Protein AF-0000000076588995 (afdb_homodimer)

Foldseek 3Di:
DQPDDDPPPDPDPDDPPDDPDDPDDDDDDDDDDDDYDYDDDDPDDDDDDYDDDDDDDDDDDDDPDDDDDDDPDDPPPPPPPPPPPPDPPDPDPQADAAAQAAAEEEEAEEVQQVCQCPVLQRLQVVVCVQCPLFYHYHGHYHYLAALVRSLVCLVVVLVVSVVVLHHHAEYEYEHLLQCLFDCPFDSNVSHDDLVVRLVSVLSSVVVCVLSLHDAYEYEQAAAFLQVLQQVVVCVVVVHDDGGPGRHHRVSSVSNLVSSVVSCVVVVHHYQYNHPPLVPDVPSSVQADRRRRHGDSVVSNVVNVSVVVSCCPPPVCPHSSNTHRSDDDPVQADPVCNPVVCVVSVVVNPVVSVVVSVVSVVSSVVSVVVVVVVVVD/DDDDDDDDDDDDDDDDDDDDDDDDDDDDDDDDDDYYDDDDDDDDDDDDPPDPPPDDDDDDDDDDPCPDDPDDPPPPPDDDPPPPPVDPPPPDPQADAAAQAAAEEEEAEEVQQVCQCPVLQRLQVVVCVQCPLHYHYHGHYHYLAALVRSLVCLVVVLVVSVVVLHHHAEYEYEHLLQCLFDCPFDSNVSHDDLVVRLVSVLSSVVVCVLSLHDAYEYEQQAAFLQVLQQVVVCVVVVHDDGGPGRHHRVSSVSNLVSSVVSCVVVVHHYQYNHPPLVVDVPSSVQADRRRRHGDSVVSNVVNVSVVVSCCPPPVCPDSSNTHRSDDDPVQADPVCNPVVCVVSVVVNPVVSVVVSVVSVVSSVVSVVVVVVVVVD

Sequence (752 aa):
MRQSHHSGQLSPTADVPHSSLPCKPRYLLLLGLPALILLLLSNPPLLFAASRTRDTANSSSSKPAAALQKAATSSSSSSCPQGRVEPLQVPMANEQPPCLVRPVALLFGDSLTERSMDPDGGWGAALAHHFARKLDVVNRGCGGYNSRWGLKLLEQVLAQVASSGQQVALMTIWFGANDAAIPGRSAERQHVPEAEFGDNLAAMVRMARAAGIQRIVLLTPPPVGDDARVRHQQKRMGISTAVPPDRTLEYAGHYAAAARATAQALGLPLVDLYEQLQAVPGWRDSLFDDGLHFTPAGSRKVWTLLRDTLAGAYPELSLEALSNQFPWWDKWDAADPDAFWAAALPQMQAAAQQQQQQQERDKKEQEKQQKEKKQGMRQSHHSGQLSPTADVPHSSLPCKPRYLLLLGLPALILLLLSNPPLLFAASRTRDTANSSSSKPAAALQKAATSSSSSSCPQGRVEPLQVPMANEQPPCLVRPVALLFGDSLTERSMDPDGGWGAALAHHFARKLDVVNRGCGGYNSRWGLKLLEQVLAQVASSGQQVALMTIWFGANDAAIPGRSAERQHVPEAEFGDNLAAMVRMARAAGIQRIVLLTPPPVGDDARVRHQQKRMGISTAVPPDRTLEYAGHYAAAARATAQALGLPLVDLYEQLQAVPGWRDSLFDDGLHFTPAGSRKVWTLLRDTLAGAYPELSLEALSNQFPWWDKWDAADPDAFWAAALPQMQAAAQQQQQQQERDKKEQEKQQKEKKQG

Structure (mmCIF, N/CA/C/O backbone):
data_AF-0000000076588995-model_v1
#
loop_
_entity.id
_entity.type
_entity.pdbx_description
1 polymer 'SGNH hydrolase-type esterase domain-containing protein'
#
loop_
_atom_site.group_PDB
_atom_site.id
_atom_site.type_symbol
_atom_site.label_atom_id
_atom_site.label_alt_id
_atom_site.label_comp_id
_atom_site.label_asym_id
_atom_site.label_entity_id
_atom_site.label_seq_id
_atom_site.pdbx_PDB_ins_code
_atom_site.Cartn_x
_atom_site.Cartn_y
_atom_site.Cartn_z
_atom_site.occupancy
_atom_site.B_iso_or_equiv
_atom_site.auth_seq_id
_atom_site.auth_comp_id
_atom_site.auth_asym_id
_atom_site.auth_atom_id
_atom_site.pdbx_PDB_model_num
ATOM 1 N N . MET A 1 1 ? 54.938 25.609 67.938 1 20.69 1 MET A N 1
ATOM 2 C CA . MET A 1 1 ? 53.75 25.516 67.125 1 20.69 1 MET A CA 1
ATOM 3 C C . MET A 1 1 ? 54.094 25.719 65.688 1 20.69 1 MET A C 1
ATOM 5 O O . MET A 1 1 ? 54.75 26.719 65.312 1 20.69 1 MET A O 1
ATOM 9 N N . ARG A 1 2 ? 53.875 24.703 64.812 1 20.64 2 ARG A N 1
ATOM 10 C CA . ARG A 1 2 ? 54.25 23.797 63.719 1 20.64 2 ARG A CA 1
ATOM 11 C C . ARG A 1 2 ? 53.781 24.344 62.344 1 20.64 2 ARG A C 1
ATOM 13 O O . ARG A 1 2 ? 52.594 24.562 62.125 1 20.64 2 ARG A O 1
ATOM 20 N N . GLN A 1 3 ? 54.594 25.328 61.688 1 23.36 3 GLN A N 1
ATOM 21 C CA . GLN A 1 3 ? 54.781 26.297 60.625 1 23.36 3 GLN A CA 1
ATOM 22 C C . GLN A 1 3 ? 54.594 25.672 59.25 1 23.36 3 GLN A C 1
ATOM 24 O O . GLN A 1 3 ? 55.5 24.969 58.75 1 23.36 3 GLN A O 1
ATOM 29 N N . SER A 1 4 ? 53.375 25.156 59.094 1 19.66 4 SER A N 1
ATOM 30 C CA . SER A 1 4 ? 52.938 24.094 58.188 1 19.66 4 SER A CA 1
ATOM 31 C C . SER A 1 4 ? 53.188 24.484 56.719 1 19.66 4 SER A C 1
ATOM 33 O O . SER A 1 4 ? 53.281 25.656 56.406 1 19.66 4 SER A O 1
ATOM 35 N N . HIS A 1 5 ? 53.188 23.594 55.781 1 19.67 5 HIS A N 1
ATOM 36 C CA . HIS A 1 5 ? 53.938 22.984 54.688 1 19.67 5 HIS A CA 1
ATOM 37 C C . HIS A 1 5 ? 53.5 23.531 53.344 1 19.67 5 HIS A C 1
ATOM 39 O O . HIS A 1 5 ? 54.344 23.859 52.5 1 19.67 5 HIS A O 1
ATOM 45 N N . HIS A 1 6 ? 52.188 23.609 53.094 1 19.94 6 HIS A N 1
ATOM 46 C CA . HIS A 1 6 ? 51.812 22.75 51.969 1 19.94 6 HIS A CA 1
ATOM 47 C C . HIS A 1 6 ? 51.969 23.484 50.625 1 19.94 6 HIS A C 1
ATOM 49 O O . HIS A 1 6 ? 51.688 24.688 50.562 1 19.94 6 HIS A O 1
ATOM 55 N N . SER A 1 7 ? 52.625 23.047 49.594 1 20.12 7 SER A N 1
ATOM 56 C CA . SER A 1 7 ? 53.406 23.234 48.375 1 20.12 7 SER A CA 1
ATOM 57 C C . SER A 1 7 ? 52.5 23.531 47.188 1 20.12 7 SER A C 1
ATOM 59 O O . SER A 1 7 ? 53 23.75 46.062 1 20.12 7 SER A O 1
ATOM 61 N N . GLY A 1 8 ? 51.156 23.656 47.469 1 19.69 8 GLY A N 1
ATOM 62 C CA . GLY A 1 8 ? 50.375 23.031 46.406 1 19.69 8 GLY A CA 1
ATOM 63 C C . GLY A 1 8 ? 50.438 23.797 45.094 1 19.69 8 GLY A C 1
ATOM 64 O O . GLY A 1 8 ? 50.156 25 45.062 1 19.69 8 GLY A O 1
ATOM 65 N N . GLN A 1 9 ? 51.312 23.531 44.188 1 19.47 9 GLN A N 1
ATOM 66 C CA . GLN A 1 9 ? 51.938 24.078 43 1 19.47 9 GLN A CA 1
ATOM 67 C C . GLN A 1 9 ? 50.906 24.375 41.906 1 19.47 9 GLN A C 1
ATOM 69 O O . GLN A 1 9 ? 50.969 25.422 41.25 1 19.47 9 GLN A O 1
ATOM 74 N N . LEU A 1 10 ? 50 23.484 41.562 1 20.59 10 LEU A N 1
ATOM 75 C CA . LEU A 1 10 ? 50 23.016 40.188 1 20.59 10 LEU A CA 1
ATOM 76 C C . LEU A 1 10 ? 49.125 23.891 39.312 1 20.59 10 LEU A C 1
ATOM 78 O O . LEU A 1 10 ? 49.125 23.781 38.094 1 20.59 10 LEU A O 1
ATOM 82 N N . SER A 1 11 ? 48.344 24.812 39.75 1 19.41 11 SER A N 1
ATOM 83 C CA . SER A 1 11 ? 47.031 24.969 39.125 1 19.41 11 SER A CA 1
ATOM 84 C C . SER A 1 11 ? 47.156 25.438 37.688 1 19.41 11 SER A C 1
ATOM 86 O O . SER A 1 11 ? 47.812 26.453 37.406 1 19.41 11 SER A O 1
ATOM 88 N N . PRO A 1 12 ? 46.969 24.609 36.656 1 20.62 12 PRO A N 1
ATOM 89 C CA . PRO A 1 12 ? 47.125 24.578 35.188 1 20.62 12 PRO A CA 1
ATOM 90 C C . PRO A 1 12 ? 46.312 25.641 34.469 1 20.62 12 PRO A C 1
ATOM 92 O O . PRO A 1 12 ? 45.25 26.062 34.969 1 20.62 12 PRO A O 1
ATOM 95 N N . THR A 1 13 ? 46.844 26.531 33.812 1 19.92 13 THR A N 1
ATOM 96 C CA . THR A 1 13 ? 46.656 27.812 33.125 1 19.92 13 THR A CA 1
ATOM 97 C C . THR A 1 13 ? 45.688 27.656 31.953 1 19.92 13 THR A C 1
ATOM 99 O O . THR A 1 13 ? 46.062 27.094 30.922 1 19.92 13 THR A O 1
ATOM 102 N N . ALA A 1 14 ? 44.469 27.094 32.219 1 19.5 14 ALA A N 1
ATOM 103 C CA . ALA A 1 14 ? 43.5 26.672 31.203 1 19.5 14 ALA A CA 1
ATOM 104 C C . ALA A 1 14 ? 43.281 27.75 30.156 1 19.5 14 ALA A C 1
ATOM 106 O O . ALA A 1 14 ? 43.406 28.953 30.453 1 19.5 14 ALA A O 1
ATOM 107 N N . ASP A 1 15 ? 43.031 27.406 28.891 1 20.31 15 ASP A N 1
ATOM 108 C CA . ASP A 1 15 ? 43.125 27.703 27.469 1 20.31 15 ASP A CA 1
ATOM 109 C C . ASP A 1 15 ? 41.969 28.609 27.031 1 20.31 15 ASP A C 1
ATOM 111 O O . ASP A 1 15 ? 41.75 28.797 25.844 1 20.31 15 ASP A O 1
ATOM 115 N N . VAL A 1 16 ? 41.469 29.516 27.719 1 20.59 16 VAL A N 1
ATOM 116 C CA . VAL A 1 16 ? 40.125 30.031 27.438 1 20.59 16 VAL A CA 1
ATOM 117 C C . VAL A 1 16 ? 40.094 30.641 26.031 1 20.59 16 VAL A C 1
ATOM 119 O O . VAL A 1 16 ? 40.938 31.453 25.672 1 20.59 16 VAL A O 1
ATOM 122 N N . PRO A 1 17 ? 39.438 30.016 25.109 1 21.73 17 PRO A N 1
ATOM 123 C CA . PRO A 1 17 ? 39.375 30.125 23.656 1 21.73 17 PRO A CA 1
ATOM 124 C C . PRO A 1 17 ? 38.781 31.453 23.172 1 21.73 17 PRO A C 1
ATOM 126 O O . PRO A 1 17 ? 38.75 31.719 21.969 1 21.73 17 PRO A O 1
ATOM 129 N N . HIS A 1 18 ? 38.375 32.312 23.938 1 18.45 18 HIS A N 1
ATOM 130 C CA . HIS A 1 18 ? 37.125 33 23.641 1 18.45 18 HIS A CA 1
ATOM 131 C C . HIS A 1 18 ? 37.25 33.906 22.406 1 18.45 18 HIS A C 1
ATOM 133 O O . HIS A 1 18 ? 36.281 34.062 21.656 1 18.45 18 HIS A O 1
ATOM 139 N N . SER A 1 19 ? 38.25 34.75 22.219 1 18.03 19 SER A N 1
ATOM 140 C CA . SER A 1 19 ? 37.781 36.094 22 1 18.03 19 SER A CA 1
ATOM 141 C C . SER A 1 19 ? 37.406 36.344 20.547 1 18.03 19 SER A C 1
ATOM 143 O O . SER A 1 19 ? 37.219 37.5 20.141 1 18.03 19 SER A O 1
ATOM 145 N N . SER A 1 20 ? 36.938 35.469 19.781 1 18.8 20 SER A N 1
ATOM 146 C CA . SER A 1 20 ? 37.125 35.719 18.359 1 18.8 20 SER A CA 1
ATOM 147 C C . SER A 1 20 ? 36.406 37 17.938 1 18.8 20 SER A C 1
ATOM 149 O O . SER A 1 20 ? 35.156 37.031 17.938 1 18.8 20 SER A O 1
ATOM 151 N N . LEU A 1 21 ? 36.844 38.125 18.234 1 18.42 21 LEU A N 1
ATOM 152 C CA . LEU A 1 21 ? 36.219 39.438 18.078 1 18.42 21 LEU A CA 1
ATOM 153 C C . LEU A 1 21 ? 35.719 39.625 16.641 1 18.42 21 LEU A C 1
ATOM 155 O O . LEU A 1 21 ? 34.562 39.938 16.406 1 18.42 21 LEU A O 1
ATOM 159 N N . PRO A 1 22 ? 36.375 40.438 15.859 1 19.7 22 PRO A N 1
ATOM 160 C CA . PRO A 1 22 ? 35.938 41.75 15.328 1 19.7 22 PRO A CA 1
ATOM 161 C C . PRO A 1 22 ? 35.594 41.688 13.836 1 19.7 22 PRO A C 1
ATOM 163 O O . PRO A 1 22 ? 36.469 41.375 13.023 1 19.7 22 PRO A O 1
ATOM 166 N N . CYS A 1 23 ? 34.719 40.938 13.359 1 19.16 23 CYS A N 1
ATOM 167 C CA . CYS A 1 23 ? 34.594 40.719 11.922 1 19.16 23 CYS A CA 1
ATOM 168 C C . CYS A 1 23 ? 34.438 42.062 11.188 1 19.16 23 CYS A C 1
ATOM 170 O O . CYS A 1 23 ? 33.406 42.719 11.328 1 19.16 23 CYS A O 1
ATOM 172 N N . LYS A 1 24 ? 35.344 42.781 10.867 1 18.72 24 LYS A N 1
ATOM 173 C CA . LYS A 1 24 ? 35.281 44.188 10.406 1 18.72 24 LYS A CA 1
ATOM 174 C C . LYS A 1 24 ? 34.781 44.25 8.969 1 18.72 24 LYS A C 1
ATOM 176 O O . LYS A 1 24 ? 34.469 45.344 8.469 1 18.72 24 LYS A O 1
ATOM 181 N N . PRO A 1 25 ? 34.75 43.125 8.094 1 17.81 25 PRO A N 1
ATOM 182 C CA . PRO A 1 25 ? 35.375 43.75 6.922 1 17.81 25 PRO A CA 1
ATOM 183 C C . PRO A 1 25 ? 34.562 44.938 6.371 1 17.81 25 PRO A C 1
ATOM 185 O O . PRO A 1 25 ? 33.469 45.188 6.824 1 17.81 25 PRO A O 1
ATOM 188 N N . ARG A 1 26 ? 34.094 44.75 5.051 1 16.69 26 ARG A N 1
ATOM 189 C CA . ARG A 1 26 ? 34.5 45.312 3.76 1 16.69 26 ARG A CA 1
ATOM 190 C C . ARG A 1 26 ? 33.406 46.25 3.217 1 16.69 26 ARG A C 1
ATOM 192 O O . ARG A 1 26 ? 33.562 46.844 2.145 1 16.69 26 ARG A O 1
ATOM 199 N N . TYR A 1 27 ? 32.188 46.281 3.729 1 18.09 27 TYR A N 1
ATOM 200 C CA . TYR A 1 27 ? 31.297 46.531 2.604 1 18.09 27 TYR A CA 1
ATOM 201 C C . TYR A 1 27 ? 31.484 47.969 2.088 1 18.09 27 TYR A C 1
ATOM 203 O O . TYR A 1 27 ? 31.156 48.938 2.783 1 18.09 27 TYR A O 1
ATOM 211 N N . LEU A 1 28 ? 32.531 48.312 1.333 1 15.96 28 LEU A N 1
ATOM 212 C CA . LEU A 1 28 ? 32.656 49.719 1.006 1 15.96 28 LEU A CA 1
ATOM 213 C C . LEU A 1 28 ? 31.375 50.281 0.405 1 15.96 28 LEU A C 1
ATOM 215 O O . LEU A 1 28 ? 30.547 49.531 -0.098 1 15.96 28 LEU A O 1
ATOM 219 N N . LEU A 1 29 ? 31.562 51.281 -0.603 1 16.28 29 LEU A N 1
ATOM 220 C CA . LEU A 1 29 ? 31.281 52.688 -0.731 1 16.28 29 LEU A CA 1
ATOM 221 C C . LEU A 1 29 ? 30.031 52.938 -1.585 1 16.28 29 LEU A C 1
ATOM 223 O O . LEU A 1 29 ? 29.562 52 -2.262 1 16.28 29 LEU A O 1
ATOM 227 N N . LEU A 1 30 ? 30.203 53.656 -2.91 1 16.41 30 LEU A N 1
ATOM 228 C CA . LEU A 1 30 ? 29.812 55.062 -3.109 1 16.41 30 LEU A CA 1
ATOM 229 C C . LEU A 1 30 ? 28.469 55.156 -3.82 1 16.41 30 LEU A C 1
ATOM 231 O O . LEU A 1 30 ? 27.547 55.812 -3.344 1 16.41 30 LEU A O 1
ATOM 235 N N . LEU A 1 31 ? 28.562 55.438 -5.301 1 17.19 31 LEU A N 1
ATOM 236 C CA . LEU A 1 31 ? 28.234 56.688 -5.965 1 17.19 31 LEU A CA 1
ATOM 237 C C . LEU A 1 31 ? 26.859 56.625 -6.625 1 17.19 31 LE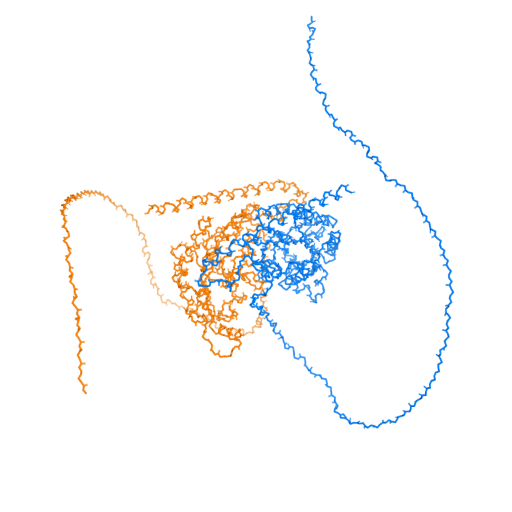U A C 1
ATOM 239 O O . LEU A 1 31 ? 26.531 55.625 -7.273 1 17.19 31 LEU A O 1
ATOM 243 N N . GLY A 1 32 ? 25.891 57.594 -6.41 1 17.38 32 GLY A N 1
ATOM 244 C CA . GLY A 1 32 ? 24.516 58 -6.59 1 17.38 32 GLY A CA 1
ATOM 245 C C . GLY A 1 32 ? 24.156 58.281 -8.039 1 17.38 32 GLY A C 1
ATOM 246 O O . GLY A 1 32 ? 23 58.594 -8.352 1 17.38 32 GLY A O 1
ATOM 247 N N . LEU A 1 33 ? 25.047 58.375 -9.188 1 18.08 33 LEU A N 1
ATOM 248 C CA . LEU A 1 33 ? 24.672 59.562 -9.953 1 18.08 33 LEU A CA 1
ATOM 249 C C . LEU A 1 33 ? 23.328 59.375 -10.625 1 18.08 33 LEU A C 1
ATOM 251 O O . LEU A 1 33 ? 23.062 58.344 -11.219 1 18.08 33 LEU A O 1
ATOM 255 N N . PRO A 1 34 ? 22.406 60.5 -10.695 1 19.14 34 PRO A N 1
ATOM 256 C CA . PRO A 1 34 ? 21.016 60.781 -11.031 1 19.14 34 PRO A CA 1
ATOM 257 C C . PRO A 1 34 ? 20.766 60.812 -12.531 1 19.14 34 PRO A C 1
ATOM 259 O O . PRO A 1 34 ? 19.625 60.656 -12.984 1 19.14 34 PRO A O 1
ATOM 262 N N . ALA A 1 35 ? 21.781 61 -13.57 1 17.27 35 ALA A N 1
ATOM 263 C CA . ALA A 1 35 ? 21.531 62.188 -14.391 1 17.27 35 ALA A CA 1
ATOM 264 C C . ALA A 1 35 ? 20.234 62.031 -15.18 1 17.27 35 ALA A C 1
ATOM 266 O O . ALA A 1 35 ? 19.75 60.906 -15.391 1 17.27 35 ALA A O 1
ATOM 267 N N . LEU A 1 36 ? 20.219 62.688 -16.547 1 16.89 36 LEU A N 1
ATOM 268 C CA . LEU A 1 36 ? 19.594 63.844 -17.203 1 16.89 36 LEU A CA 1
ATOM 269 C C . LEU A 1 36 ? 18.438 63.406 -18.094 1 16.89 36 LEU A C 1
ATOM 271 O O . LEU A 1 36 ? 17.328 63.938 -17.984 1 16.89 36 LEU A O 1
ATOM 275 N N . ILE A 1 37 ? 18.516 63.594 -19.641 1 16.86 37 ILE A N 1
ATOM 276 C CA . ILE A 1 37 ? 18 64.75 -20.391 1 16.86 37 ILE A CA 1
ATOM 277 C C . ILE A 1 37 ? 16.703 64.312 -21.094 1 16.86 37 ILE A C 1
ATOM 279 O O . ILE A 1 37 ? 16.312 63.156 -21.078 1 16.86 37 ILE A O 1
ATOM 283 N N . LEU A 1 38 ? 16.562 64.688 -22.578 1 16.55 38 LEU A N 1
ATOM 284 C CA . LEU A 1 38 ? 15.844 65.688 -23.312 1 16.55 38 LEU A CA 1
ATOM 285 C C . LEU A 1 38 ? 14.625 65.125 -24.031 1 16.55 38 LEU A C 1
ATOM 287 O O . LEU A 1 38 ? 14.531 63.906 -24.219 1 16.55 38 LEU A O 1
ATOM 291 N N . LEU A 1 39 ? 14.25 65.625 -25.406 1 16.14 39 LEU A N 1
ATOM 292 C CA . LEU A 1 39 ? 13.258 66.5 -25.953 1 16.14 39 LEU A CA 1
ATOM 293 C C . LEU A 1 39 ? 12.172 65.75 -26.703 1 16.14 39 LEU A C 1
ATOM 295 O O . LEU A 1 39 ? 10.984 65.938 -26.453 1 16.14 39 LEU A O 1
ATOM 299 N N . LEU A 1 40 ? 12.219 65.625 -28.219 1 16.8 40 LEU A N 1
ATOM 300 C CA . LEU A 1 40 ? 11.453 66.438 -29.156 1 16.8 40 LEU A CA 1
ATOM 301 C C . LEU A 1 40 ? 10.211 65.688 -29.641 1 16.8 40 LEU A C 1
ATOM 303 O O . LEU A 1 40 ? 10.133 64.438 -29.531 1 16.8 40 LEU A O 1
ATOM 307 N N . LEU A 1 41 ? 9.586 66.125 -30.938 1 16.31 41 LEU A N 1
ATOM 308 C CA . LEU A 1 41 ? 8.414 66.812 -31.469 1 16.31 41 LEU A CA 1
ATOM 309 C C . LEU A 1 41 ? 7.453 65.812 -32.125 1 16.31 41 LEU A C 1
ATOM 311 O O . LEU A 1 41 ? 6.254 65.875 -31.828 1 16.31 41 LEU A O 1
ATOM 315 N N . SER A 1 42 ? 7.676 65.312 -33.531 1 16.3 42 SER A N 1
ATOM 316 C CA . SER A 1 42 ? 6.863 65.812 -34.625 1 16.3 42 SER A CA 1
ATOM 317 C C . SER A 1 42 ? 5.727 64.875 -34.969 1 16.3 42 SER A C 1
ATOM 319 O O . SER A 1 42 ? 5.969 63.719 -35.344 1 16.3 42 SER A O 1
ATOM 321 N N . ASN A 1 43 ? 4.516 65 -34.469 1 17.81 43 ASN A N 1
ATOM 322 C CA . ASN A 1 43 ? 3.295 64.188 -34.438 1 17.81 43 ASN A CA 1
ATOM 323 C C . ASN A 1 43 ? 2.668 64.062 -35.844 1 17.81 43 ASN A C 1
ATOM 325 O O . ASN A 1 43 ? 1.525 63.656 -35.969 1 17.81 43 ASN A O 1
ATOM 329 N N . PRO A 1 44 ? 3.146 64.562 -37 1 16.06 44 PRO A N 1
ATOM 330 C CA . PRO A 1 44 ? 2.018 65.312 -37.594 1 16.06 44 PRO A CA 1
ATOM 331 C C . PRO A 1 44 ? 0.853 64.375 -37.938 1 16.06 44 PRO A C 1
ATOM 333 O O . PRO A 1 44 ? -0.29 64.625 -37.562 1 16.06 44 PRO A O 1
ATOM 336 N N . PRO A 1 45 ? 0.751 63.875 -39.344 1 16.73 45 PRO A N 1
ATOM 337 C CA . PRO A 1 45 ? -0.234 64.438 -40.25 1 16.73 45 PRO A CA 1
ATOM 338 C C . PRO A 1 45 ? -1.566 63.688 -40.25 1 16.73 45 PRO A C 1
ATOM 340 O O . PRO A 1 45 ? -1.627 62.531 -39.812 1 16.73 45 PRO A O 1
ATOM 343 N N . LEU A 1 46 ? -2.615 64.312 -40.875 1 15.63 46 LEU A N 1
ATOM 344 C CA . LEU A 1 46 ? -4.023 64.688 -41 1 15.63 46 LEU A CA 1
ATOM 345 C C . LEU A 1 46 ? -4.828 63.562 -41.625 1 15.63 46 LEU A C 1
ATOM 347 O O . LEU A 1 46 ? -5.914 63.219 -41.156 1 15.63 46 LEU A O 1
ATOM 351 N N . LEU A 1 47 ? -4.422 63.062 -42.938 1 14.71 47 LEU A N 1
ATOM 352 C CA . LEU A 1 47 ? -5.426 63.5 -43.906 1 14.71 47 LEU A CA 1
ATOM 353 C C . LEU A 1 47 ? -6.617 62.562 -43.938 1 14.71 47 LEU A C 1
ATOM 355 O O . LEU A 1 47 ? -7.77 63 -43.875 1 14.71 47 LEU A O 1
ATOM 359 N N . PHE A 1 48 ? -6.555 61.312 -44.719 1 15.05 48 PHE A N 1
ATOM 360 C CA . PHE A 1 48 ? -7.402 61.344 -45.875 1 15.05 48 PHE A CA 1
ATOM 361 C C . PHE A 1 48 ? -8.828 60.938 -45.531 1 15.05 48 PHE A C 1
ATOM 363 O O . PHE A 1 48 ? -9.047 60.156 -44.594 1 15.05 48 PHE A O 1
ATOM 370 N N . ALA A 1 49 ? -9.672 61.469 -46.406 1 14.38 49 ALA A N 1
ATOM 371 C CA . ALA A 1 49 ? -11.031 61.938 -46.594 1 14.38 49 ALA A CA 1
ATOM 372 C C . ALA A 1 49 ? -12.039 60.781 -46.562 1 14.38 49 ALA A C 1
ATOM 374 O O . ALA A 1 49 ? -13.008 60.812 -45.812 1 14.38 49 ALA A O 1
ATOM 375 N N . ALA A 1 50 ? -12.5 60.625 -47.875 1 14.82 50 ALA A N 1
ATOM 376 C CA . ALA A 1 50 ? -13.875 60.938 -48.25 1 14.82 50 ALA A CA 1
ATOM 377 C C . ALA A 1 50 ? -14.812 59.781 -48 1 14.82 50 ALA A C 1
ATOM 379 O O . ALA A 1 50 ? -15.812 59.906 -47.281 1 14.82 50 ALA A O 1
ATOM 380 N N . SER A 1 51 ? -15.242 59.156 -49.188 1 14.81 51 SER A N 1
ATOM 381 C CA . SER A 1 51 ? -16.578 59.438 -49.719 1 14.81 51 SER A CA 1
ATOM 382 C C . SER A 1 51 ? -17.578 58.344 -49.281 1 14.81 51 SER A C 1
ATOM 384 O O . SER A 1 51 ? -18.625 58.656 -48.719 1 14.81 51 SER A O 1
ATOM 386 N N . ARG A 1 52 ? -18.016 57.594 -50.406 1 15.09 52 ARG A N 1
ATOM 387 C CA . ARG A 1 52 ? -19.312 57.688 -51.031 1 15.09 52 ARG A CA 1
ATOM 388 C C . ARG A 1 52 ? -20.297 56.688 -50.469 1 15.09 52 ARG A C 1
ATOM 390 O O . ARG A 1 52 ? -19.891 55.719 -49.812 1 15.09 52 ARG A O 1
ATOM 397 N N . THR A 1 53 ? -21.141 56.25 -51.344 1 15.73 53 THR A N 1
ATOM 398 C CA . THR A 1 53 ? -22.578 56.281 -51.594 1 15.73 53 THR A CA 1
ATOM 399 C C . THR A 1 53 ? -23.25 55 -51.094 1 15.73 53 THR A C 1
ATOM 401 O O . THR A 1 53 ? -22.578 54 -50.906 1 15.73 53 THR A O 1
ATOM 404 N N . ARG A 1 54 ? -24.516 55 -51.156 1 15.68 54 ARG A N 1
ATOM 405 C CA . ARG A 1 54 ? -25.797 54.656 -50.562 1 15.68 54 ARG A CA 1
ATOM 406 C C . ARG A 1 54 ? -26.266 53.281 -51.031 1 15.68 54 ARG A C 1
ATOM 408 O O . ARG A 1 54 ? -27.328 52.781 -50.625 1 15.68 54 ARG A O 1
ATOM 415 N N . ASP A 1 55 ? -25.547 52.75 -52.188 1 15.34 55 ASP A N 1
ATOM 416 C CA . ASP A 1 55 ? -26.547 52.188 -53.094 1 15.34 55 ASP A CA 1
ATOM 417 C C . ASP A 1 55 ? -27.375 51.125 -52.406 1 15.34 55 ASP A C 1
ATOM 419 O O . ASP A 1 55 ? -26.906 50.438 -51.5 1 15.34 55 ASP A O 1
ATOM 423 N N . THR A 1 56 ? -28.516 51.031 -52.938 1 16.59 56 THR A N 1
ATOM 424 C CA . THR A 1 56 ? -29.922 50.719 -52.781 1 16.59 56 THR A CA 1
ATOM 425 C C . THR A 1 56 ? -30.141 49.219 -52.562 1 16.59 56 THR A C 1
ATOM 427 O O . THR A 1 56 ? -29.219 48.438 -52.75 1 16.59 56 THR A O 1
ATOM 430 N N . ALA A 1 57 ? -31.234 48.844 -53.094 1 16.89 57 ALA A N 1
ATOM 431 C CA . ALA A 1 57 ? -32.469 48.219 -52.594 1 16.89 57 ALA A CA 1
ATOM 432 C C . ALA A 1 57 ? -32.5 46.719 -52.938 1 16.89 57 ALA A C 1
ATOM 434 O O . ALA A 1 57 ? -33.312 45.969 -52.406 1 16.89 57 ALA A O 1
ATOM 435 N N . ASN A 1 58 ? -31.922 46.312 -54.156 1 15.04 58 ASN A N 1
ATOM 436 C CA . ASN A 1 58 ? -32.875 45.5 -54.938 1 15.04 58 ASN A CA 1
ATOM 437 C C . ASN A 1 58 ? -33.156 44.156 -54.25 1 15.04 58 ASN A C 1
ATOM 439 O O . ASN A 1 58 ? -34.312 43.75 -54.156 1 15.04 58 ASN A O 1
ATOM 443 N N . SER A 1 59 ? -32.125 43.25 -54.375 1 15.51 59 SER A N 1
ATOM 444 C CA . SER A 1 59 ? -32.438 42.094 -55.156 1 15.51 59 SER A CA 1
ATOM 445 C C . SER A 1 59 ? -33.344 41.125 -54.406 1 15.51 59 SER A C 1
ATOM 447 O O . SER A 1 59 ? -33.5 41.219 -53.188 1 15.51 59 SER A O 1
ATOM 449 N N . SER A 1 60 ? -33.562 40 -55.062 1 15.98 60 SER A N 1
ATOM 450 C CA . SER A 1 60 ? -34.531 39.031 -55.531 1 15.98 60 SER A CA 1
ATOM 451 C C . SER A 1 60 ? -34.906 38 -54.469 1 15.98 60 SER A C 1
ATOM 453 O O . SER A 1 60 ? -36.062 37.812 -54.156 1 15.98 60 SER A O 1
ATOM 455 N N . SER A 1 61 ? -34.281 36.875 -54.594 1 15.62 61 SER A N 1
ATOM 456 C CA . SER A 1 61 ? -35 35.656 -55 1 15.62 61 SER A CA 1
ATOM 457 C C . SER A 1 61 ? -35.562 34.906 -53.781 1 15.62 61 SER A C 1
ATOM 459 O O . SER A 1 61 ? -36.719 34.531 -53.781 1 15.62 61 SER A O 1
ATOM 461 N N . SER A 1 62 ? -34.656 34.219 -53.125 1 15 62 SER A N 1
ATOM 462 C CA . SER A 1 62 ? -34.812 32.781 -53.094 1 15 62 SER A CA 1
ATOM 463 C C . SER A 1 62 ? -35.781 32.344 -52 1 15 62 SER A C 1
ATOM 465 O O . SER A 1 62 ? -36.062 33.125 -51.094 1 15 62 SER A O 1
ATOM 467 N N . LYS A 1 63 ? -35.781 30.969 -51.844 1 17.19 63 LYS A N 1
ATOM 468 C CA . LYS A 1 63 ? -36.688 29.844 -51.594 1 17.19 63 LYS A CA 1
ATOM 469 C C . LYS A 1 63 ? -37.125 29.797 -50.156 1 17.19 63 LYS A C 1
ATOM 471 O O . LYS A 1 63 ? -36.344 30.031 -49.219 1 17.19 63 LYS A O 1
ATOM 476 N N . PRO A 1 64 ? -38.375 29.719 -49.875 1 16.34 64 PRO A N 1
ATOM 477 C CA . PRO A 1 64 ? -39.156 29.828 -48.625 1 16.34 64 PRO A CA 1
ATOM 478 C C . PRO A 1 64 ? -38.719 28.797 -47.594 1 16.34 64 PRO A C 1
ATOM 480 O O . PRO A 1 64 ? -39.312 28.703 -46.531 1 16.34 64 PRO A O 1
ATOM 483 N N . ALA A 1 65 ? -37.688 27.953 -48.031 1 15.29 65 ALA A N 1
ATOM 484 C CA . ALA A 1 65 ? -38.094 26.672 -47.469 1 15.29 65 ALA A CA 1
ATOM 485 C C . ALA A 1 65 ? -38.406 26.828 -45.969 1 15.29 65 ALA A C 1
ATOM 487 O O . ALA A 1 65 ? -38.688 27.922 -45.5 1 15.29 65 ALA A O 1
ATOM 488 N N . ALA A 1 66 ? -37.812 25.781 -45.344 1 16.3 66 ALA A N 1
ATOM 489 C CA . ALA A 1 66 ? -38.219 24.719 -44.438 1 16.3 66 ALA A CA 1
ATOM 490 C C . ALA A 1 66 ? -38.094 25.156 -43 1 16.3 66 ALA A C 1
ATOM 492 O O . ALA A 1 66 ? -37 25.516 -42.531 1 16.3 66 ALA A O 1
ATOM 493 N N . ALA A 1 67 ? -39.062 25.672 -42.438 1 14.66 67 ALA A N 1
ATOM 494 C CA . ALA A 1 67 ? -39.281 26.266 -41.125 1 14.66 67 ALA A CA 1
ATOM 495 C C . ALA A 1 67 ? -38.531 25.516 -40.031 1 14.66 67 ALA A C 1
ATOM 497 O O . ALA A 1 67 ? -38.188 24.344 -40.219 1 14.66 67 ALA A O 1
ATOM 498 N N . LEU A 1 68 ? -39.156 25.359 -38.844 1 15.3 68 LEU A N 1
ATOM 499 C CA . LEU A 1 68 ? -38.906 25.594 -37.406 1 15.3 68 LEU A CA 1
ATOM 500 C C . LEU A 1 68 ? -38.219 24.375 -36.781 1 15.3 68 LEU A C 1
ATOM 502 O O . LEU A 1 68 ? -38.375 23.25 -37.281 1 15.3 68 LEU A O 1
ATOM 506 N N . GLN A 1 69 ? -37.906 24.375 -35.312 1 15.41 69 GLN A N 1
ATOM 507 C CA . GLN A 1 69 ? -36.906 24.344 -34.25 1 15.41 69 GLN A CA 1
ATOM 508 C C . GLN A 1 69 ? -36.906 22.984 -33.562 1 15.41 69 GLN A C 1
ATOM 510 O O . GLN A 1 69 ? -35.844 22.312 -33.5 1 15.41 69 GLN A O 1
ATOM 515 N N . LYS A 1 70 ? -36.906 23.078 -32.094 1 17.27 70 LYS A N 1
ATOM 516 C CA . LYS A 1 70 ? -36 22.844 -30.984 1 17.27 70 LYS A CA 1
ATOM 517 C C . LYS A 1 70 ? -36.281 21.516 -30.312 1 17.27 70 LYS A C 1
ATOM 519 O O . LYS A 1 70 ? -35.375 20.75 -30 1 17.27 70 LYS A O 1
ATOM 524 N N . ALA A 1 71 ? -37.438 21.406 -29.375 1 16.91 71 ALA A N 1
ATOM 525 C CA . ALA A 1 71 ? -37.156 21 -28 1 16.91 71 ALA A CA 1
ATOM 526 C C . ALA A 1 71 ? -37.062 19.484 -27.891 1 16.91 71 ALA A C 1
ATOM 528 O O . ALA A 1 71 ? -38.031 18.781 -28.109 1 16.91 71 ALA A O 1
ATOM 529 N N . ALA A 1 72 ? -36.031 18.844 -28.281 1 19.48 72 ALA A N 1
ATOM 530 C CA . ALA A 1 72 ? -35.594 17.5 -27.891 1 19.48 72 ALA A CA 1
ATOM 531 C C . ALA A 1 72 ? -35.688 17.328 -26.375 1 19.48 72 ALA A C 1
ATOM 533 O O . ALA A 1 72 ? -35.062 18.078 -25.625 1 19.48 72 ALA A O 1
ATOM 534 N N . THR A 1 73 ? -36.812 16.938 -25.766 1 20.52 73 THR A N 1
ATOM 535 C CA . THR A 1 73 ? -36.969 16.5 -24.391 1 20.52 73 THR A CA 1
ATOM 536 C C . THR A 1 73 ? -35.75 15.727 -23.922 1 20.52 73 THR A C 1
ATOM 538 O O . THR A 1 73 ? -35 15.164 -24.734 1 20.52 73 THR A O 1
ATOM 541 N N . SER A 1 74 ? -35.312 15.836 -22.516 1 20.36 74 SER A N 1
ATOM 542 C CA . SER A 1 74 ? -34.312 15.664 -21.469 1 20.36 74 SER A CA 1
ATOM 543 C C . SER A 1 74 ? -34.156 14.188 -21.109 1 20.36 74 SER A C 1
ATOM 545 O O . SER A 1 74 ? -33.594 13.859 -20.047 1 20.36 74 SER A O 1
ATOM 547 N N . SER A 1 75 ? -34.406 13.219 -21.828 1 20.06 75 SER A N 1
ATOM 548 C CA . SER A 1 75 ? -34.25 11.891 -21.25 1 20.06 75 SER A CA 1
ATOM 549 C C . SER A 1 75 ? -32.906 11.734 -20.578 1 20.06 75 SER A C 1
ATOM 551 O O . SER A 1 75 ? -31.875 12.016 -21.203 1 20.06 75 SER A O 1
ATOM 553 N N . SER A 1 76 ? -32.875 11.797 -19.234 1 22.28 76 SER A N 1
ATOM 554 C CA . SER A 1 76 ? -31.812 11.602 -18.234 1 22.28 76 SER A CA 1
ATOM 555 C C . SER A 1 76 ? -31.094 10.273 -18.438 1 22.28 76 SER A C 1
ATOM 557 O O . SER A 1 76 ? -30.516 9.727 -17.5 1 22.28 76 SER A O 1
ATOM 559 N N . SER A 1 77 ? -30.953 9.781 -19.562 1 22.03 77 SER A N 1
ATOM 560 C CA . SER A 1 77 ? -30.312 8.477 -19.531 1 22.03 77 SER A CA 1
ATOM 561 C C . SER A 1 77 ? -28.969 8.531 -18.812 1 22.03 77 SER A C 1
ATOM 563 O O . SER A 1 77 ? -28.094 9.32 -19.188 1 22.03 77 SER A O 1
ATOM 565 N N . SER A 1 78 ? -29.062 8.141 -17.484 1 22.69 78 SER A N 1
ATOM 566 C CA . SER A 1 78 ? -27.875 7.988 -16.656 1 22.69 78 SER A CA 1
ATOM 567 C C . SER A 1 78 ? -26.781 7.238 -17.406 1 22.69 78 SER A C 1
ATOM 569 O O . SER A 1 78 ? -27 6.133 -17.906 1 22.69 78 SER A O 1
ATOM 571 N N . SER A 1 79 ? -25.953 7.898 -18.078 1 24.72 79 SER A N 1
ATOM 572 C CA . SER A 1 79 ? -24.688 7.445 -18.641 1 24.72 79 SER A CA 1
ATOM 573 C C . SER A 1 79 ? -23.875 6.641 -17.625 1 24.72 79 SER A C 1
ATOM 575 O O . SER A 1 79 ? -23.531 7.148 -16.547 1 24.72 79 SER A O 1
ATOM 577 N N . CYS A 1 80 ? -24.312 5.344 -17.531 1 25 80 CYS A N 1
ATOM 578 C CA . CYS A 1 80 ? -23.453 4.477 -16.734 1 25 80 CYS A CA 1
ATOM 579 C C . CYS A 1 80 ? -21.984 4.762 -17 1 25 80 CYS A C 1
ATOM 581 O O . CYS A 1 80 ? -21.562 4.832 -18.156 1 25 80 CYS A O 1
ATOM 583 N N . PRO A 1 81 ? -21.344 5.434 -16.078 1 26.45 81 PRO A N 1
ATOM 584 C CA . PRO A 1 81 ? -19.922 5.727 -16.281 1 26.45 81 PRO A CA 1
ATOM 585 C C . PRO A 1 81 ? -19.156 4.551 -16.891 1 26.45 81 PRO A C 1
ATOM 587 O O . PRO A 1 81 ? -19.391 3.398 -16.516 1 26.45 81 PRO A O 1
ATOM 590 N N . GLN A 1 82 ? -19.078 4.531 -18.203 1 26.92 82 GLN A N 1
ATOM 591 C CA . GLN A 1 82 ? -18.156 3.613 -18.859 1 26.92 82 GLN A CA 1
ATOM 592 C C . GLN A 1 82 ? -16.875 3.445 -18.031 1 26.92 82 GLN A C 1
ATOM 594 O O . GLN A 1 82 ? -16.172 4.422 -17.781 1 26.92 82 GLN A O 1
ATOM 599 N N . GLY A 1 83 ? -17.016 2.574 -17.047 1 27.03 83 GLY A N 1
ATOM 600 C CA . GLY A 1 83 ? -15.812 2.172 -16.328 1 27.03 83 GLY A CA 1
ATOM 601 C C . GLY A 1 83 ? -14.602 2.002 -17.219 1 27.03 83 GLY A C 1
ATOM 602 O O . GLY A 1 83 ? -14.703 1.4 -18.297 1 27.03 83 GLY A O 1
ATOM 603 N N . ARG A 1 84 ? -13.703 2.939 -17.281 1 28.92 84 ARG A N 1
ATOM 604 C CA . ARG A 1 84 ? -12.406 2.994 -17.938 1 28.92 84 ARG A CA 1
ATOM 605 C C . ARG A 1 84 ? -11.703 1.642 -17.891 1 28.92 84 ARG A C 1
ATOM 607 O O . ARG A 1 84 ? -11.391 1.146 -16.797 1 28.92 84 ARG A O 1
ATOM 614 N N . VAL A 1 85 ? -12 0.771 -18.812 1 31.66 85 VAL A N 1
ATOM 615 C CA . VAL A 1 85 ? -11.109 -0.342 -19.125 1 31.66 85 VAL A CA 1
ATOM 616 C C . VAL A 1 85 ? -9.664 0.153 -19.172 1 31.66 85 VAL A C 1
ATOM 618 O O . VAL A 1 85 ? -9.312 0.97 -20.031 1 31.66 85 VAL A O 1
ATOM 621 N N . GLU A 1 86 ? -9.047 0.542 -18.172 1 33.22 86 GLU A N 1
ATOM 622 C CA . GLU A 1 86 ? -7.645 0.879 -18.375 1 33.22 86 GLU A CA 1
ATOM 623 C C . GLU A 1 86 ? -6.945 -0.163 -19.25 1 33.22 86 GLU A C 1
ATOM 625 O O . GLU A 1 86 ? -7.066 -1.365 -19 1 33.22 86 GLU A O 1
ATOM 630 N N . PRO A 1 87 ? -6.539 0.139 -20.484 1 33.41 87 PRO A N 1
ATOM 631 C CA . PRO A 1 87 ? -5.844 -0.696 -21.469 1 33.41 87 PRO A CA 1
ATOM 632 C C . PRO A 1 87 ? -4.711 -1.517 -20.844 1 33.41 87 PRO A C 1
ATOM 634 O O . PRO A 1 87 ? -4.176 -1.147 -19.797 1 33.41 87 PRO A O 1
ATOM 637 N N . LEU A 1 88 ? -4.695 -2.812 -21.188 1 36.66 88 LEU A N 1
ATOM 638 C CA . LEU A 1 88 ? -3.508 -3.662 -21.141 1 36.66 88 LEU A CA 1
ATOM 639 C C . LEU A 1 88 ? -2.256 -2.863 -21.484 1 36.66 88 LEU A C 1
ATOM 641 O O . LEU A 1 88 ? -2.193 -2.217 -22.531 1 36.66 88 LEU A O 1
ATOM 645 N N . GLN A 1 89 ? -1.551 -2.41 -20.594 1 38.72 89 GLN A N 1
ATOM 646 C CA . GLN A 1 89 ? -0.337 -1.636 -20.844 1 38.72 89 GLN A CA 1
ATOM 647 C C . GLN A 1 89 ? 0.544 -2.303 -21.891 1 38.72 89 GLN A C 1
ATOM 649 O O . GLN A 1 89 ? 1.033 -3.416 -21.688 1 38.72 89 GLN A O 1
ATOM 654 N N . VAL A 1 90 ? 0.268 -2.111 -23.188 1 37.97 90 VAL A N 1
ATOM 655 C CA . VAL A 1 90 ? 1.229 -2.377 -24.266 1 37.97 90 VAL A CA 1
ATOM 656 C C . VAL A 1 90 ? 2.58 -1.763 -23.906 1 37.97 90 VAL A C 1
ATOM 658 O O . VAL A 1 90 ? 2.646 -0.628 -23.422 1 37.97 90 VAL A O 1
ATOM 661 N N . PRO A 1 91 ? 3.6 -2.68 -23.828 1 46.5 91 PRO A N 1
ATOM 662 C CA . PRO A 1 91 ? 4.91 -2.053 -23.641 1 46.5 91 PRO A CA 1
ATOM 663 C C . PRO A 1 91 ? 5.121 -0.844 -24.547 1 46.5 91 PRO A C 1
ATOM 665 O O . PRO A 1 91 ? 4.91 -0.934 -25.766 1 46.5 91 PRO A O 1
ATOM 668 N N . MET A 1 92 ? 5.09 0.247 -24.109 1 45.22 92 MET A N 1
ATOM 669 C CA . MET A 1 92 ? 5.387 1.427 -24.922 1 45.22 92 MET A CA 1
ATOM 670 C C . MET A 1 92 ? 6.863 1.462 -25.312 1 45.22 92 MET A C 1
ATOM 672 O O . MET A 1 92 ? 7.719 1.011 -24.547 1 45.22 92 MET A O 1
ATOM 676 N N . ALA A 1 93 ? 7.254 1.743 -26.609 1 47.19 93 ALA A N 1
ATOM 677 C CA . ALA A 1 93 ? 8.555 1.862 -27.266 1 47.19 93 ALA A CA 1
ATOM 678 C C . ALA A 1 93 ? 9.555 2.598 -26.375 1 47.19 93 ALA A C 1
ATOM 680 O O . ALA A 1 93 ? 10.758 2.328 -26.438 1 47.19 93 ALA A O 1
ATOM 681 N N . ASN A 1 94 ? 9.266 3.426 -25.438 1 55.28 94 ASN A N 1
ATOM 682 C CA . ASN A 1 94 ? 10.203 4.289 -24.719 1 55.28 94 ASN A CA 1
ATOM 683 C C . ASN A 1 94 ? 10.219 3.988 -23.219 1 55.28 94 ASN A C 1
ATOM 685 O O . ASN A 1 94 ? 10.352 4.898 -22.406 1 55.28 94 ASN A O 1
ATOM 689 N N . GLU A 1 95 ? 10.242 2.695 -22.922 1 70.5 95 GLU A N 1
ATOM 690 C CA . GLU A 1 95 ? 10.227 2.318 -21.516 1 70.5 95 GLU A CA 1
ATOM 691 C C . GLU A 1 95 ? 11.641 2.207 -20.969 1 70.5 95 GLU A C 1
ATOM 693 O O . GLU A 1 95 ? 12.547 1.706 -21.641 1 70.5 95 GLU A O 1
ATOM 698 N N . GLN A 1 96 ? 11.922 2.869 -19.875 1 80.5 96 GLN A N 1
ATOM 699 C CA . GLN A 1 96 ? 13.195 2.752 -19.172 1 80.5 96 GLN A CA 1
ATOM 700 C C . GLN A 1 96 ? 13.523 1.294 -18.859 1 80.5 96 GLN A C 1
ATOM 702 O O . GLN A 1 96 ? 12.617 0.487 -18.625 1 80.5 96 GLN A O 1
ATOM 707 N N . PRO A 1 97 ? 14.75 1.02 -19 1 84.69 97 PRO A N 1
ATOM 708 C CA . PRO A 1 97 ? 15.133 -0.342 -18.609 1 84.69 97 PRO A CA 1
ATOM 709 C C . PRO A 1 97 ? 14.758 -0.667 -17.156 1 84.69 97 PRO A C 1
ATOM 711 O O . PRO A 1 97 ? 14.75 0.223 -16.312 1 84.69 97 PRO A O 1
ATOM 714 N N . PRO A 1 98 ? 14.492 -1.923 -16.984 1 87.94 98 PRO A N 1
ATOM 715 C CA . PRO A 1 98 ? 14.117 -2.318 -15.617 1 87.94 98 PRO A CA 1
ATOM 716 C C . PRO A 1 98 ? 15.242 -2.088 -14.609 1 87.94 98 PRO A C 1
ATOM 718 O O . PRO A 1 98 ? 16.422 -2.145 -14.961 1 87.94 98 PRO A O 1
ATOM 721 N N . CYS A 1 99 ? 14.812 -1.812 -13.406 1 87.5 99 CYS A N 1
ATOM 722 C CA . CYS A 1 99 ? 15.703 -1.599 -12.273 1 87.5 99 CYS A CA 1
ATOM 723 C C . CYS A 1 99 ? 15.305 -2.484 -11.094 1 87.5 99 CYS A C 1
ATOM 725 O O . CYS A 1 99 ? 14.125 -2.586 -10.758 1 87.5 99 CYS A O 1
ATOM 727 N N . LEU A 1 100 ? 16.234 -3.004 -10.422 1 90.12 100 LEU A N 1
ATOM 728 C CA . LEU A 1 100 ? 15.984 -4.055 -9.438 1 90.12 100 LEU A CA 1
ATOM 729 C C . LEU A 1 100 ? 15.32 -3.486 -8.188 1 90.12 100 LEU A C 1
ATOM 731 O O . LEU A 1 100 ? 14.672 -4.215 -7.441 1 90.12 100 LEU A O 1
ATOM 735 N N . VAL A 1 101 ? 15.523 -2.219 -7.957 1 90.62 101 VAL A N 1
ATOM 736 C CA . VAL A 1 101 ? 15.023 -1.614 -6.73 1 90.62 101 VAL A CA 1
ATOM 737 C C . VAL A 1 101 ? 14.023 -0.508 -7.066 1 90.62 101 VAL A C 1
ATOM 739 O O . VAL A 1 101 ? 14.32 0.373 -7.879 1 90.62 101 VAL A O 1
ATOM 742 N N . ARG A 1 102 ? 12.852 -0.616 -6.496 1 93.12 102 ARG A N 1
ATOM 743 C CA . ARG A 1 102 ? 11.844 0.425 -6.664 1 93.12 102 ARG A CA 1
ATOM 744 C C . ARG A 1 102 ? 12.117 1.608 -5.742 1 93.12 102 ARG A C 1
ATOM 746 O O . ARG A 1 102 ? 12.508 1.424 -4.586 1 93.12 102 ARG A O 1
ATOM 753 N N . PRO A 1 103 ? 11.977 2.832 -6.27 1 94.88 103 PRO A N 1
ATOM 754 C CA . PRO A 1 103 ? 11.914 3.955 -5.328 1 94.88 103 PRO A CA 1
ATOM 755 C C . PRO A 1 103 ? 10.625 3.961 -4.512 1 94.88 103 PRO A C 1
ATOM 757 O O . PRO A 1 103 ? 9.766 3.092 -4.695 1 94.88 103 PRO A O 1
ATOM 760 N N . VAL A 1 104 ? 10.555 4.941 -3.586 1 96 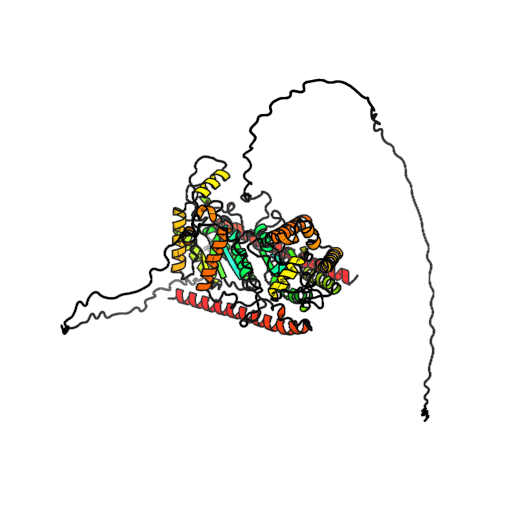104 VAL A N 1
ATOM 761 C CA . VAL A 1 104 ? 9.422 4.969 -2.668 1 96 104 VAL A CA 1
ATOM 762 C C . VAL A 1 104 ? 8.734 6.332 -2.736 1 96 104 VAL A C 1
ATOM 764 O O . VAL A 1 104 ? 9.391 7.355 -2.939 1 96 104 VAL A O 1
ATOM 767 N N . ALA A 1 105 ? 7.414 6.293 -2.703 1 98.38 105 ALA A N 1
ATOM 768 C CA . ALA A 1 105 ? 6.629 7.469 -2.332 1 98.38 105 ALA A CA 1
ATOM 769 C C . ALA A 1 105 ? 6.27 7.445 -0.849 1 98.38 105 ALA A C 1
ATOM 771 O O . ALA A 1 105 ? 5.516 6.578 -0.4 1 98.38 105 ALA A O 1
ATOM 772 N N . LEU A 1 106 ? 6.801 8.391 -0.123 1 98.56 106 LEU A N 1
ATOM 773 C CA . LEU A 1 106 ? 6.562 8.5 1.312 1 98.56 106 LEU A CA 1
ATOM 774 C C . LEU A 1 106 ? 5.414 9.461 1.602 1 98.56 106 LEU A C 1
ATOM 776 O O . LEU A 1 106 ? 5.523 10.664 1.341 1 98.56 106 LEU A O 1
ATOM 780 N N . LEU A 1 107 ? 4.266 8.93 2.098 1 98.94 107 LEU A N 1
ATOM 781 C CA . LEU A 1 107 ? 3.111 9.742 2.469 1 98.94 107 LEU A CA 1
ATOM 782 C C . LEU A 1 107 ? 3.121 10.047 3.963 1 98.94 107 LEU A C 1
ATOM 784 O O . LEU A 1 107 ? 2.971 9.148 4.789 1 98.94 107 LEU A O 1
ATOM 788 N N . PHE A 1 108 ? 3.35 11.273 4.34 1 98.94 108 PHE A N 1
ATOM 789 C CA . PHE A 1 108 ? 3.492 11.672 5.734 1 98.94 108 PHE A CA 1
ATOM 790 C C . PHE A 1 108 ? 2.383 12.633 6.141 1 98.94 108 PHE A C 1
ATOM 792 O O . PHE A 1 108 ? 2.162 13.648 5.477 1 98.94 108 PHE A O 1
ATOM 799 N N . GLY A 1 109 ? 1.66 12.258 7.176 1 98.88 109 GLY A N 1
ATOM 800 C CA . GLY A 1 109 ? 0.564 13.125 7.57 1 98.88 109 GLY A CA 1
ATOM 801 C C . GLY A 1 109 ? -0.264 12.562 8.711 1 98.88 109 GLY A C 1
ATOM 802 O O . GLY A 1 109 ? 0.253 11.836 9.562 1 98.88 109 GLY A O 1
ATOM 803 N N . ASP A 1 110 ? -1.507 13.016 8.836 1 98.56 110 ASP A N 1
ATOM 804 C CA . ASP A 1 110 ? -2.396 12.633 9.93 1 98.56 110 ASP A CA 1
ATOM 805 C C . ASP A 1 110 ? -3.373 11.547 9.492 1 98.56 110 ASP A C 1
ATOM 807 O O . ASP A 1 110 ? -2.99 10.609 8.781 1 98.56 110 ASP A O 1
ATOM 811 N N . SER A 1 111 ? -4.641 11.617 9.914 1 98.38 111 SER A N 1
ATOM 812 C CA . SER A 1 111 ? -5.613 10.57 9.617 1 98.38 111 SER A CA 1
ATOM 813 C C . SER A 1 111 ? -5.977 10.555 8.133 1 98.38 111 SER A C 1
ATOM 815 O O . SER A 1 111 ? -6.32 9.508 7.582 1 98.38 111 SER A O 1
ATOM 817 N N . LEU A 1 112 ? -5.949 11.703 7.527 1 98.69 112 LEU A N 1
ATOM 818 C CA . LEU A 1 112 ? -6.27 11.789 6.105 1 98.69 112 LEU A CA 1
ATOM 819 C C . LEU A 1 112 ? -5.25 11.016 5.27 1 98.69 112 LEU A C 1
ATOM 821 O O . LEU A 1 112 ? -5.605 10.414 4.254 1 98.69 112 LEU A O 1
ATOM 825 N N . THR A 1 113 ? -4.008 11 5.703 1 98.88 113 THR A N 1
ATOM 826 C CA . THR A 1 113 ? -2.957 10.203 5.086 1 98.88 113 THR A CA 1
ATOM 827 C C . THR A 1 113 ? -3.062 8.742 5.516 1 98.88 113 THR A C 1
ATOM 829 O O . THR A 1 113 ? -2.939 7.836 4.688 1 98.88 113 THR A O 1
ATOM 832 N N . GLU A 1 114 ? -3.311 8.539 6.809 1 98.62 114 GLU A N 1
ATOM 833 C CA . GLU A 1 114 ? -3.436 7.176 7.324 1 98.62 114 GLU A CA 1
ATOM 834 C C . GLU A 1 114 ? -4.477 6.383 6.539 1 98.62 114 GLU A C 1
ATOM 836 O O . GLU A 1 114 ? -4.262 5.207 6.23 1 98.62 114 GLU A O 1
ATOM 841 N N . ARG A 1 115 ? -5.551 7.066 6.168 1 98 115 ARG A N 1
ATOM 842 C CA . ARG A 1 115 ? -6.68 6.398 5.535 1 98 115 ARG A CA 1
ATOM 843 C C . ARG A 1 115 ? -6.512 6.352 4.02 1 98 115 ARG A C 1
ATOM 845 O O . ARG A 1 115 ? -7.449 6.012 3.297 1 98 115 ARG A O 1
ATOM 852 N N . SER A 1 116 ? -5.328 6.672 3.584 1 98.62 116 SER A N 1
ATOM 853 C CA . SER A 1 116 ? -5.113 6.773 2.143 1 98.62 116 SER A CA 1
ATOM 854 C C . SER A 1 116 ? -5.211 5.406 1.475 1 98.62 116 SER A C 1
ATOM 856 O O . SER A 1 116 ? -5.34 5.312 0.252 1 98.62 116 SER A O 1
ATOM 858 N N . MET A 1 117 ? -5.207 4.32 2.256 1 98.38 117 MET A N 1
ATOM 859 C CA . MET A 1 117 ? -5.246 2.979 1.679 1 98.38 117 MET A CA 1
ATOM 860 C C . MET A 1 117 ? -6.645 2.379 1.781 1 98.38 117 MET A C 1
ATOM 862 O O . MET A 1 117 ? -6.828 1.181 1.562 1 98.38 117 MET A O 1
ATOM 866 N N . ASP A 1 118 ? -7.598 3.238 2.135 1 97.06 118 ASP A N 1
ATOM 867 C CA . ASP A 1 118 ? -8.977 2.758 2.152 1 97.06 118 ASP A CA 1
ATOM 868 C C . ASP A 1 118 ? -9.328 2.055 0.842 1 97.06 118 ASP A C 1
ATOM 870 O O . ASP A 1 118 ? -9.156 2.625 -0.238 1 97.06 118 ASP A O 1
ATOM 874 N N . PRO A 1 119 ? -9.812 0.796 0.931 1 93.88 119 PRO A N 1
ATOM 875 C CA . PRO A 1 119 ? -10.07 0.051 -0.304 1 93.88 119 PRO A CA 1
ATOM 876 C C . PRO A 1 119 ? -11.242 0.614 -1.103 1 93.88 119 PRO A C 1
ATOM 878 O O . PRO A 1 119 ? -11.461 0.219 -2.252 1 93.88 119 PRO A O 1
ATOM 881 N N . ASP A 1 120 ? -11.969 1.478 -0.465 1 92.75 120 ASP A N 1
ATOM 882 C CA . ASP A 1 120 ? -13.047 2.148 -1.18 1 92.75 120 ASP A CA 1
ATOM 883 C C . ASP A 1 120 ? -12.641 3.564 -1.582 1 92.75 120 ASP A C 1
ATOM 885 O O . ASP A 1 120 ? -13.203 4.543 -1.078 1 92.75 120 ASP A O 1
ATOM 889 N N . GLY A 1 121 ? -11.672 3.676 -2.42 1 92.69 121 GLY A N 1
ATOM 890 C CA . GLY A 1 121 ? -11.352 4.957 -3.025 1 92.69 121 GLY A CA 1
ATOM 891 C C . GLY A 1 121 ? -10.109 5.602 -2.432 1 92.69 121 GLY A C 1
ATOM 892 O O . GLY A 1 121 ? -9.883 6.801 -2.609 1 92.69 121 GLY A O 1
ATOM 893 N N . GLY A 1 122 ? -9.289 4.965 -1.72 1 97.38 122 GLY A N 1
ATOM 894 C CA . GLY A 1 122 ? -8.133 5.551 -1.064 1 97.38 122 GLY A CA 1
ATOM 895 C C . GLY A 1 122 ? -7.152 6.176 -2.037 1 97.38 122 GLY A C 1
ATOM 896 O O . GLY A 1 122 ? -6.742 5.535 -3.01 1 97.38 122 GLY A O 1
ATOM 897 N N . TRP A 1 123 ? -6.762 7.461 -1.77 1 98.81 123 TRP A N 1
ATOM 898 C CA . TRP A 1 123 ? -5.898 8.188 -2.697 1 98.81 123 TRP A CA 1
ATOM 899 C C . TRP A 1 123 ? -4.492 7.594 -2.711 1 98.81 123 TRP A C 1
ATOM 901 O O . TRP A 1 123 ? -3.811 7.621 -3.736 1 98.81 123 TRP A O 1
ATOM 911 N N . GLY A 1 124 ? -4.02 7.074 -1.565 1 98.81 124 GLY A N 1
ATOM 912 C CA . GLY A 1 124 ? -2.746 6.371 -1.529 1 98.81 124 GLY A CA 1
ATOM 913 C C . GLY A 1 124 ? -2.766 5.062 -2.293 1 98.81 124 GLY A C 1
ATOM 914 O O . GLY A 1 124 ? -1.782 4.699 -2.943 1 98.81 124 GLY A O 1
ATOM 915 N N . ALA A 1 125 ? -3.891 4.332 -2.162 1 98.69 125 ALA A N 1
ATOM 916 C CA . ALA A 1 125 ? -4.059 3.109 -2.939 1 98.69 125 ALA A CA 1
ATOM 917 C C . ALA A 1 125 ? -4.051 3.402 -4.438 1 98.69 125 ALA A C 1
ATOM 919 O O . ALA A 1 125 ? -3.455 2.66 -5.219 1 98.69 125 ALA A O 1
ATOM 920 N N . ALA A 1 126 ? -4.684 4.477 -4.785 1 98.62 126 ALA A N 1
ATOM 921 C CA . ALA A 1 126 ? -4.703 4.895 -6.184 1 98.62 126 ALA A CA 1
ATOM 922 C C . ALA A 1 126 ? -3.293 5.199 -6.688 1 98.62 126 ALA A C 1
ATOM 924 O O . ALA A 1 126 ? -2.924 4.809 -7.797 1 98.62 126 ALA A O 1
ATOM 925 N N . LEU A 1 127 ? -2.578 5.902 -5.859 1 98.75 127 LEU A N 1
ATOM 926 C CA . LEU A 1 127 ? -1.188 6.199 -6.191 1 98.75 127 LEU A CA 1
ATOM 927 C C . LEU A 1 127 ? -0.39 4.914 -6.379 1 98.75 127 LEU A C 1
ATOM 929 O O . LEU A 1 127 ? 0.342 4.773 -7.363 1 98.75 127 LEU A O 1
ATOM 933 N N . ALA A 1 128 ? -0.544 3.98 -5.473 1 98.62 128 ALA A N 1
ATOM 934 C CA . ALA A 1 128 ? 0.164 2.705 -5.527 1 98.62 128 ALA A CA 1
ATOM 935 C C . ALA A 1 128 ? -0.215 1.921 -6.781 1 98.62 128 ALA A C 1
ATOM 937 O O . ALA A 1 128 ? 0.643 1.307 -7.418 1 98.62 128 ALA A O 1
ATOM 938 N N . HIS A 1 129 ? -1.465 1.939 -7.074 1 98.31 129 HIS A N 1
ATOM 939 C CA . HIS A 1 129 ? -1.954 1.24 -8.258 1 98.31 129 HIS A CA 1
ATOM 940 C C . HIS A 1 129 ? -1.423 1.882 -9.531 1 98.31 129 HIS A C 1
ATOM 942 O O . HIS A 1 129 ? -0.989 1.182 -10.453 1 98.31 129 HIS A O 1
ATOM 948 N N . HIS A 1 130 ? -1.422 3.199 -9.57 1 98 130 HIS A N 1
ATOM 949 C CA . HIS A 1 130 ? -0.984 3.957 -10.734 1 98 130 HIS A CA 1
ATOM 950 C C . HIS A 1 130 ? 0.478 3.67 -11.062 1 98 130 HIS A C 1
ATOM 952 O O . HIS A 1 130 ? 0.836 3.502 -12.227 1 98 130 HIS A O 1
ATOM 958 N N . PHE A 1 131 ? 1.267 3.561 -10.055 1 97.94 131 PHE A N 1
ATOM 959 C CA . PHE A 1 131 ? 2.699 3.377 -10.25 1 97.94 131 PHE A CA 1
ATOM 960 C C . PHE A 1 131 ? 3.107 1.939 -9.953 1 97.94 131 PHE A C 1
ATOM 962 O O . PHE A 1 131 ? 4.234 1.686 -9.523 1 97.94 131 PHE A O 1
ATOM 969 N N . ALA A 1 132 ? 2.184 1.011 -10.109 1 96.94 132 ALA A N 1
ATOM 970 C CA . ALA A 1 132 ? 2.482 -0.398 -9.867 1 96.94 132 ALA A CA 1
ATOM 971 C C . ALA A 1 132 ? 3.764 -0.818 -10.578 1 96.94 132 ALA A C 1
ATOM 973 O O . ALA A 1 132 ? 4.004 -0.42 -11.727 1 96.94 132 ALA A O 1
ATOM 974 N N . ARG A 1 133 ? 4.68 -1.565 -9.797 1 96.56 133 ARG A N 1
ATOM 975 C CA . ARG A 1 133 ? 5.941 -2.143 -10.25 1 96.56 133 ARG A CA 1
ATOM 976 C C . ARG A 1 133 ? 7.02 -1.071 -10.375 1 96.56 133 ARG A C 1
ATOM 978 O O . ARG A 1 133 ? 8.18 -1.381 -10.648 1 96.56 133 ARG A O 1
ATOM 985 N N . LYS A 1 134 ? 6.629 0.219 -10.188 1 96.81 134 LYS A N 1
ATOM 986 C CA . LYS A 1 134 ? 7.574 1.312 -10.398 1 96.81 134 LYS A CA 1
ATOM 987 C C . LYS A 1 134 ? 7.914 2.006 -9.078 1 96.81 134 LYS A C 1
ATOM 989 O O . LYS A 1 134 ? 9.055 2.406 -8.859 1 96.81 134 LYS A O 1
ATOM 994 N N . LEU A 1 135 ? 6.887 2.143 -8.211 1 96.88 135 LEU A N 1
ATOM 995 C CA . LEU A 1 135 ? 7.027 2.816 -6.926 1 96.88 135 LEU A CA 1
ATOM 996 C C . LEU A 1 135 ? 6.336 2.023 -5.82 1 96.88 135 LEU A C 1
ATOM 998 O O . LEU A 1 135 ? 5.23 1.514 -6.012 1 96.88 135 LEU A O 1
ATOM 1002 N N . ASP A 1 136 ? 7.051 1.918 -4.711 1 96.75 136 ASP A N 1
ATOM 1003 C CA . ASP A 1 136 ? 6.355 1.492 -3.5 1 96.75 136 ASP A CA 1
ATOM 1004 C C . ASP A 1 136 ? 5.77 2.689 -2.754 1 96.75 136 ASP A C 1
ATOM 1006 O O . ASP A 1 136 ? 6.352 3.777 -2.762 1 96.75 136 ASP A O 1
ATOM 1010 N N . VAL A 1 137 ? 4.629 2.52 -2.193 1 98.19 137 VAL A N 1
ATOM 1011 C CA . VAL A 1 137 ? 4.016 3.57 -1.389 1 98.19 137 VAL A CA 1
ATOM 1012 C C . VAL A 1 137 ? 4.137 3.223 0.093 1 98.19 137 VAL A C 1
ATOM 1014 O O . VAL A 1 137 ? 3.744 2.131 0.514 1 98.19 137 VAL A O 1
ATOM 1017 N N . VAL A 1 138 ? 4.723 4.113 0.844 1 97.31 138 VAL A N 1
ATOM 1018 C CA . VAL A 1 138 ? 4.883 3.971 2.287 1 97.31 138 VAL A CA 1
ATOM 1019 C C . VAL A 1 138 ? 3.996 4.984 3.008 1 97.31 138 VAL A C 1
ATOM 1021 O O . VAL A 1 138 ? 4.207 6.195 2.893 1 97.31 138 VAL A O 1
ATOM 1024 N N . ASN A 1 139 ? 3.029 4.461 3.688 1 98.38 139 ASN A N 1
ATOM 1025 C CA . ASN A 1 139 ? 2.064 5.281 4.414 1 98.38 139 ASN A CA 1
ATOM 1026 C C . ASN A 1 139 ? 2.51 5.527 5.852 1 98.38 139 ASN A C 1
ATOM 1028 O O . ASN A 1 139 ? 2.572 4.598 6.656 1 98.38 139 ASN A O 1
ATOM 1032 N N . ARG A 1 140 ? 2.785 6.734 6.145 1 98.56 140 ARG A N 1
ATOM 1033 C CA . ARG A 1 140 ? 3.164 7.145 7.496 1 98.56 140 ARG A CA 1
ATOM 1034 C C . ARG A 1 140 ? 2.211 8.203 8.031 1 98.56 140 ARG A C 1
ATOM 1036 O O . ARG A 1 140 ? 2.648 9.219 8.586 1 98.56 140 ARG A O 1
ATOM 1043 N N . GLY A 1 141 ? 0.939 7.953 7.734 1 98.56 141 GLY A N 1
ATOM 1044 C CA . GLY A 1 141 ? -0.108 8.727 8.383 1 98.56 141 GLY A CA 1
ATOM 1045 C C . GLY A 1 141 ? -0.394 8.281 9.797 1 98.56 141 GLY A C 1
ATOM 1046 O O . GLY A 1 141 ? -0.441 7.078 10.078 1 98.56 141 GLY A O 1
ATOM 1047 N N . CYS A 1 142 ? -0.521 9.242 10.664 1 97.94 142 CYS A N 1
ATOM 1048 C CA . CYS A 1 142 ? -0.88 8.961 12.055 1 97.94 142 CYS A CA 1
ATOM 1049 C C . CYS A 1 142 ? -2.156 9.695 12.445 1 97.94 142 CYS A C 1
ATOM 1051 O O . CYS A 1 142 ? -2.141 10.914 12.648 1 97.94 142 CYS A O 1
ATOM 1053 N N . GLY A 1 143 ? -3.189 8.938 12.594 1 97.5 143 GLY A N 1
ATOM 1054 C CA . GLY A 1 143 ? -4.492 9.5 12.922 1 97.5 143 GLY A CA 1
ATOM 1055 C C . GLY A 1 143 ? -4.477 10.352 14.172 1 97.5 143 GLY A C 1
ATOM 1056 O O . GLY A 1 143 ? -3.9 9.961 15.195 1 97.5 143 GLY A O 1
ATOM 1057 N N . GLY A 1 144 ? -5.086 11.539 14.141 1 97.56 144 GLY A N 1
ATOM 1058 C CA . GLY A 1 144 ? -5.227 12.445 15.273 1 97.56 144 GLY A CA 1
ATOM 1059 C C . GLY A 1 144 ? -4.02 13.344 15.477 1 97.56 144 GLY A C 1
ATOM 1060 O O . GLY A 1 144 ? -4.074 14.297 16.25 1 97.56 144 GLY A O 1
ATOM 1061 N N . TYR A 1 145 ? -2.941 13.094 14.773 1 98.19 145 TYR A N 1
ATOM 1062 C CA . TYR A 1 145 ? -1.708 13.836 14.992 1 98.19 145 TYR A CA 1
ATOM 1063 C C . TYR A 1 145 ? -1.808 15.242 14.406 1 98.19 145 TYR A C 1
ATOM 1065 O O . TYR A 1 145 ? -2.406 15.438 13.344 1 98.19 145 TYR A O 1
ATOM 1073 N N . ASN A 1 146 ? -1.268 16.203 15.156 1 98.5 146 ASN A N 1
ATOM 1074 C CA . ASN A 1 146 ? -1.02 17.547 14.664 1 98.5 146 ASN A CA 1
ATOM 1075 C C . ASN A 1 146 ? 0.411 17.703 14.156 1 98.5 146 ASN A C 1
ATOM 1077 O O . ASN A 1 146 ? 1.193 16.75 14.188 1 98.5 146 ASN A O 1
ATOM 1081 N N . SER A 1 147 ? 0.73 18.828 13.586 1 98.69 147 SER A N 1
ATOM 1082 C CA . SER A 1 147 ? 2.041 19.062 12.984 1 98.69 147 SER A CA 1
ATOM 1083 C C . SER A 1 147 ? 3.141 19.062 14.039 1 98.69 147 SER A C 1
ATOM 1085 O O . SER A 1 147 ? 4.281 18.688 13.75 1 98.69 147 SER A O 1
ATOM 1087 N N . ARG A 1 148 ? 2.805 19.484 15.305 1 98 148 ARG A N 1
ATOM 1088 C CA . ARG A 1 148 ? 3.773 19.5 16.406 1 98 148 ARG A CA 1
ATOM 1089 C C . ARG A 1 148 ? 4.238 18.094 16.734 1 98 148 ARG A C 1
ATOM 1091 O O . ARG A 1 148 ? 5.438 17.844 16.859 1 98 148 ARG A O 1
ATOM 1098 N N . TRP A 1 149 ? 3.309 17.188 16.844 1 97.19 149 TRP A N 1
ATOM 1099 C CA . TRP A 1 149 ? 3.615 15.789 17.125 1 97.19 149 TRP A CA 1
ATOM 1100 C C . TRP A 1 149 ? 4.277 15.125 15.914 1 97.19 149 TRP A C 1
ATOM 1102 O O . TRP A 1 149 ? 5.242 14.375 16.062 1 97.19 149 TRP A O 1
ATOM 1112 N N . GLY A 1 150 ? 3.797 15.398 14.695 1 97.81 150 GLY A N 1
ATOM 1113 C CA . GLY A 1 150 ? 4.379 14.867 13.469 1 97.81 150 GLY A CA 1
ATOM 1114 C C . GLY A 1 150 ? 5.844 15.219 13.305 1 97.81 150 GLY A C 1
ATOM 1115 O O . GLY A 1 150 ? 6.637 14.391 12.844 1 97.81 150 GLY A O 1
ATOM 1116 N N . LEU A 1 151 ? 6.148 16.422 13.641 1 97.69 151 LEU A N 1
ATOM 1117 C CA . LEU A 1 151 ? 7.527 16.875 13.508 1 97.69 151 LEU A CA 1
ATOM 1118 C C . LEU A 1 151 ? 8.469 16 14.344 1 97.69 151 LEU A C 1
ATOM 1120 O O . LEU A 1 151 ? 9.586 15.719 13.922 1 97.69 151 LEU A O 1
ATOM 1124 N N . LYS A 1 152 ? 8.039 15.547 15.477 1 94.94 152 LYS A N 1
ATOM 1125 C CA . LYS A 1 152 ? 8.852 14.703 16.359 1 94.94 152 LYS A CA 1
ATOM 1126 C C . LYS A 1 152 ? 9.078 13.328 15.75 1 94.94 152 LYS A C 1
ATOM 1128 O O . LYS A 1 152 ? 10.141 12.727 15.938 1 94.94 152 LYS A O 1
ATOM 1133 N N . LEU A 1 153 ? 8.133 12.852 14.984 1 95.75 153 LEU A N 1
ATOM 1134 C CA . LEU A 1 153 ? 8.188 11.516 14.391 1 95.75 153 LEU A CA 1
ATOM 1135 C C . LEU A 1 153 ? 9.102 11.5 13.172 1 95.75 153 LEU A C 1
ATOM 1137 O O . LEU A 1 153 ? 9.641 10.453 12.805 1 95.75 153 LEU A O 1
ATOM 1141 N N . LEU A 1 154 ? 9.211 12.641 12.547 1 97.69 154 LEU A N 1
ATOM 1142 C CA . LEU A 1 154 ? 9.711 12.672 11.172 1 97.69 154 LEU A CA 1
ATOM 1143 C C . LEU A 1 154 ? 11.156 12.18 11.109 1 97.69 154 LEU A C 1
ATOM 1145 O O . LEU A 1 154 ? 11.539 11.484 10.164 1 97.69 154 LEU A O 1
ATOM 1149 N N . GLU A 1 155 ? 11.898 12.523 12.125 1 94.12 155 GLU A N 1
ATOM 1150 C CA . GLU A 1 155 ? 13.281 12.062 12.141 1 94.12 155 GLU A CA 1
ATOM 1151 C C . GLU A 1 155 ? 13.359 10.539 12.086 1 94.12 155 GLU A C 1
ATOM 1153 O O . GLU A 1 155 ? 14.164 9.977 11.336 1 94.12 155 GLU A O 1
ATOM 1158 N N . GLN A 1 156 ? 12.539 9.898 12.883 1 94.44 156 GLN A N 1
ATOM 1159 C CA . GLN A 1 156 ? 12.531 8.438 12.922 1 94.44 156 GLN A CA 1
ATOM 1160 C C . GLN A 1 156 ? 12 7.855 11.617 1 94.44 156 GLN A C 1
ATOM 1162 O O . GLN A 1 156 ? 12.508 6.836 11.133 1 94.44 156 GLN A O 1
ATOM 1167 N N . VAL A 1 157 ? 11.031 8.523 11.047 1 96.75 157 VAL A N 1
ATOM 1168 C CA . VAL A 1 157 ? 10.453 8.078 9.781 1 96.75 157 VAL A CA 1
ATOM 1169 C C . VAL A 1 157 ? 11.508 8.141 8.68 1 96.75 157 VAL A C 1
ATOM 1171 O O . VAL A 1 157 ? 11.688 7.172 7.934 1 96.75 157 VAL A O 1
ATOM 1174 N N . LEU A 1 158 ? 12.242 9.234 8.609 1 95.94 158 LEU A N 1
ATOM 1175 C CA . LEU A 1 158 ? 13.258 9.422 7.574 1 95.94 158 LEU A CA 1
ATOM 1176 C C . LEU A 1 158 ? 14.422 8.469 7.781 1 95.94 158 LEU A C 1
ATOM 1178 O O . LEU A 1 158 ? 14.969 7.93 6.812 1 95.94 158 LEU A O 1
ATOM 1182 N N . ALA A 1 159 ? 14.734 8.203 9.016 1 91.62 159 ALA A N 1
ATOM 1183 C CA . ALA A 1 159 ? 15.812 7.266 9.312 1 91.62 159 ALA A CA 1
ATOM 1184 C C . ALA A 1 159 ? 15.445 5.852 8.867 1 91.62 159 ALA A C 1
ATOM 1186 O O . ALA A 1 159 ? 16.281 5.133 8.312 1 91.62 159 ALA A O 1
ATOM 1187 N N . GLN A 1 160 ? 14.258 5.512 9.078 1 90.12 160 GLN A N 1
ATOM 1188 C CA . GLN A 1 160 ? 13.797 4.176 8.711 1 90.12 160 GLN A CA 1
ATOM 1189 C C . GLN A 1 160 ? 13.789 3.99 7.195 1 90.12 160 GLN A C 1
ATOM 1191 O O . GLN A 1 160 ? 14.227 2.951 6.691 1 90.12 160 GLN A O 1
ATOM 1196 N N . VAL A 1 161 ? 13.289 4.969 6.508 1 89.06 161 VAL A N 1
ATOM 1197 C CA . VAL A 1 161 ? 13.227 4.852 5.055 1 89.06 161 VAL A CA 1
ATOM 1198 C C . VAL A 1 161 ? 14.641 4.867 4.477 1 89.06 161 VAL A C 1
ATOM 1200 O O . VAL A 1 161 ? 14.938 4.152 3.518 1 89.06 161 VAL A O 1
ATOM 1203 N N . ALA A 1 162 ? 15.5 5.59 5.102 1 85.44 162 ALA A N 1
ATOM 1204 C CA . ALA A 1 162 ? 16.891 5.637 4.66 1 85.44 162 ALA A CA 1
ATOM 1205 C C . ALA A 1 162 ? 17.562 4.277 4.832 1 85.44 162 ALA A C 1
ATOM 1207 O O . ALA A 1 162 ? 18.375 3.873 4 1 85.44 162 ALA A O 1
ATOM 1208 N N . SER A 1 163 ? 17.188 3.586 5.82 1 84.88 163 SER A N 1
ATOM 1209 C CA . SER A 1 163 ? 17.812 2.301 6.121 1 84.88 163 SER A CA 1
ATOM 1210 C C . SER A 1 163 ? 17.328 1.213 5.172 1 84.88 163 SER A C 1
ATOM 1212 O O . SER A 1 163 ? 17.938 0.151 5.066 1 84.88 163 SER A O 1
ATOM 1214 N N . SER A 1 164 ? 16.25 1.432 4.492 1 83 164 SER A N 1
ATOM 1215 C CA . SER A 1 164 ? 15.688 0.426 3.6 1 83 164 SER A CA 1
ATOM 1216 C C . SER A 1 164 ? 16.516 0.292 2.324 1 83 164 SER A C 1
ATOM 1218 O O . SER A 1 164 ? 16.391 -0.695 1.597 1 83 164 SER A O 1
ATOM 1220 N N . GLY A 1 165 ? 17.297 1.327 2.006 1 81.06 165 GLY A N 1
ATOM 1221 C CA . GLY A 1 165 ? 18.062 1.336 0.771 1 81.06 165 GLY A CA 1
ATOM 1222 C C . GLY A 1 165 ? 17.266 1.835 -0.421 1 81.06 165 GLY A C 1
ATOM 1223 O O . GLY A 1 165 ? 17.797 1.932 -1.53 1 81.06 165 GLY A O 1
ATOM 1224 N N . GLN A 1 166 ? 16.047 2.17 -0.203 1 86.81 166 GLN A N 1
ATOM 1225 C CA . GLN A 1 166 ? 15.219 2.707 -1.279 1 86.81 166 GLN A CA 1
ATOM 1226 C C . GLN A 1 166 ? 15.273 4.234 -1.304 1 86.81 166 GLN A C 1
ATOM 1228 O O . GLN A 1 166 ? 15.305 4.875 -0.252 1 86.81 166 GLN A O 1
ATOM 1233 N N . GLN A 1 167 ? 15.289 4.695 -2.453 1 91.06 167 GLN A N 1
ATOM 1234 C CA . GLN A 1 167 ? 15.242 6.145 -2.631 1 91.06 167 GLN A CA 1
ATOM 1235 C C . GLN A 1 167 ? 13.82 6.668 -2.482 1 91.06 167 GLN A C 1
ATOM 1237 O O . GLN A 1 167 ? 12.875 6.07 -3 1 91.06 167 GLN A O 1
ATOM 1242 N N . VAL A 1 168 ? 13.695 7.773 -1.784 1 95.94 168 VAL A N 1
ATOM 1243 C CA . VAL A 1 168 ? 12.398 8.43 -1.746 1 95.94 168 VAL A CA 1
ATOM 1244 C C . VAL A 1 168 ? 12.227 9.312 -2.98 1 95.94 168 VAL A C 1
ATOM 1246 O O . VAL A 1 168 ? 12.844 10.375 -3.08 1 95.94 168 VAL A O 1
ATOM 1249 N N . ALA A 1 169 ? 11.383 8.914 -3.889 1 96.06 169 ALA A N 1
ATOM 1250 C CA . ALA A 1 169 ? 11.164 9.625 -5.148 1 96.06 169 ALA A CA 1
ATOM 1251 C C . ALA A 1 169 ? 10.156 10.75 -4.973 1 96.06 169 ALA A C 1
ATOM 1253 O O . ALA A 1 169 ? 10.148 11.711 -5.746 1 96.06 169 ALA A O 1
ATOM 1254 N N . LEU A 1 170 ? 9.32 10.57 -4 1 98.31 170 LEU A N 1
ATOM 1255 C CA . LEU A 1 170 ? 8.25 11.523 -3.717 1 98.31 170 LEU A CA 1
ATOM 1256 C C . LEU A 1 170 ? 7.902 11.523 -2.232 1 98.31 170 LEU A C 1
ATOM 1258 O O . LEU A 1 170 ? 7.828 10.461 -1.606 1 98.31 170 LEU A O 1
ATOM 1262 N N . MET A 1 171 ? 7.738 12.695 -1.7 1 98.81 171 MET A N 1
ATOM 1263 C CA . MET A 1 171 ? 7.203 12.805 -0.346 1 98.81 171 MET A CA 1
ATOM 1264 C C . MET A 1 171 ? 6.035 13.789 -0.303 1 98.81 171 MET A C 1
ATOM 1266 O O . MET A 1 171 ? 6.129 14.891 -0.836 1 98.81 171 MET A O 1
ATOM 1270 N N . THR A 1 172 ? 4.922 13.367 0.234 1 98.94 172 THR A N 1
ATOM 1271 C CA . THR A 1 172 ? 3.842 14.289 0.568 1 98.94 172 THR A CA 1
ATOM 1272 C C . THR A 1 172 ? 3.855 14.625 2.057 1 98.94 172 THR A C 1
ATOM 1274 O O . THR A 1 172 ? 4.148 13.758 2.889 1 98.94 172 THR A O 1
ATOM 1277 N N . ILE A 1 173 ? 3.639 15.82 2.365 1 98.94 173 ILE A N 1
ATOM 1278 C CA . ILE A 1 173 ? 3.453 16.297 3.734 1 98.94 173 ILE A CA 1
ATOM 1279 C C . ILE A 1 173 ? 2.066 16.906 3.885 1 98.94 173 ILE A C 1
ATOM 1281 O O . ILE A 1 173 ? 1.751 17.906 3.234 1 98.94 173 ILE A O 1
ATOM 1285 N N . TRP A 1 174 ? 1.239 16.281 4.734 1 98.94 174 TRP A N 1
ATOM 1286 C CA . TRP A 1 174 ? -0.163 16.688 4.789 1 98.94 174 TRP A CA 1
ATOM 1287 C C . TRP A 1 174 ? -0.661 16.734 6.23 1 98.94 174 TRP A C 1
ATOM 1289 O O . TRP A 1 174 ? -1.12 15.719 6.766 1 98.94 174 TRP A O 1
ATOM 1299 N N . PHE A 1 175 ? -0.614 17.938 6.863 1 98.88 175 PHE A N 1
ATOM 1300 C CA . PHE A 1 175 ? -1.147 18.234 8.188 1 98.88 175 PHE A CA 1
ATOM 1301 C C . PHE A 1 175 ? -2.066 19.453 8.133 1 98.88 175 PHE A C 1
ATOM 1303 O O . PHE A 1 175 ? -2.369 19.953 7.051 1 98.88 175 PHE A O 1
ATOM 1310 N N . GLY A 1 176 ? -2.621 19.875 9.25 1 98.88 176 GLY A N 1
ATOM 1311 C CA . GLY A 1 176 ? -3.412 21.094 9.336 1 98.88 176 GLY A CA 1
ATOM 1312 C C . GLY A 1 176 ? -4.84 20.859 9.781 1 98.88 176 GLY A C 1
ATOM 1313 O O . GLY A 1 176 ? -5.449 21.703 10.43 1 98.88 176 GLY A O 1
ATOM 1314 N N . ALA A 1 177 ? -5.414 19.672 9.414 1 98.62 177 ALA A N 1
ATOM 1315 C CA . ALA A 1 177 ? -6.797 19.375 9.781 1 98.62 177 ALA A CA 1
ATOM 1316 C C . ALA A 1 177 ? -6.961 19.344 11.297 1 98.62 177 ALA A C 1
ATOM 1318 O O . ALA A 1 177 ? -7.902 19.922 11.844 1 98.62 177 ALA A O 1
ATOM 1319 N N . ASN A 1 178 ? -6.051 18.656 11.977 1 98.38 178 ASN A N 1
ATOM 1320 C CA . ASN A 1 178 ? -6.105 18.594 13.438 1 98.38 178 ASN A CA 1
ATOM 1321 C C . ASN A 1 178 ? -5.562 19.859 14.078 1 98.38 178 ASN A C 1
ATOM 1323 O O . ASN A 1 178 ? -6.082 20.328 15.094 1 98.38 178 ASN A O 1
ATOM 1327 N N . ASP A 1 179 ? -4.57 20.469 13.445 1 98.69 179 ASP A N 1
ATOM 1328 C CA . ASP A 1 179 ? -4.004 21.734 13.922 1 98.69 179 ASP A CA 1
ATOM 1329 C C . ASP A 1 179 ? -5.078 22.812 14.016 1 98.69 179 ASP A C 1
ATOM 1331 O O . ASP A 1 179 ? -5.023 23.672 14.891 1 98.69 179 ASP A O 1
ATOM 1335 N N . ALA A 1 180 ? -6.047 22.703 13.195 1 98.69 180 ALA A N 1
ATOM 1336 C CA . ALA A 1 180 ? -7.082 23.719 13.055 1 98.69 180 ALA A CA 1
ATOM 1337 C C . ALA A 1 180 ? -8.219 23.5 14.047 1 98.69 180 ALA A C 1
ATOM 1339 O O . ALA A 1 180 ? -9.289 24.094 13.922 1 98.69 180 ALA A O 1
ATOM 1340 N N . ALA A 1 181 ? -8.031 22.594 14.984 1 97.69 181 ALA A N 1
ATOM 1341 C CA . ALA A 1 181 ? -9 22.531 16.078 1 97.69 181 ALA A CA 1
ATOM 1342 C C . ALA A 1 181 ? -9.086 23.859 16.812 1 97.69 181 ALA A C 1
ATOM 1344 O O . ALA A 1 181 ? -8.07 24.516 17.031 1 97.69 181 ALA A O 1
ATOM 1345 N N . ILE A 1 182 ? -10.258 24.203 17.203 1 97 182 ILE A N 1
ATOM 1346 C CA . ILE A 1 182 ? -10.477 25.531 17.797 1 97 182 ILE A CA 1
ATOM 1347 C C . ILE A 1 182 ? -10.242 25.469 19.297 1 97 182 ILE A C 1
ATOM 1349 O O . ILE A 1 182 ? -10.828 24.625 19.984 1 97 182 ILE A O 1
ATOM 1353 N N . PRO A 1 183 ? -9.391 26.359 19.797 1 95.31 183 PRO A N 1
ATOM 1354 C CA . PRO A 1 183 ? -9.164 26.391 21.234 1 95.31 183 PRO A CA 1
ATOM 1355 C C . PRO A 1 183 ? -10.453 26.594 22.031 1 95.31 183 PRO A C 1
ATOM 1357 O O . PRO A 1 183 ? -11.312 27.375 21.625 1 95.31 183 PRO A O 1
ATOM 1360 N N . GLY A 1 184 ? -10.547 25.828 23.141 1 93.56 184 GLY A N 1
ATOM 1361 C CA . GLY A 1 184 ? -11.711 25.984 24 1 93.56 184 GLY A CA 1
ATOM 1362 C C . GLY A 1 184 ? -12.859 25.078 23.609 1 93.56 184 GLY A C 1
ATOM 1363 O O . GLY A 1 184 ? -13.906 25.078 24.25 1 93.56 184 GLY A O 1
ATOM 1364 N N . ARG A 1 185 ? -12.672 24.359 22.609 1 93.44 185 ARG A N 1
ATOM 1365 C CA . ARG A 1 185 ? -13.719 23.453 22.156 1 93.44 185 ARG A CA 1
ATOM 1366 C C . ARG A 1 185 ? -13.305 22 22.344 1 93.44 185 ARG A C 1
ATOM 1368 O O . ARG A 1 185 ? -12.305 21.703 23.016 1 93.44 185 ARG A O 1
ATOM 1375 N N . SER A 1 186 ? -14.062 21 21.875 1 89.56 186 SER A N 1
ATOM 1376 C CA . SER A 1 186 ? -13.961 19.594 22.25 1 89.56 186 SER A CA 1
ATOM 1377 C C . SER A 1 186 ? -12.656 18.984 21.766 1 89.56 186 SER A C 1
ATOM 1379 O O . SER A 1 186 ? -12.148 18.031 22.375 1 89.56 186 SER A O 1
ATOM 1381 N N . ALA A 1 187 ? -12.055 19.531 20.734 1 92.81 187 ALA A N 1
ATOM 1382 C CA . ALA A 1 187 ? -10.836 18.938 20.172 1 92.81 187 ALA A CA 1
ATOM 1383 C C . ALA A 1 187 ? -9.617 19.812 20.469 1 92.81 187 ALA A C 1
ATOM 1385 O O . ALA A 1 187 ? -8.594 19.703 19.797 1 92.81 187 ALA A O 1
ATOM 1386 N N . GLU A 1 188 ? -9.641 20.625 21.469 1 93.88 188 GLU A N 1
ATOM 1387 C CA . GLU A 1 188 ? -8.625 21.625 21.766 1 93.88 188 GLU A CA 1
ATOM 1388 C C . GLU A 1 188 ? -7.25 20.984 21.953 1 93.88 188 GLU A C 1
ATOM 1390 O O . GLU A 1 188 ? -6.227 21.609 21.656 1 93.88 188 GLU A O 1
ATOM 1395 N N . ARG A 1 189 ? -7.25 19.75 22.344 1 93.75 189 ARG A N 1
ATOM 1396 C CA . ARG A 1 189 ? -5.992 19.078 22.625 1 93.75 189 ARG A CA 1
ATOM 1397 C C . ARG A 1 189 ? -5.129 18.984 21.359 1 93.75 189 ARG A C 1
ATOM 1399 O O . ARG A 1 189 ? -3.904 18.891 21.453 1 93.75 189 ARG A O 1
ATOM 1406 N N . GLN A 1 190 ? -5.727 19.047 20.234 1 96.81 190 GLN A N 1
ATOM 1407 C CA . GLN A 1 190 ? -5.023 18.875 18.969 1 96.81 190 GLN A CA 1
ATOM 1408 C C . GLN A 1 190 ? -4.586 20.219 18.391 1 96.81 190 GLN A C 1
ATOM 1410 O O . GLN A 1 190 ? -3.797 20.25 17.453 1 96.81 190 GLN A O 1
ATOM 1415 N N . HIS A 1 191 ? -4.992 21.281 18.938 1 97.81 191 HIS A N 1
ATOM 1416 C CA . HIS A 1 191 ? -4.77 22.609 18.359 1 97.81 191 HIS A CA 1
ATOM 1417 C C . HIS A 1 191 ? -3.283 22.953 18.328 1 97.81 191 HIS A C 1
ATOM 1419 O O . HIS A 1 191 ? -2.561 22.688 19.297 1 97.81 191 HIS A O 1
ATOM 1425 N N . VAL A 1 192 ? -2.84 23.547 17.234 1 98.25 192 VAL A N 1
ATOM 1426 C CA . VAL A 1 192 ? -1.537 24.188 17.078 1 98.25 192 VAL A CA 1
ATOM 1427 C C . VAL A 1 192 ? -1.718 25.609 16.547 1 98.25 192 VAL A C 1
ATOM 1429 O O . VAL A 1 192 ? -2.402 25.812 15.547 1 98.25 192 VAL A O 1
ATOM 1432 N N . PRO A 1 193 ? -1.163 26.609 17.203 1 98.31 193 PRO A N 1
ATOM 1433 C CA . PRO A 1 193 ? -1.286 27.969 16.672 1 98.31 193 PRO A CA 1
ATOM 1434 C C . PRO A 1 193 ? -0.823 28.094 15.227 1 98.31 193 PRO A C 1
ATOM 1436 O O . PRO A 1 193 ? 0.146 27.438 14.828 1 98.31 193 PRO A O 1
ATOM 1439 N N . GLU A 1 194 ? -1.481 28.938 14.477 1 98.19 194 GLU A N 1
ATOM 1440 C CA . GLU A 1 194 ? -1.297 29.062 13.031 1 98.19 194 GLU A CA 1
ATOM 1441 C C . GLU A 1 194 ? 0.171 29.297 12.68 1 98.19 194 GLU A C 1
ATOM 1443 O O . GLU A 1 194 ? 0.71 28.641 11.789 1 98.19 194 GLU A O 1
ATOM 1448 N N . ALA A 1 195 ? 0.815 30.203 13.367 1 98.19 195 ALA A N 1
ATOM 1449 C CA . ALA A 1 195 ? 2.213 30.516 13.086 1 98.19 195 ALA A CA 1
ATOM 1450 C C . ALA A 1 195 ? 3.107 29.297 13.328 1 98.19 195 ALA A C 1
ATOM 1452 O O . ALA A 1 195 ? 4.012 29.016 12.539 1 98.19 195 ALA A O 1
ATOM 1453 N N . GLU A 1 196 ? 2.852 28.625 14.391 1 98.44 196 GLU A N 1
ATOM 1454 C CA . GLU A 1 196 ? 3.615 27.422 14.703 1 98.44 196 GLU A CA 1
ATOM 1455 C C . GLU A 1 196 ? 3.402 26.344 13.641 1 98.44 196 GLU A C 1
ATOM 1457 O O . GLU A 1 196 ? 4.344 25.641 13.273 1 98.44 196 GLU A O 1
ATOM 1462 N N . PHE A 1 197 ? 2.236 26.266 13.188 1 98.81 197 PHE A N 1
ATOM 1463 C CA . PHE A 1 197 ? 1.912 25.312 12.133 1 98.81 197 PHE A CA 1
ATOM 1464 C C . PHE A 1 197 ? 2.766 25.562 10.898 1 98.81 197 PHE A C 1
ATOM 1466 O O . PHE A 1 197 ? 3.377 24.625 10.359 1 98.81 197 PHE A O 1
ATOM 1473 N N . GLY A 1 198 ? 2.771 26.781 10.422 1 98.81 198 GLY A N 1
ATOM 1474 C CA . GLY A 1 198 ? 3.623 27.109 9.289 1 98.81 198 GLY A CA 1
ATOM 1475 C C . GLY A 1 198 ? 5.082 26.781 9.523 1 98.81 198 GLY A C 1
ATOM 1476 O O . GLY A 1 198 ? 5.746 26.219 8.641 1 98.81 198 GLY A O 1
ATOM 1477 N N . ASP A 1 199 ? 5.555 27.078 10.727 1 98.75 199 ASP A N 1
ATOM 1478 C CA . ASP A 1 199 ? 6.938 26.781 11.086 1 98.75 199 ASP A CA 1
ATOM 1479 C C . ASP A 1 199 ? 7.195 25.281 11.07 1 98.75 199 ASP A C 1
ATOM 1481 O O . ASP A 1 199 ? 8.266 24.828 10.648 1 98.75 199 ASP A O 1
ATOM 1485 N N . ASN A 1 200 ? 6.246 24.562 11.602 1 98.81 200 ASN A N 1
ATOM 1486 C CA . ASN A 1 200 ? 6.383 23.109 11.617 1 98.81 200 ASN A CA 1
ATOM 1487 C C . ASN A 1 200 ? 6.484 22.547 10.203 1 98.81 200 ASN A C 1
ATOM 1489 O O . ASN A 1 200 ? 7.328 21.688 9.938 1 98.81 200 ASN A O 1
ATOM 1493 N N . LEU A 1 201 ? 5.617 23.031 9.266 1 98.88 201 LEU A N 1
ATOM 1494 C CA . LEU A 1 201 ? 5.676 22.578 7.883 1 98.88 201 LEU A CA 1
ATOM 1495 C C . LEU A 1 201 ? 7.043 22.875 7.273 1 98.88 201 LEU A C 1
ATOM 1497 O O . LEU A 1 201 ? 7.645 22.016 6.637 1 98.88 201 LEU A O 1
ATOM 1501 N N . ALA A 1 202 ? 7.496 24.078 7.508 1 98.81 202 ALA A N 1
ATOM 1502 C CA . ALA A 1 202 ? 8.789 24.469 6.965 1 98.81 202 ALA A CA 1
ATOM 1503 C C . ALA A 1 202 ? 9.914 23.594 7.516 1 98.81 202 ALA A C 1
ATOM 1505 O O . ALA A 1 202 ? 10.812 23.188 6.777 1 98.81 202 ALA A O 1
ATOM 1506 N N . ALA A 1 203 ? 9.836 23.328 8.797 1 98.75 203 ALA A N 1
ATOM 1507 C CA . ALA A 1 203 ? 10.844 22.484 9.438 1 98.75 203 ALA A CA 1
ATOM 1508 C C . ALA A 1 203 ? 10.82 21.078 8.852 1 98.75 203 ALA A C 1
ATOM 1510 O O . ALA A 1 203 ? 11.875 20.469 8.617 1 98.75 203 ALA A O 1
ATOM 1511 N N . MET A 1 204 ? 9.68 20.531 8.602 1 98.81 204 MET A N 1
ATOM 1512 C CA . MET A 1 204 ? 9.555 19.203 8.023 1 98.81 204 MET A CA 1
ATOM 1513 C C . MET A 1 204 ? 10.18 19.156 6.629 1 98.81 204 MET A C 1
ATOM 1515 O O . MET A 1 204 ? 10.875 18.203 6.281 1 98.81 204 MET A O 1
ATOM 1519 N N . VAL A 1 205 ? 9.922 20.203 5.863 1 98.56 205 VAL A N 1
ATOM 1520 C CA . VAL A 1 205 ? 10.469 20.281 4.516 1 98.56 205 VAL A CA 1
ATOM 1521 C C . VAL A 1 205 ? 11.992 20.344 4.578 1 98.56 205 VAL A C 1
ATOM 1523 O O . VAL A 1 205 ? 12.68 19.672 3.818 1 98.56 205 VAL A O 1
ATOM 1526 N N . ARG A 1 206 ? 12.492 21.125 5.477 1 97.12 206 ARG A N 1
ATOM 1527 C CA . ARG A 1 206 ? 13.938 21.234 5.633 1 97.12 206 ARG A CA 1
ATOM 1528 C C . ARG A 1 206 ? 14.555 19.891 6.008 1 97.12 206 ARG A C 1
ATOM 1530 O O . ARG A 1 206 ? 15.602 19.516 5.48 1 97.12 206 ARG A O 1
ATOM 1537 N N . MET A 1 207 ? 13.914 19.188 6.902 1 97.19 207 MET A N 1
ATOM 1538 C CA . MET A 1 207 ? 14.398 17.859 7.309 1 97.19 207 MET A CA 1
ATOM 1539 C C . MET A 1 207 ? 14.391 16.906 6.129 1 97.19 207 MET A C 1
ATOM 1541 O O . MET A 1 207 ? 15.344 16.141 5.941 1 97.19 207 MET A O 1
ATOM 1545 N N . ALA A 1 208 ? 13.328 16.922 5.344 1 97.25 208 ALA A N 1
ATOM 1546 C CA . ALA A 1 208 ? 13.211 16.062 4.172 1 97.25 208 ALA A CA 1
ATOM 1547 C C . ALA A 1 208 ? 14.305 16.359 3.156 1 97.25 208 ALA A C 1
ATOM 1549 O O . ALA A 1 208 ? 14.953 15.453 2.637 1 97.25 208 ALA A O 1
ATOM 1550 N N . ARG A 1 209 ? 14.547 17.656 2.904 1 94.81 209 ARG A N 1
ATOM 1551 C CA . ARG A 1 209 ? 15.586 18.062 1.968 1 94.81 209 ARG A CA 1
ATOM 1552 C C . ARG A 1 209 ? 16.969 17.656 2.475 1 94.81 209 ARG A C 1
ATOM 1554 O O . ARG A 1 209 ? 17.812 17.203 1.698 1 94.81 209 ARG A O 1
ATOM 1561 N N . ALA A 1 210 ? 17.141 17.797 3.762 1 92.5 210 ALA A N 1
ATOM 1562 C CA . ALA A 1 210 ? 18.406 17.391 4.363 1 92.5 210 ALA A CA 1
ATOM 1563 C C . ALA A 1 210 ? 18.641 15.891 4.227 1 92.5 210 ALA A C 1
ATOM 1565 O O . ALA A 1 210 ? 19.781 15.438 4.16 1 92.5 210 ALA A O 1
ATOM 1566 N N . ALA A 1 211 ? 17.562 15.172 4.148 1 93 211 ALA A N 1
ATOM 1567 C CA . ALA A 1 211 ? 17.641 13.719 3.994 1 93 211 ALA A CA 1
ATOM 1568 C C . ALA A 1 211 ? 17.812 13.336 2.525 1 93 211 ALA A C 1
ATOM 1570 O O . ALA A 1 211 ? 17.859 12.148 2.191 1 93 211 ALA A O 1
ATOM 1571 N N . GLY A 1 212 ? 17.812 14.344 1.6 1 91.62 212 GLY A N 1
ATOM 1572 C CA . GLY A 1 212 ? 18.078 14.094 0.192 1 91.62 212 GLY A CA 1
ATOM 1573 C C . GLY A 1 212 ? 16.812 13.969 -0.64 1 91.62 212 GLY A C 1
ATOM 1574 O O . GLY A 1 212 ? 16.859 13.594 -1.812 1 91.62 212 GLY A O 1
ATOM 1575 N N . ILE A 1 213 ? 15.68 14.266 -0.041 1 95.12 213 ILE A N 1
ATOM 1576 C CA . ILE A 1 213 ? 14.422 14.172 -0.771 1 95.12 213 ILE A CA 1
ATOM 1577 C C . ILE A 1 213 ? 14.195 15.445 -1.584 1 95.12 213 ILE A C 1
ATOM 1579 O O . ILE A 1 213 ? 14.109 16.547 -1.022 1 95.12 213 ILE A O 1
ATOM 1583 N N . GLN A 1 214 ? 13.984 15.281 -2.857 1 91 214 GLN A N 1
ATOM 1584 C CA . GLN A 1 214 ? 13.969 16.438 -3.752 1 91 214 GLN A CA 1
ATOM 1585 C C . GLN A 1 214 ? 12.539 16.797 -4.156 1 91 214 GLN A C 1
ATOM 1587 O O . GLN A 1 214 ? 12.242 17.953 -4.434 1 91 214 GLN A O 1
ATOM 1592 N N . ARG A 1 215 ? 11.75 15.812 -4.258 1 97.19 215 ARG A N 1
ATOM 1593 C CA . ARG A 1 215 ? 10.383 16.047 -4.723 1 97.19 215 ARG A CA 1
ATOM 1594 C C . ARG A 1 215 ? 9.391 15.953 -3.57 1 97.19 215 ARG A C 1
ATOM 1596 O O . ARG A 1 215 ? 9.055 14.859 -3.119 1 97.19 215 ARG A O 1
ATOM 1603 N N . ILE A 1 216 ? 8.977 17.094 -3.113 1 98.62 216 ILE A N 1
ATOM 1604 C CA . ILE A 1 216 ? 8.07 17.219 -1.979 1 98.62 216 ILE A CA 1
ATOM 1605 C C . ILE A 1 216 ? 6.812 17.969 -2.41 1 98.62 216 ILE A C 1
ATOM 1607 O O . ILE A 1 216 ? 6.895 18.984 -3.121 1 98.62 216 ILE A O 1
ATOM 1611 N N . VAL A 1 217 ? 5.664 17.469 -2.088 1 98.94 217 VAL A N 1
ATOM 1612 C CA . VAL A 1 217 ? 4.395 18.141 -2.33 1 98.94 217 VAL A CA 1
ATOM 1613 C C . VAL A 1 217 ? 3.699 18.422 -1.002 1 98.94 217 VAL A C 1
ATOM 1615 O O . VAL A 1 217 ? 3.551 17.531 -0.165 1 98.94 217 VAL A O 1
ATOM 1618 N N . LEU A 1 218 ? 3.328 19.656 -0.797 1 98.94 218 LEU A N 1
ATOM 1619 C CA . LEU A 1 218 ? 2.5 20.031 0.346 1 98.94 218 LEU A CA 1
ATOM 1620 C C . LEU A 1 218 ? 1.02 20 -0.022 1 98.94 218 LEU A C 1
ATOM 1622 O O . LEU A 1 218 ? 0.652 20.328 -1.154 1 98.94 218 LEU A O 1
ATOM 1626 N N . LEU A 1 219 ? 0.208 19.594 0.858 1 98.94 219 LEU A N 1
ATOM 1627 C CA . LEU A 1 219 ? -1.241 19.672 0.71 1 98.94 219 LEU A CA 1
ATOM 1628 C C . LEU A 1 219 ? -1.848 20.578 1.782 1 98.94 219 LEU A C 1
ATOM 1630 O O . LEU A 1 219 ? -1.437 20.531 2.943 1 98.94 219 LEU A O 1
ATOM 1634 N N . THR A 1 220 ? -2.797 21.406 1.424 1 98.94 220 THR A N 1
ATOM 1635 C CA . THR A 1 220 ? -3.527 22.156 2.441 1 98.94 220 THR A CA 1
ATOM 1636 C C . THR A 1 220 ? -4.504 21.25 3.182 1 98.94 220 THR A C 1
ATOM 1638 O O . THR A 1 220 ? -4.969 20.25 2.631 1 98.94 220 THR A O 1
ATOM 1641 N N . PRO A 1 221 ? -4.77 21.578 4.469 1 98.81 221 PRO A N 1
ATOM 1642 C CA . PRO A 1 221 ? -5.957 20.906 5.004 1 98.81 221 PRO A CA 1
ATOM 1643 C C . PRO A 1 221 ? -7.199 21.125 4.145 1 98.81 221 PRO A C 1
ATOM 1645 O O . PRO A 1 221 ? -7.328 22.172 3.49 1 98.81 221 PRO A O 1
ATOM 1648 N N . PRO A 1 222 ? -8.047 20.125 4.074 1 98.75 222 PRO A N 1
ATOM 1649 C CA . PRO A 1 222 ? -9.289 20.297 3.316 1 98.75 222 PRO A CA 1
ATOM 1650 C C . PRO A 1 222 ? -10.273 21.234 4 1 98.75 222 PRO A C 1
ATOM 1652 O O . PRO A 1 222 ? -10.078 21.594 5.168 1 98.75 222 PRO A O 1
ATOM 1655 N N . PRO A 1 223 ? -11.273 21.75 3.199 1 98.75 223 PRO A N 1
ATOM 1656 C CA . PRO A 1 223 ? -12.375 22.453 3.861 1 98.75 223 PRO A CA 1
ATOM 1657 C C . PRO A 1 223 ? -13.156 21.562 4.824 1 98.75 223 PRO A C 1
ATOM 1659 O O . PRO A 1 223 ? -13.078 20.344 4.738 1 98.75 223 PRO A O 1
ATOM 1662 N N . VAL A 1 224 ? -13.828 22.203 5.762 1 98.19 224 VAL A N 1
ATOM 1663 C CA . VAL A 1 224 ? -14.617 21.484 6.758 1 98.19 224 VAL A CA 1
ATOM 1664 C C . VAL A 1 224 ? -16.109 21.609 6.434 1 98.19 224 VAL A C 1
ATOM 1666 O O . VAL A 1 224 ? -16.594 22.719 6.199 1 98.19 224 VAL A O 1
ATOM 1669 N N . GLY A 1 225 ? -16.734 20.453 6.328 1 96.44 225 GLY A N 1
ATOM 1670 C CA . GLY A 1 225 ? -18.188 20.5 6.27 1 96.44 225 GLY A CA 1
ATOM 1671 C C . GLY A 1 225 ? -18.844 20.75 7.621 1 96.44 225 GLY A C 1
ATOM 1672 O O . GLY A 1 225 ? -19.109 19.812 8.367 1 96.44 225 GLY A O 1
ATOM 1673 N N . ASP A 1 226 ? -19.266 21.969 7.848 1 93.88 226 ASP A N 1
ATOM 1674 C CA . ASP A 1 226 ? -19.641 22.406 9.188 1 93.88 226 ASP A CA 1
ATOM 1675 C C . ASP A 1 226 ? -20.812 21.609 9.727 1 93.88 226 ASP A C 1
ATOM 1677 O O . ASP A 1 226 ? -20.766 21.094 10.844 1 93.88 226 ASP A O 1
ATOM 1681 N N . ASP A 1 227 ? -21.812 21.406 8.961 1 92 227 ASP A N 1
ATOM 1682 C CA . ASP A 1 227 ? -23.016 20.734 9.438 1 92 227 ASP A CA 1
ATOM 1683 C C . ASP A 1 227 ? -22.734 19.266 9.758 1 92 227 ASP A C 1
ATOM 1685 O O . ASP A 1 227 ? -23.141 18.781 10.812 1 92 227 ASP A O 1
ATOM 1689 N N . ALA A 1 228 ? -22.062 18.672 8.852 1 92.12 228 ALA A N 1
ATOM 1690 C CA . ALA A 1 228 ? -21.734 17.266 9.062 1 92.12 228 ALA A CA 1
ATOM 1691 C C . ALA A 1 228 ? -20.812 17.094 10.266 1 92.12 228 ALA A C 1
ATOM 1693 O O . ALA A 1 228 ? -20.922 16.109 11.008 1 92.12 228 ALA A O 1
ATOM 1694 N N . ARG A 1 229 ? -19.953 18.031 10.453 1 93.06 229 ARG A N 1
ATOM 1695 C CA . ARG A 1 229 ? -19.016 17.984 11.578 1 93.06 229 ARG A CA 1
ATOM 1696 C C . ARG A 1 229 ? -19.766 18.062 12.906 1 93.06 229 ARG A C 1
ATOM 1698 O O . ARG A 1 229 ? -19.5 17.281 13.828 1 93.06 229 ARG A O 1
ATOM 1705 N N . VAL A 1 230 ? -20.719 18.922 12.984 1 92.06 230 VAL A N 1
ATOM 1706 C CA . VAL A 1 230 ? -21.516 19.109 14.195 1 92.06 230 VAL A CA 1
ATOM 1707 C C . VAL A 1 230 ? -22.328 17.844 14.469 1 92.06 230 VAL A C 1
ATOM 1709 O O . VAL A 1 230 ? -22.375 17.359 15.602 1 92.06 230 VAL A O 1
ATOM 1712 N N . ARG A 1 231 ? -22.922 17.328 13.43 1 91 231 ARG A N 1
ATOM 1713 C CA . ARG A 1 231 ? -23.703 16.109 13.57 1 91 231 ARG A CA 1
ATOM 1714 C C . ARG A 1 231 ? -22.844 14.953 14.094 1 91 231 ARG A C 1
ATOM 1716 O O . ARG A 1 231 ? -23.266 14.195 14.961 1 91 231 ARG A O 1
ATOM 1723 N N . HIS A 1 232 ? -21.672 14.883 13.539 1 90.94 232 HIS A N 1
ATOM 1724 C CA . HIS A 1 232 ? -20.75 13.844 13.961 1 90.94 232 HIS A CA 1
ATOM 1725 C C . HIS A 1 232 ? -20.359 14.016 15.43 1 90.94 232 HIS A C 1
ATOM 1727 O O . HIS A 1 232 ? -20.328 13.039 16.188 1 90.94 232 HIS A O 1
ATOM 1733 N N . GLN A 1 233 ? -20.094 15.18 15.812 1 89.62 233 GLN A N 1
ATOM 1734 C CA . GLN A 1 233 ? -19.734 15.469 17.203 1 89.62 233 GLN A CA 1
ATOM 1735 C C . GLN A 1 233 ? -20.875 15.117 18.156 1 89.62 233 GLN A C 1
ATOM 1737 O O . GLN A 1 233 ? -20.656 14.508 19.203 1 89.62 233 GLN A O 1
ATOM 1742 N N . GLN A 1 234 ? -22.031 15.484 17.703 1 88.25 234 GLN A N 1
ATOM 1743 C CA . GLN A 1 234 ? -23.203 15.188 18.516 1 88.25 234 GLN A CA 1
ATOM 1744 C C . GLN A 1 234 ? -23.391 13.688 18.688 1 88.25 234 GLN A C 1
ATOM 1746 O O . GLN A 1 234 ? -23.656 13.211 19.797 1 88.25 234 GLN A O 1
ATOM 1751 N N . LYS A 1 235 ? -23.297 12.984 17.625 1 88.75 235 LYS A N 1
ATOM 1752 C CA . LYS A 1 235 ? -23.422 11.531 17.656 1 88.75 235 LYS A CA 1
ATOM 1753 C C . LYS A 1 235 ? -22.359 10.906 18.562 1 88.75 235 LYS A C 1
ATOM 1755 O O . LYS A 1 235 ? -22.672 10.031 19.375 1 88.75 235 LYS A O 1
ATOM 1760 N N . ARG A 1 236 ? -21.203 11.398 18.469 1 83.94 236 ARG A N 1
ATOM 1761 C CA . ARG A 1 236 ? -20.078 10.867 19.234 1 83.94 236 ARG A CA 1
ATOM 1762 C C . ARG A 1 236 ? -20.25 11.148 20.734 1 83.94 236 ARG A C 1
ATOM 1764 O O . ARG A 1 236 ? -19.906 10.312 21.578 1 83.94 236 ARG A O 1
ATOM 1771 N N . MET A 1 237 ? -20.75 12.32 21.016 1 79.69 237 MET A N 1
ATOM 1772 C CA . MET A 1 237 ? -20.906 12.734 22.406 1 79.69 237 MET A CA 1
ATOM 1773 C C . MET A 1 237 ? -22.234 12.227 22.969 1 79.69 237 MET A C 1
ATOM 1775 O O . MET A 1 237 ? -22.484 12.312 24.172 1 79.69 237 MET A O 1
ATOM 1779 N N . GLY A 1 238 ? -23 11.742 22.094 1 83 238 GLY A N 1
ATOM 1780 C CA . GLY A 1 238 ? -24.297 11.258 22.516 1 83 238 GLY A CA 1
ATOM 1781 C C . GLY A 1 238 ? -25.234 12.375 22.969 1 83 238 GLY A C 1
ATOM 1782 O O . GLY A 1 238 ? -25.969 12.211 23.938 1 83 238 GLY A O 1
ATOM 1783 N N . ILE A 1 239 ? -24.984 13.5 22.469 1 77.94 239 ILE A N 1
ATOM 1784 C CA . ILE A 1 239 ? -25.812 14.625 22.859 1 77.94 239 ILE A CA 1
ATOM 1785 C C . ILE A 1 239 ? -26.609 15.141 21.656 1 77.94 239 ILE A C 1
ATOM 1787 O O . ILE A 1 239 ? -26.188 14.945 20.516 1 77.94 239 ILE A O 1
ATOM 1791 N N . SER A 1 240 ? -27.719 15.672 21.938 1 77.62 240 SER A N 1
ATOM 1792 C CA . SER A 1 240 ? -28.578 16.188 20.891 1 77.62 240 SER A CA 1
ATOM 1793 C C . SER A 1 240 ? -28.5 17.703 20.781 1 77.62 240 SER A C 1
ATOM 1795 O O . SER A 1 240 ? -28.922 18.281 19.781 1 77.62 240 SER A O 1
ATOM 1797 N N . THR A 1 241 ? -27.906 18.266 21.812 1 74.69 241 THR A N 1
ATOM 1798 C CA . THR A 1 241 ? -27.875 19.719 21.812 1 74.69 241 THR A CA 1
ATOM 1799 C C . THR A 1 241 ? -26.734 20.25 20.938 1 74.69 241 THR A C 1
ATOM 1801 O O . THR A 1 241 ? -25.781 19.516 20.672 1 74.69 241 THR A O 1
ATOM 1804 N N . ALA A 1 242 ? -27 21.438 20.594 1 74.69 242 ALA A N 1
ATOM 1805 C CA . ALA A 1 242 ? -26 22.078 19.734 1 74.69 242 ALA A CA 1
ATOM 1806 C C . ALA A 1 242 ? -24.703 22.297 20.5 1 74.69 242 ALA A C 1
ATOM 1808 O O . ALA A 1 242 ? -24.719 22.703 21.672 1 74.69 242 ALA A O 1
ATOM 1809 N N . VAL A 1 243 ? -23.641 21.734 20.047 1 80 243 VAL A N 1
ATOM 1810 C CA . VAL A 1 243 ? -22.297 21.953 20.578 1 80 243 VAL A CA 1
ATOM 1811 C C . VAL A 1 243 ? -21.469 22.766 19.578 1 80 243 VAL A C 1
ATOM 1813 O O . VAL A 1 243 ? -21.641 22.625 18.359 1 80 243 VAL A O 1
ATOM 1816 N N . PRO A 1 244 ? -20.688 23.703 20.141 1 87.94 244 PRO A N 1
ATOM 1817 C CA . PRO A 1 244 ? -19.812 24.422 19.219 1 87.94 244 PRO A CA 1
ATOM 1818 C C . PRO A 1 244 ? -18.906 23.484 18.422 1 87.94 244 PRO A C 1
ATOM 1820 O O . PRO A 1 244 ? -18.312 22.562 18.984 1 87.94 244 PRO A O 1
ATOM 1823 N N . PRO A 1 245 ? -18.875 23.719 17.172 1 91.81 245 PRO A N 1
ATOM 1824 C CA . PRO A 1 245 ? -18.031 22.828 16.359 1 91.81 245 PRO A CA 1
ATOM 1825 C C . PRO A 1 245 ? -16.562 22.891 16.75 1 91.81 245 PRO A C 1
ATOM 1827 O O . PRO A 1 245 ? -16.047 23.969 17.062 1 91.81 245 PRO A O 1
ATOM 1830 N N . ASP A 1 246 ? -15.906 21.781 16.734 1 95 246 ASP A N 1
ATOM 1831 C CA . ASP A 1 246 ? -14.5 21.703 17.125 1 95 246 ASP A CA 1
ATOM 1832 C C . ASP A 1 246 ? -13.602 22.25 16.016 1 95 246 ASP A C 1
ATOM 1834 O O . ASP A 1 246 ? -12.43 22.547 16.266 1 95 246 ASP A O 1
ATOM 1838 N N . ARG A 1 247 ? -14.172 22.312 14.797 1 96.19 247 ARG A N 1
ATOM 1839 C CA . ARG A 1 247 ? -13.547 22.859 13.602 1 96.19 247 ARG A CA 1
ATOM 1840 C C . ARG A 1 247 ? -14.57 23.547 12.703 1 96.19 247 ARG A C 1
ATOM 1842 O O . ARG A 1 247 ? -15.75 23.188 12.719 1 96.19 247 ARG A O 1
ATOM 1849 N N . THR A 1 248 ? -14.117 24.609 12 1 97.25 248 THR A N 1
ATOM 1850 C CA . THR A 1 248 ? -15 25.281 11.062 1 97.25 248 THR A CA 1
ATOM 1851 C C . THR A 1 248 ? -14.297 25.516 9.727 1 97.25 248 THR A C 1
ATOM 1853 O O . THR A 1 248 ? -13.062 25.484 9.656 1 97.25 248 THR A O 1
ATOM 1856 N N . LEU A 1 249 ? -15.117 25.641 8.727 1 98.12 249 LEU A N 1
ATOM 1857 C CA . LEU A 1 249 ? -14.602 26 7.406 1 98.12 249 LEU A CA 1
ATOM 1858 C C . LEU A 1 249 ? -13.695 27.219 7.488 1 98.12 249 LEU A C 1
ATOM 1860 O O . LEU A 1 249 ? -12.594 27.219 6.926 1 98.12 249 LEU A O 1
ATOM 1864 N N . GLU A 1 250 ? -14.141 28.25 8.203 1 97.81 250 GLU A N 1
ATOM 1865 C CA . GLU A 1 250 ? -13.422 29.516 8.32 1 97.81 250 GLU A CA 1
ATOM 1866 C C . GLU A 1 250 ? -12.07 29.312 9 1 97.81 250 GLU A C 1
ATOM 1868 O O . GLU A 1 250 ? -11.039 29.797 8.508 1 97.81 250 GLU A O 1
ATOM 1873 N N . TYR A 1 251 ? -12.055 28.609 10.094 1 97.88 251 TYR A N 1
ATOM 1874 C CA . TYR A 1 251 ? -10.82 28.438 10.852 1 97.88 251 TYR A CA 1
ATOM 1875 C C . TYR A 1 251 ? -9.828 27.562 10.086 1 97.88 251 TYR A C 1
ATOM 1877 O O . TYR A 1 251 ? -8.625 27.844 10.094 1 97.88 251 TYR A O 1
ATOM 1885 N N . ALA A 1 252 ? -10.312 26.531 9.406 1 98.56 252 ALA A N 1
ATOM 1886 C CA . ALA A 1 252 ? -9.477 25.703 8.547 1 98.56 252 ALA A CA 1
ATOM 1887 C C . ALA A 1 252 ? -8.828 26.531 7.445 1 98.56 252 ALA A C 1
ATOM 1889 O O . ALA A 1 252 ? -7.715 26.219 7 1 98.56 252 ALA A O 1
ATOM 1890 N N . GLY A 1 253 ? -9.516 27.531 7.027 1 98.81 253 GLY A N 1
ATOM 1891 C CA . GLY A 1 253 ? -9 28.422 5.996 1 98.81 253 GLY A CA 1
ATOM 1892 C C . GLY A 1 253 ? -7.703 29.109 6.391 1 98.81 253 GLY A C 1
ATOM 1893 O O . GLY A 1 253 ? -6.836 29.344 5.547 1 98.81 253 GLY A O 1
ATOM 1894 N N . HIS A 1 254 ? -7.551 29.438 7.645 1 98.69 254 HIS A N 1
ATOM 1895 C CA . HIS A 1 254 ? -6.32 30.047 8.141 1 98.69 254 HIS A CA 1
ATOM 1896 C C . HIS A 1 254 ? -5.137 29.094 7.98 1 98.69 254 HIS A C 1
ATOM 1898 O O . HIS A 1 254 ? -4.039 29.516 7.613 1 98.69 254 HIS A O 1
ATOM 1904 N N . TYR A 1 255 ? -5.352 27.891 8.203 1 98.88 255 TYR A N 1
ATOM 1905 C CA . TYR A 1 255 ? -4.285 26.891 8.117 1 98.88 255 TYR A CA 1
ATOM 1906 C C . TYR A 1 255 ? -3.971 26.547 6.668 1 98.88 255 TYR A C 1
ATOM 1908 O O . TYR A 1 255 ? -2.814 26.297 6.32 1 98.88 255 TYR A O 1
ATOM 1916 N N . ALA A 1 256 ? -5.027 26.594 5.84 1 98.94 256 ALA A N 1
ATOM 1917 C CA . ALA A 1 256 ? -4.777 26.453 4.406 1 98.94 256 ALA A CA 1
ATOM 1918 C C . ALA A 1 256 ? -3.906 27.609 3.898 1 98.94 256 ALA A C 1
ATOM 1920 O O . ALA A 1 256 ? -2.982 27.391 3.109 1 98.94 256 ALA A O 1
ATOM 1921 N N . ALA A 1 257 ? -4.18 28.781 4.395 1 98.88 257 ALA A N 1
ATOM 1922 C CA . ALA A 1 257 ? -3.391 29.953 4.016 1 98.88 257 ALA A CA 1
ATOM 1923 C C . ALA A 1 257 ? -1.94 29.797 4.465 1 98.88 257 ALA A C 1
ATOM 1925 O O . ALA A 1 257 ? -1.016 30.156 3.73 1 98.88 257 ALA A O 1
ATOM 1926 N N . ALA A 1 258 ? -1.757 29.297 5.645 1 98.88 258 ALA A N 1
ATOM 1927 C CA . ALA A 1 258 ? -0.407 29.062 6.156 1 98.88 258 ALA A CA 1
ATOM 1928 C C . ALA A 1 258 ? 0.338 28.047 5.309 1 98.88 258 ALA A C 1
ATOM 1930 O O . ALA A 1 258 ? 1.524 28.203 5.016 1 98.88 258 ALA A O 1
ATOM 1931 N N . ALA A 1 259 ? -0.321 27 4.918 1 98.94 259 ALA A N 1
ATOM 1932 C CA . ALA A 1 259 ? 0.288 25.984 4.059 1 98.94 259 ALA A CA 1
ATOM 1933 C C . ALA A 1 259 ? 0.667 26.578 2.701 1 98.94 259 ALA A C 1
ATOM 1935 O O . ALA A 1 259 ? 1.753 26.312 2.182 1 98.94 259 ALA A O 1
ATOM 1936 N N . ARG A 1 260 ? -0.234 27.422 2.152 1 98.81 260 ARG A N 1
ATOM 1937 C CA . ARG A 1 260 ? 0.038 28.094 0.888 1 98.81 260 ARG A CA 1
ATOM 1938 C C . ARG A 1 260 ? 1.279 28.969 0.992 1 98.81 260 ARG A C 1
ATOM 1940 O O . ARG A 1 260 ? 2.141 28.938 0.111 1 98.81 260 ARG A O 1
ATOM 1947 N N . ALA A 1 261 ? 1.282 29.703 2.041 1 98.81 261 ALA A N 1
ATOM 1948 C CA . ALA A 1 261 ? 2.406 30.609 2.248 1 98.81 261 ALA A CA 1
ATOM 1949 C C . ALA A 1 261 ? 3.717 29.844 2.377 1 98.81 261 ALA A C 1
ATOM 1951 O O . ALA A 1 261 ? 4.738 30.25 1.819 1 98.81 261 ALA A O 1
ATOM 1952 N N . THR A 1 262 ? 3.688 28.734 3.113 1 98.75 262 THR A N 1
ATOM 1953 C CA . THR A 1 262 ? 4.879 27.922 3.305 1 98.75 262 THR A CA 1
ATOM 1954 C C . THR A 1 262 ? 5.34 27.312 1.979 1 98.75 262 THR A C 1
ATOM 1956 O O . THR A 1 262 ? 6.531 27.344 1.659 1 98.75 262 THR A O 1
ATOM 1959 N N . ALA A 1 263 ? 4.398 26.797 1.223 1 98.81 263 ALA A N 1
ATOM 1960 C CA . ALA A 1 263 ? 4.734 26.219 -0.077 1 98.81 263 ALA A CA 1
ATOM 1961 C C . ALA A 1 263 ? 5.359 27.266 -0.995 1 98.81 263 ALA A C 1
ATOM 1963 O O . ALA A 1 263 ? 6.359 27 -1.662 1 98.81 263 ALA A O 1
ATOM 1964 N N . GLN A 1 264 ? 4.785 28.422 -0.999 1 98.62 264 GLN A N 1
ATOM 1965 C CA . GLN A 1 264 ? 5.289 29.516 -1.823 1 98.62 264 GLN A CA 1
ATOM 1966 C C . GLN A 1 264 ? 6.691 29.922 -1.39 1 98.62 264 GLN A C 1
ATOM 1968 O O . GLN A 1 264 ? 7.59 30.062 -2.225 1 98.62 264 GLN A O 1
ATOM 1973 N N . ALA A 1 265 ? 6.902 30.094 -0.126 1 98.31 265 ALA A N 1
ATOM 1974 C CA . ALA A 1 265 ? 8.18 30.547 0.413 1 98.31 265 ALA A CA 1
ATOM 1975 C C . ALA A 1 265 ? 9.289 29.547 0.105 1 98.31 265 ALA A C 1
ATOM 1977 O O . ALA A 1 265 ? 10.445 29.938 -0.106 1 98.31 265 ALA A O 1
ATOM 1978 N N . LEU A 1 266 ? 8.93 28.297 0.063 1 97.81 266 LEU A N 1
ATOM 1979 C CA . LEU A 1 266 ? 9.945 27.266 -0.087 1 97.81 266 LEU A CA 1
ATOM 1980 C C . LEU A 1 266 ? 9.984 26.7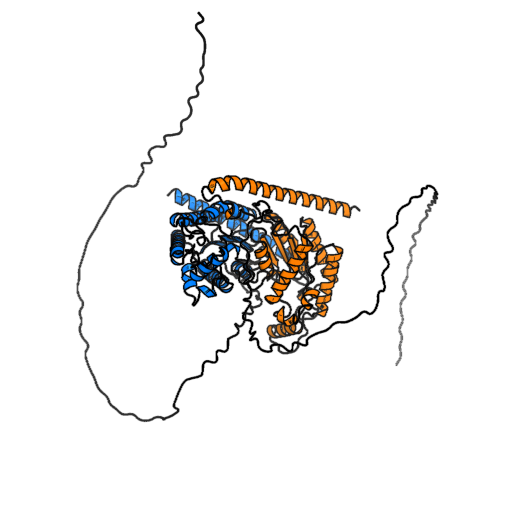34 -1.52 1 97.81 266 LEU A C 1
ATOM 1982 O O . LEU A 1 266 ? 10.734 25.812 -1.827 1 97.81 266 LEU A O 1
ATOM 1986 N N . GLY A 1 267 ? 9.133 27.281 -2.418 1 97.69 267 GLY A N 1
ATOM 1987 C CA . GLY A 1 267 ? 9.117 26.891 -3.82 1 97.69 267 GLY A CA 1
ATOM 1988 C C . GLY A 1 267 ? 8.625 25.469 -4.035 1 97.69 267 GLY A C 1
ATOM 1989 O O . GLY A 1 267 ? 9.195 24.719 -4.828 1 97.69 267 GLY A O 1
ATOM 1990 N N . LEU A 1 268 ? 7.613 25.078 -3.34 1 98.62 268 LEU A N 1
ATOM 1991 C CA . LEU A 1 268 ? 7.094 23.719 -3.438 1 98.62 268 LEU A CA 1
ATOM 1992 C C . LEU A 1 268 ? 5.77 23.703 -4.195 1 98.62 268 LEU A C 1
ATOM 1994 O O . LEU A 1 268 ? 4.961 24.625 -4.07 1 98.62 268 LEU A O 1
ATOM 1998 N N . PRO A 1 269 ? 5.551 22.594 -4.98 1 98.81 269 PRO A N 1
ATOM 1999 C CA . PRO A 1 269 ? 4.184 22.359 -5.453 1 98.81 269 PRO A CA 1
ATOM 2000 C C . PRO A 1 269 ? 3.186 22.172 -4.312 1 98.81 269 PRO A C 1
ATOM 2002 O O . PRO A 1 269 ? 3.531 21.594 -3.277 1 98.81 269 PRO A O 1
ATOM 2005 N N . LEU A 1 270 ? 1.992 22.672 -4.566 1 98.88 270 LEU A N 1
ATOM 2006 C CA . LEU A 1 270 ? 0.937 22.625 -3.559 1 98.88 270 LEU A CA 1
ATOM 2007 C C . LEU A 1 270 ? -0.348 22.047 -4.145 1 98.88 270 LEU A C 1
ATOM 2009 O O . LEU A 1 270 ? -0.765 22.438 -5.238 1 98.88 270 LEU A O 1
ATOM 2013 N N . VAL A 1 271 ? -0.904 21.062 -3.498 1 98.94 271 VAL A N 1
ATOM 2014 C CA . VAL A 1 271 ? -2.289 20.688 -3.76 1 98.94 271 VAL A CA 1
ATOM 2015 C C . VAL A 1 271 ? -3.221 21.453 -2.824 1 98.94 271 VAL A C 1
ATOM 2017 O O . VAL A 1 271 ? -3.326 21.125 -1.64 1 98.94 271 VAL A O 1
ATOM 2020 N N . ASP A 1 272 ? -3.906 22.375 -3.322 1 98.88 272 ASP A N 1
ATOM 2021 C CA . ASP A 1 272 ? -4.766 23.234 -2.51 1 98.88 272 ASP A CA 1
ATOM 2022 C C . ASP A 1 272 ? -6.156 22.625 -2.354 1 98.88 272 ASP A C 1
ATOM 2024 O O . ASP A 1 272 ? -7.121 23.094 -2.947 1 98.88 272 ASP A O 1
ATOM 2028 N N . LEU A 1 273 ? -6.246 21.703 -1.492 1 98.94 273 LEU A N 1
ATOM 2029 C CA . LEU A 1 273 ? -7.496 20.984 -1.293 1 98.94 273 LEU A CA 1
ATOM 2030 C C . LEU A 1 273 ? -8.57 21.891 -0.725 1 98.94 273 LEU A C 1
ATOM 2032 O O . LEU A 1 273 ? -9.75 21.766 -1.059 1 98.94 273 LEU A O 1
ATOM 2036 N N . TYR A 1 274 ? -8.164 22.812 0.163 1 98.88 274 TYR A N 1
ATOM 2037 C CA . TYR A 1 274 ? -9.133 23.719 0.754 1 98.88 274 TYR A CA 1
ATOM 2038 C C . TYR A 1 274 ? -9.906 24.469 -0.325 1 98.88 274 TYR A C 1
ATOM 2040 O O . TYR A 1 274 ? -11.141 24.531 -0.276 1 98.88 274 TYR A O 1
ATOM 2048 N N . GLU A 1 275 ? -9.219 24.969 -1.271 1 98.62 275 GLU A N 1
ATOM 2049 C CA . GLU A 1 275 ? -9.836 25.766 -2.324 1 98.62 275 GLU A CA 1
ATOM 2050 C C . GLU A 1 275 ? -10.508 24.875 -3.367 1 98.62 275 GLU A C 1
ATOM 2052 O O . GLU A 1 275 ? -11.672 25.078 -3.709 1 98.62 275 GLU A O 1
ATOM 2057 N N . GLN A 1 276 ? -9.859 23.844 -3.83 1 98.75 276 GLN A N 1
ATOM 2058 C CA . GLN A 1 276 ? -10.266 23.109 -5.02 1 98.75 276 GLN A CA 1
ATOM 2059 C C . GLN A 1 276 ? -11.461 22.203 -4.723 1 98.75 276 GLN A C 1
ATOM 2061 O O . GLN A 1 276 ? -12.289 21.953 -5.602 1 98.75 276 GLN A O 1
ATOM 2066 N N . LEU A 1 277 ? -11.57 21.703 -3.514 1 98.75 277 LEU A N 1
ATOM 2067 C CA . LEU A 1 277 ? -12.711 20.844 -3.199 1 98.75 277 LEU A CA 1
ATOM 2068 C C . LEU A 1 277 ? -13.992 21.656 -3.1 1 98.75 277 LEU A C 1
ATOM 2070 O O . LEU A 1 277 ? -15.078 21.156 -3.398 1 98.75 277 LEU A O 1
ATOM 2074 N N . GLN A 1 278 ? -13.883 22.906 -2.688 1 98.44 278 GLN A N 1
ATOM 2075 C CA . GLN A 1 278 ? -15.055 23.766 -2.559 1 98.44 278 GLN A CA 1
ATOM 2076 C C . GLN A 1 278 ? -15.648 24.109 -3.926 1 98.44 278 GLN A C 1
ATOM 2078 O O . GLN A 1 278 ? -16.781 24.578 -4.02 1 98.44 278 GLN A O 1
ATOM 2083 N N . ALA A 1 279 ? -14.859 23.875 -4.961 1 98.06 279 ALA A N 1
ATOM 2084 C CA . ALA A 1 279 ? -15.32 24.156 -6.316 1 98.06 279 ALA A CA 1
ATOM 2085 C C . ALA A 1 279 ? -16.25 23.062 -6.82 1 98.06 279 ALA A C 1
ATOM 2087 O O . ALA A 1 279 ? -16.938 23.234 -7.832 1 98.06 279 ALA A O 1
ATOM 2088 N N . VAL A 1 280 ? -16.297 21.953 -6.109 1 97.81 280 VAL A N 1
ATOM 2089 C CA . VAL A 1 280 ? -17.188 20.859 -6.484 1 97.81 280 VAL A CA 1
ATOM 2090 C C . VAL A 1 280 ? -18.594 21.125 -5.949 1 97.81 280 VAL A C 1
ATOM 2092 O O . VAL A 1 280 ? -18.781 21.297 -4.746 1 97.81 280 VAL A O 1
ATOM 2095 N N . PRO A 1 281 ? -19.594 21.109 -6.855 1 97.31 281 PRO A N 1
ATOM 2096 C CA . PRO A 1 281 ? -20.953 21.281 -6.359 1 97.31 281 PRO A CA 1
ATOM 2097 C C . PRO A 1 281 ? -21.359 20.219 -5.34 1 97.31 281 PRO A C 1
ATOM 2099 O O . PRO A 1 281 ? -21.141 19.031 -5.562 1 97.31 281 PRO A O 1
ATOM 2102 N N . GLY A 1 282 ? -21.875 20.688 -4.285 1 97.44 282 GLY A N 1
ATOM 2103 C CA . GLY A 1 282 ? -22.328 19.781 -3.254 1 97.44 282 GLY A CA 1
ATOM 2104 C C . GLY A 1 282 ? -21.188 19.109 -2.494 1 97.44 282 GLY A C 1
ATOM 2105 O O . GLY A 1 282 ? -21.359 18.016 -1.952 1 97.44 282 GLY A O 1
ATOM 2106 N N . TRP A 1 283 ? -20.062 19.719 -2.469 1 98 283 TRP A N 1
ATOM 2107 C CA . TRP A 1 283 ? -18.844 19.109 -1.964 1 98 283 TRP A CA 1
ATOM 2108 C C . TRP A 1 283 ? -19 18.688 -0.507 1 98 283 TRP A C 1
ATOM 2110 O O . TRP A 1 283 ? -18.453 17.656 -0.087 1 98 283 TRP A O 1
ATOM 2120 N N . ARG A 1 284 ? -19.812 19.344 0.287 1 97.31 284 ARG A N 1
ATOM 2121 C CA . ARG A 1 284 ? -19.938 19.062 1.716 1 97.31 284 ARG A CA 1
ATOM 2122 C C . ARG A 1 284 ? -20.469 17.672 1.966 1 97.31 284 ARG A C 1
ATOM 2124 O O . ARG A 1 284 ? -19.969 16.953 2.832 1 97.31 284 ARG A O 1
ATOM 2131 N N . ASP A 1 285 ? -21.359 17.266 1.155 1 95.56 285 ASP A N 1
ATOM 2132 C CA . ASP A 1 285 ? -22.031 15.977 1.352 1 95.56 285 ASP A CA 1
ATOM 2133 C C . ASP A 1 285 ? -21.391 14.898 0.471 1 95.56 285 ASP A C 1
ATOM 2135 O O . ASP A 1 285 ? -21.328 13.734 0.863 1 95.56 285 ASP A O 1
ATOM 2139 N N . SER A 1 286 ? -20.938 15.328 -0.588 1 97.44 286 SER A N 1
ATOM 2140 C CA . SER A 1 286 ? -20.469 14.336 -1.548 1 97.44 286 SER A CA 1
ATOM 2141 C C . SER A 1 286 ? -19.031 13.914 -1.252 1 97.44 286 SER A C 1
ATOM 2143 O O . SER A 1 286 ? -18.641 12.781 -1.522 1 97.44 286 SER A O 1
ATOM 2145 N N . LEU A 1 287 ? -18.234 14.812 -0.704 1 98.31 287 LEU A N 1
ATOM 2146 C CA . LEU A 1 287 ? -16.812 14.539 -0.602 1 98.31 287 LEU A CA 1
ATOM 2147 C C . LEU A 1 287 ? -16.422 14.195 0.834 1 98.31 287 LEU A C 1
ATOM 2149 O O . LEU A 1 287 ? -15.336 13.672 1.081 1 98.31 287 LEU A O 1
ATOM 2153 N N . PHE A 1 288 ? -17.359 14.477 1.8 1 97.69 288 PHE A N 1
ATOM 2154 C CA . PHE A 1 288 ? -17.016 14.266 3.199 1 97.69 288 PHE A CA 1
ATOM 2155 C C . PHE A 1 288 ? -18.078 13.422 3.898 1 97.69 288 PHE A C 1
ATOM 2157 O O . PHE A 1 288 ? -19.266 13.578 3.641 1 97.69 288 PHE A O 1
ATOM 2164 N N . ASP A 1 289 ? -17.594 12.547 4.805 1 94 289 ASP A N 1
ATOM 2165 C CA . ASP A 1 289 ? -18.469 11.664 5.57 1 94 289 ASP A CA 1
ATOM 2166 C C . ASP A 1 289 ? -18.906 12.328 6.879 1 94 289 ASP A C 1
ATOM 2168 O O . ASP A 1 289 ? -20.078 12.258 7.254 1 94 289 ASP A O 1
ATOM 2172 N N . ASP A 1 290 ? -17.969 12.984 7.566 1 94.88 290 ASP A N 1
ATOM 2173 C CA . ASP A 1 290 ? -18.234 13.578 8.875 1 94.88 290 ASP A CA 1
ATOM 2174 C C . ASP A 1 290 ? -17.797 15.039 8.906 1 94.88 290 ASP A C 1
ATOM 2176 O O . ASP A 1 290 ? -17.516 15.578 9.977 1 94.88 290 ASP A O 1
ATOM 2180 N N . GLY A 1 291 ? -17.625 15.617 7.707 1 96.69 291 GLY A N 1
ATOM 2181 C CA . GLY A 1 291 ? -17.188 17 7.594 1 96.69 291 GLY A CA 1
ATOM 2182 C C . GLY A 1 291 ? -15.688 17.156 7.664 1 96.69 291 GLY A C 1
ATOM 2183 O O . GLY A 1 291 ? -15.164 18.25 7.465 1 96.69 291 GLY A O 1
ATOM 2184 N N . LEU A 1 292 ? -14.992 16.062 7.934 1 96.88 292 LEU A N 1
ATOM 2185 C CA . LEU A 1 292 ? -13.547 16.094 8.078 1 96.88 292 LEU A CA 1
ATOM 2186 C C . LEU A 1 292 ? -12.883 15.039 7.203 1 96.88 292 LEU A C 1
ATOM 2188 O O . LEU A 1 292 ? -11.953 15.344 6.453 1 96.88 292 LEU A O 1
ATOM 2192 N N . HIS A 1 293 ? -13.43 13.828 7.266 1 97.62 293 HIS A N 1
ATOM 2193 C CA . HIS A 1 293 ? -12.867 12.711 6.508 1 97.62 293 HIS A CA 1
ATOM 2194 C C . HIS A 1 293 ? -13.594 12.523 5.18 1 97.62 293 HIS A C 1
ATOM 2196 O O . HIS A 1 293 ? -14.758 12.914 5.043 1 97.62 293 HIS A O 1
ATOM 2202 N N . PHE A 1 294 ? -12.93 11.891 4.289 1 98.06 294 PHE A N 1
ATOM 2203 C CA . PHE A 1 294 ? -13.422 11.828 2.918 1 98.06 294 PHE A CA 1
ATOM 2204 C C . PHE A 1 294 ? -14.344 10.641 2.721 1 98.06 294 PHE A C 1
ATOM 2206 O O . PHE A 1 294 ? -14.117 9.57 3.293 1 98.06 294 PHE A O 1
ATOM 2213 N N . THR A 1 295 ? -15.336 10.875 1.911 1 97.25 295 THR A N 1
ATOM 2214 C CA . THR A 1 295 ? -16.016 9.773 1.217 1 97.25 295 THR A CA 1
ATOM 2215 C C . THR A 1 295 ? -15.102 9.188 0.142 1 97.25 295 THR A C 1
ATOM 2217 O O . THR A 1 295 ? -14.039 9.734 -0.151 1 97.25 295 THR A O 1
ATOM 2220 N N . PRO A 1 296 ? -15.508 8.031 -0.468 1 96.56 296 PRO A N 1
ATOM 2221 C CA . PRO A 1 296 ? -14.727 7.535 -1.606 1 96.56 296 PRO A CA 1
ATOM 2222 C C . PRO A 1 296 ? -14.562 8.578 -2.707 1 96.56 296 PRO A C 1
ATOM 2224 O O . PRO A 1 296 ? -13.469 8.727 -3.266 1 96.56 296 PRO A O 1
ATOM 2227 N N . ALA A 1 297 ? -15.594 9.289 -2.961 1 97.75 297 ALA A N 1
ATOM 2228 C CA . ALA A 1 297 ? -15.523 10.344 -3.975 1 97.75 297 ALA A CA 1
ATOM 2229 C C . ALA A 1 297 ? -14.516 11.422 -3.582 1 97.75 297 ALA A C 1
ATOM 2231 O O . ALA A 1 297 ? -13.773 11.922 -4.43 1 97.75 297 ALA A O 1
ATOM 2232 N N . GLY A 1 298 ? -14.516 11.805 -2.33 1 98.38 298 GLY A N 1
ATOM 2233 C CA . GLY A 1 298 ? -13.547 12.781 -1.848 1 98.38 298 GLY A CA 1
ATOM 2234 C C . GLY A 1 298 ? -12.109 12.312 -1.984 1 98.38 298 GLY A C 1
ATOM 2235 O O . GLY A 1 298 ? -11.242 13.062 -2.432 1 98.38 298 GLY A O 1
ATOM 2236 N N . SER A 1 299 ? -11.891 11.094 -1.615 1 97.88 299 SER A N 1
ATOM 2237 C CA . SER A 1 299 ? -10.555 10.523 -1.711 1 97.88 299 SER A CA 1
ATOM 2238 C C . SER A 1 299 ? -10.094 10.438 -3.162 1 97.88 299 SER A C 1
ATOM 2240 O O . SER A 1 299 ? -8.93 10.703 -3.469 1 97.88 299 SER A O 1
ATOM 2242 N N . ARG A 1 300 ? -11.008 10.078 -4.059 1 97.62 300 ARG A N 1
ATOM 2243 C CA . ARG A 1 300 ? -10.688 10.039 -5.48 1 97.62 300 ARG A CA 1
ATOM 2244 C C . ARG A 1 300 ? -10.312 11.422 -6 1 97.62 300 ARG A C 1
ATOM 2246 O O . ARG A 1 300 ? -9.414 11.562 -6.832 1 97.62 300 ARG A O 1
ATOM 2253 N N . LYS A 1 301 ? -11 12.391 -5.512 1 98.56 301 LYS A N 1
ATOM 2254 C CA . LYS A 1 301 ? -10.688 13.758 -5.918 1 98.56 301 LYS A CA 1
ATOM 2255 C C . LYS A 1 301 ? -9.305 14.172 -5.434 1 98.56 301 LYS A C 1
ATOM 2257 O O . LYS A 1 301 ? -8.57 14.859 -6.145 1 98.56 301 LYS A O 1
ATOM 2262 N N . VAL A 1 302 ? -8.93 13.766 -4.211 1 98.75 302 VAL A N 1
ATOM 2263 C CA . VAL A 1 302 ? -7.582 14.023 -3.709 1 98.75 302 VAL A CA 1
ATOM 2264 C C . VAL A 1 302 ? -6.551 13.43 -4.664 1 98.75 302 VAL A C 1
ATOM 2266 O O . VAL A 1 302 ? -5.578 14.094 -5.031 1 98.75 302 VAL A O 1
ATOM 2269 N N . TRP A 1 303 ? -6.758 12.234 -5.121 1 98.69 303 TRP A N 1
ATOM 2270 C CA . TRP A 1 303 ? -5.836 11.578 -6.043 1 98.69 303 TRP A CA 1
ATOM 2271 C C . TRP A 1 303 ? -5.754 12.344 -7.359 1 98.69 303 TRP A C 1
ATOM 2273 O O . TRP A 1 303 ? -4.66 12.57 -7.887 1 98.69 303 TRP A O 1
ATOM 2283 N N . THR A 1 304 ? -6.898 12.719 -7.867 1 98.5 304 THR A N 1
ATOM 2284 C CA . THR A 1 304 ? -6.93 13.438 -9.133 1 98.5 304 THR A CA 1
ATOM 2285 C C . THR A 1 304 ? -6.117 14.727 -9.047 1 98.5 304 THR A C 1
ATOM 2287 O O . THR A 1 304 ? -5.301 15.016 -9.93 1 98.5 304 THR A O 1
ATOM 2290 N N . LEU A 1 305 ? -6.273 15.445 -8.016 1 98.81 305 LEU A N 1
ATOM 2291 C CA . LEU A 1 305 ? -5.582 16.719 -7.852 1 98.81 305 LEU A CA 1
ATOM 2292 C C . LEU A 1 305 ? -4.086 16.5 -7.629 1 98.81 305 LEU A C 1
ATOM 2294 O O . LEU A 1 305 ? -3.262 17.234 -8.164 1 98.81 305 LEU A O 1
ATOM 2298 N N . LEU A 1 306 ? -3.734 15.484 -6.828 1 98.88 306 LEU A N 1
ATOM 2299 C CA . LEU A 1 306 ? -2.328 15.164 -6.617 1 98.88 306 LEU A CA 1
ATOM 2300 C C . LEU A 1 306 ? -1.664 14.742 -7.922 1 98.88 306 LEU A C 1
ATOM 2302 O O . LEU A 1 306 ? -0.571 15.203 -8.25 1 98.88 306 LEU A O 1
ATOM 2306 N N . ARG A 1 307 ? -2.346 13.867 -8.648 1 98.5 307 ARG A N 1
ATOM 2307 C CA . ARG A 1 307 ? -1.819 13.383 -9.922 1 98.5 307 ARG A CA 1
ATOM 2308 C C . ARG A 1 307 ? -1.561 14.539 -10.883 1 98.5 307 ARG A C 1
ATOM 2310 O O . ARG A 1 307 ? -0.507 14.602 -11.516 1 98.5 307 ARG A O 1
ATOM 2317 N N . ASP A 1 308 ? -2.496 15.438 -10.961 1 98.38 308 ASP A N 1
ATOM 2318 C CA . ASP A 1 308 ? -2.344 16.594 -11.844 1 98.38 308 ASP A CA 1
ATOM 2319 C C . ASP A 1 308 ? -1.176 17.469 -11.398 1 98.38 308 ASP A C 1
ATOM 2321 O O . ASP A 1 308 ? -0.409 17.953 -12.234 1 98.38 308 ASP A O 1
ATOM 2325 N N . THR A 1 309 ? -1.072 17.672 -10.133 1 98.69 309 THR A N 1
ATOM 2326 C CA . THR A 1 309 ? 0.023 18.469 -9.602 1 98.69 309 THR A CA 1
ATOM 2327 C C . THR A 1 309 ? 1.369 17.812 -9.914 1 98.69 309 THR A C 1
ATOM 2329 O O . THR A 1 309 ? 2.316 18.5 -10.312 1 98.69 309 THR A O 1
ATOM 2332 N N . LEU A 1 310 ? 1.448 16.516 -9.75 1 98.31 310 LEU A N 1
ATOM 2333 C CA . LEU A 1 310 ? 2.682 15.781 -10.039 1 98.31 310 LEU A CA 1
ATOM 2334 C C . LEU A 1 310 ? 3.051 15.891 -11.516 1 98.31 310 LEU A C 1
ATOM 2336 O O . LEU A 1 310 ? 4.223 16.078 -11.852 1 98.31 310 LEU A O 1
ATOM 2340 N N . ALA A 1 311 ? 2.07 15.797 -12.383 1 97.56 311 ALA A N 1
ATOM 2341 C CA . ALA A 1 311 ? 2.305 15.852 -13.82 1 97.56 311 ALA A CA 1
ATOM 2342 C C . ALA A 1 311 ? 2.91 17.188 -14.227 1 97.56 311 ALA A C 1
ATOM 2344 O O . ALA A 1 311 ? 3.75 17.25 -15.125 1 97.56 311 ALA A O 1
ATOM 2345 N N . GLY A 1 312 ? 2.504 18.219 -13.555 1 97.56 312 GLY A N 1
ATOM 2346 C CA . GLY A 1 312 ? 3.018 19.547 -13.852 1 97.56 312 GLY A CA 1
ATOM 2347 C C . GLY A 1 312 ? 4.336 19.844 -13.156 1 97.56 312 GLY A C 1
ATOM 2348 O O . GLY A 1 312 ? 5.277 20.328 -13.789 1 97.56 312 GLY A O 1
ATOM 2349 N N . ALA A 1 313 ? 4.473 19.5 -11.977 1 98.12 313 ALA A N 1
ATOM 2350 C CA . ALA A 1 313 ? 5.598 19.922 -11.148 1 98.12 313 ALA A CA 1
ATOM 2351 C C . ALA A 1 313 ? 6.789 18.984 -11.312 1 98.12 313 ALA A C 1
ATOM 2353 O O . ALA A 1 313 ? 7.941 19.422 -11.258 1 98.12 313 ALA A O 1
ATOM 2354 N N . TYR A 1 314 ? 6.473 17.703 -11.422 1 97.62 314 TYR A N 1
ATOM 2355 C CA . TYR A 1 314 ? 7.516 16.688 -11.492 1 97.62 314 TYR A CA 1
ATOM 2356 C C . TYR A 1 314 ? 7.273 15.734 -12.656 1 97.62 314 TYR A C 1
ATOM 2358 O O . TYR A 1 314 ? 7.051 14.539 -12.445 1 97.62 314 TYR A O 1
ATOM 2366 N N . PRO A 1 315 ? 7.496 16.156 -13.867 1 95.56 315 PRO A N 1
ATOM 2367 C CA . PRO A 1 315 ? 7.211 15.328 -15.039 1 95.56 315 PRO A CA 1
ATOM 2368 C C . PRO A 1 315 ? 8.07 14.062 -15.078 1 95.56 315 PRO A C 1
ATOM 2370 O O . PRO A 1 315 ? 7.719 13.102 -15.766 1 95.56 315 PRO A O 1
ATOM 2373 N N . GLU A 1 316 ? 9.141 14.031 -14.328 1 93.69 316 GLU A N 1
ATOM 2374 C CA . GLU A 1 316 ? 10 12.852 -14.281 1 93.69 316 GLU A CA 1
ATOM 2375 C C . GLU A 1 316 ? 9.359 11.734 -13.469 1 93.69 316 GLU A C 1
ATOM 2377 O O . GLU A 1 316 ? 9.828 10.594 -13.492 1 93.69 316 GLU A O 1
ATOM 2382 N N . LEU A 1 317 ? 8.297 12.133 -12.773 1 95.62 317 LEU A N 1
ATOM 2383 C CA . LEU A 1 317 ? 7.496 11.117 -12.094 1 95.62 317 LEU A CA 1
ATOM 2384 C C . LEU A 1 317 ? 6.316 10.695 -12.961 1 95.62 317 LEU A C 1
ATOM 2386 O O . LEU A 1 317 ? 5.16 10.93 -12.594 1 95.62 317 LEU A O 1
ATOM 2390 N N . SER A 1 318 ? 6.656 10.172 -14.07 1 95 318 SER A N 1
ATOM 2391 C CA . SER A 1 318 ? 5.66 9.648 -15 1 95 318 SER A CA 1
ATOM 2392 C C . SER A 1 318 ? 5.855 8.156 -15.25 1 95 318 SER A C 1
ATOM 2394 O O . SER A 1 318 ? 6.914 7.609 -14.945 1 95 318 SER A O 1
ATOM 2396 N N . LEU A 1 319 ? 4.836 7.543 -15.727 1 94.56 319 LEU A N 1
ATOM 2397 C CA . LEU A 1 319 ? 4.898 6.113 -16.016 1 94.56 319 LEU A CA 1
ATOM 2398 C C . LEU A 1 319 ? 5.969 5.812 -17.062 1 94.56 319 LEU A C 1
ATOM 2400 O O . LEU A 1 319 ? 6.602 4.758 -17.016 1 94.56 319 LEU A O 1
ATOM 2404 N N . GLU A 1 320 ? 6.219 6.738 -17.938 1 92.56 320 GLU A N 1
ATOM 2405 C CA . GLU A 1 320 ? 7.199 6.57 -19 1 92.56 320 GLU A CA 1
ATOM 2406 C C . GLU A 1 320 ? 8.617 6.793 -18.484 1 92.56 320 GLU A C 1
ATOM 2408 O O . GLU A 1 320 ? 9.562 6.141 -18.953 1 92.56 320 GLU A O 1
ATOM 2413 N N . ALA A 1 321 ? 8.688 7.664 -17.547 1 92.44 321 ALA A N 1
ATOM 2414 C CA . ALA A 1 321 ? 10.016 8.078 -17.094 1 92.44 321 ALA A CA 1
ATOM 2415 C C . ALA A 1 321 ? 10.539 7.141 -16.016 1 92.44 321 ALA A C 1
ATOM 2417 O O . ALA A 1 321 ? 11.758 7 -15.844 1 92.44 321 ALA A O 1
ATOM 2418 N N . LEU A 1 322 ? 9.695 6.469 -15.297 1 94 322 LEU A N 1
ATOM 2419 C CA . LEU A 1 322 ? 10.109 5.566 -14.227 1 94 322 LEU A CA 1
ATOM 2420 C C . LEU A 1 322 ? 10.336 4.16 -14.766 1 94 322 LEU A C 1
ATOM 2422 O O . LEU A 1 322 ? 9.609 3.699 -15.648 1 94 322 LEU A O 1
ATOM 2426 N N . SER A 1 323 ? 11.32 3.465 -14.188 1 93.44 323 SER A N 1
ATOM 2427 C CA . SER A 1 323 ? 11.617 2.092 -14.578 1 93.44 323 SER A CA 1
ATOM 2428 C C . SER A 1 323 ? 10.719 1.102 -13.844 1 93.44 323 SER A C 1
ATOM 2430 O O . SER A 1 323 ? 10.43 1.277 -12.656 1 93.44 323 SER A O 1
ATOM 2432 N N . ASN A 1 324 ? 10.391 0.03 -14.578 1 94.69 324 ASN A N 1
ATOM 2433 C CA . ASN A 1 324 ? 9.805 -1.122 -13.898 1 94.69 324 ASN A CA 1
ATOM 2434 C C . ASN A 1 324 ? 10.859 -1.913 -13.125 1 94.69 324 ASN A C 1
ATOM 2436 O O . ASN A 1 324 ? 12.008 -2.023 -13.562 1 94.69 324 ASN A O 1
ATOM 2440 N N . GLN A 1 325 ? 10.578 -2.414 -11.969 1 94.56 325 GLN A N 1
ATOM 2441 C CA . GLN A 1 325 ? 11.523 -3.23 -11.211 1 94.56 325 GLN A CA 1
ATOM 2442 C C . GLN A 1 325 ? 11.898 -4.488 -11.984 1 94.56 325 GLN A C 1
ATOM 2444 O O . GLN A 1 325 ? 13.055 -4.922 -11.953 1 94.56 325 GLN A O 1
ATOM 2449 N N . PHE A 1 326 ? 11.023 -5.211 -12.734 1 95.81 326 PHE A N 1
ATOM 2450 C CA . PHE A 1 326 ? 11.242 -6.434 -13.5 1 95.81 326 PHE A CA 1
ATOM 2451 C C . PHE A 1 326 ? 10.703 -6.289 -14.922 1 95.81 326 PHE A C 1
ATOM 2453 O O . PHE A 1 326 ? 9.844 -5.453 -15.18 1 95.81 326 PHE A O 1
ATOM 2460 N N . PRO A 1 327 ? 11.227 -7.133 -15.82 1 94 327 PRO A N 1
ATOM 2461 C CA . PRO A 1 327 ? 10.758 -7.043 -17.203 1 94 327 PRO A CA 1
ATOM 2462 C C . PRO A 1 327 ? 9.273 -7.375 -17.344 1 94 327 PRO A C 1
ATOM 2464 O O . PRO A 1 327 ? 8.727 -8.125 -16.547 1 94 327 PRO A O 1
ATOM 2467 N N . TRP A 1 328 ? 8.742 -6.805 -18.312 1 93.19 328 TRP A N 1
ATOM 2468 C CA . TRP A 1 328 ? 7.391 -7.223 -18.656 1 93.19 328 TRP A CA 1
ATOM 2469 C C . TRP A 1 328 ? 7.363 -8.688 -19.094 1 93.19 328 TRP A C 1
ATOM 2471 O O . TRP A 1 328 ? 8.367 -9.203 -19.594 1 93.19 328 TRP A O 1
ATOM 2481 N N . TRP A 1 329 ? 6.273 -9.266 -18.906 1 92.62 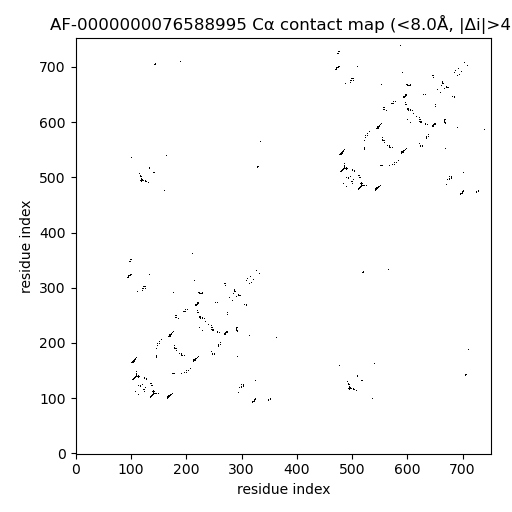329 TRP A N 1
ATOM 2482 C CA . TRP A 1 329 ? 6.152 -10.703 -19.125 1 92.62 329 TRP A CA 1
ATOM 2483 C C . TRP A 1 329 ? 6.473 -11.062 -20.578 1 92.62 329 TRP A C 1
ATOM 2485 O O . TRP A 1 329 ? 6.992 -12.141 -20.859 1 92.62 329 TRP A O 1
ATOM 2495 N N . ASP A 1 330 ? 6.191 -10.148 -21.484 1 91.25 330 ASP A N 1
ATOM 2496 C CA . ASP A 1 330 ? 6.352 -10.445 -22.906 1 91.25 330 ASP A CA 1
ATOM 2497 C C . ASP A 1 330 ? 7.816 -10.336 -23.328 1 91.25 330 ASP A C 1
ATOM 2499 O O . ASP A 1 330 ? 8.164 -10.641 -24.469 1 91.25 330 ASP A O 1
ATOM 2503 N N . LYS A 1 331 ? 8.664 -9.938 -22.438 1 91.94 331 LYS A N 1
ATOM 2504 C CA . LYS A 1 331 ? 10.094 -9.836 -22.75 1 91.94 331 LYS A CA 1
ATOM 2505 C C . LYS A 1 331 ? 10.812 -11.141 -22.406 1 91.94 331 LYS A C 1
ATOM 2507 O O . LYS A 1 331 ? 11.945 -11.359 -22.844 1 91.94 331 LYS A O 1
ATOM 2512 N N . TRP A 1 332 ? 10.148 -11.992 -21.656 1 92.88 332 TRP A N 1
ATOM 2513 C CA . TRP A 1 332 ? 10.766 -13.258 -21.266 1 92.88 332 TRP A CA 1
ATOM 2514 C C . TRP A 1 332 ? 10.938 -14.18 -22.469 1 92.88 332 TRP A C 1
ATOM 2516 O O . TRP A 1 332 ? 10.047 -14.258 -23.328 1 92.88 332 TRP A O 1
ATOM 2526 N N . ASP A 1 333 ? 12.055 -14.789 -22.531 1 91.69 333 ASP A N 1
ATOM 2527 C CA . ASP A 1 333 ? 12.242 -15.875 -23.484 1 91.69 333 ASP A CA 1
ATOM 2528 C C . ASP A 1 333 ? 11.602 -17.172 -22.984 1 91.69 333 ASP A C 1
ATOM 2530 O O . ASP A 1 333 ? 12.18 -17.859 -22.141 1 91.69 333 ASP A O 1
ATOM 2534 N N . ALA A 1 334 ? 10.492 -17.469 -23.531 1 86.19 334 ALA A N 1
ATOM 2535 C CA . ALA A 1 334 ? 9.719 -18.625 -23.047 1 86.19 334 ALA A CA 1
ATOM 2536 C C . ALA A 1 334 ? 10.469 -19.922 -23.297 1 86.19 334 ALA A C 1
ATOM 2538 O O . ALA A 1 334 ? 10.297 -20.891 -22.562 1 86.19 334 ALA A O 1
ATOM 2539 N N . ALA A 1 335 ? 11.297 -19.938 -24.281 1 88.31 335 ALA A N 1
ATOM 2540 C CA . ALA A 1 335 ? 12.023 -21.141 -24.672 1 88.31 335 ALA A CA 1
ATOM 2541 C C . ALA A 1 335 ? 13.211 -21.375 -23.734 1 88.31 335 ALA A C 1
ATOM 2543 O O . ALA A 1 335 ? 13.609 -22.531 -23.516 1 88.31 335 ALA A O 1
ATOM 2544 N N . ASP A 1 336 ? 13.742 -20.188 -23.234 1 92.88 336 ASP A N 1
ATOM 2545 C CA . ASP A 1 336 ? 14.883 -20.312 -22.344 1 92.88 336 ASP A CA 1
ATOM 2546 C C . ASP A 1 336 ? 14.867 -19.219 -21.281 1 92.88 336 ASP A C 1
ATOM 2548 O O . ASP A 1 336 ? 15.711 -18.312 -21.297 1 92.88 336 ASP A O 1
ATOM 2552 N N . PRO A 1 337 ? 14.008 -19.359 -20.312 1 92.06 337 PRO A N 1
ATOM 2553 C CA . PRO A 1 337 ? 13.883 -18.328 -19.281 1 92.06 337 PRO A CA 1
ATOM 2554 C C . PRO A 1 337 ? 15.148 -18.188 -18.438 1 92.06 337 PRO A C 1
ATOM 2556 O O . PRO A 1 337 ? 15.445 -17.094 -17.938 1 92.06 337 PRO A O 1
ATOM 2559 N N . ASP A 1 338 ? 15.922 -19.266 -18.359 1 94.06 338 ASP A N 1
ATOM 2560 C CA . ASP A 1 338 ? 17.156 -19.219 -17.562 1 94.06 338 ASP A CA 1
ATOM 2561 C C . ASP A 1 338 ? 18.188 -18.312 -18.234 1 94.06 338 ASP A C 1
ATOM 2563 O O . ASP A 1 338 ? 18.812 -17.484 -17.562 1 94.06 338 ASP A O 1
ATOM 2567 N N . ALA A 1 339 ? 18.328 -18.5 -19.484 1 93.62 339 ALA A N 1
ATOM 2568 C CA . ALA A 1 339 ? 19.297 -17.672 -20.203 1 93.62 339 ALA A CA 1
ATOM 2569 C C . ALA A 1 339 ? 18.875 -16.203 -20.203 1 93.62 339 ALA A C 1
ATOM 2571 O O . ALA A 1 339 ? 19.703 -15.312 -20.031 1 93.62 339 ALA A O 1
ATOM 2572 N N . PHE A 1 340 ? 17.625 -16 -20.391 1 94.94 340 PHE A N 1
ATOM 2573 C CA . PHE A 1 340 ? 17.094 -14.641 -20.359 1 94.94 340 PHE A CA 1
ATOM 2574 C C . PHE A 1 340 ? 17.391 -13.969 -19.016 1 94.94 340 PHE A C 1
ATOM 2576 O O . PHE A 1 340 ? 17.906 -12.852 -18.984 1 94.94 340 PHE A O 1
ATOM 2583 N N . TRP A 1 341 ? 17.125 -14.672 -17.922 1 94.38 341 TRP A N 1
ATOM 2584 C CA . TRP A 1 341 ? 17.297 -14.102 -16.578 1 94.38 341 TRP A CA 1
ATOM 2585 C C . TRP A 1 341 ? 18.766 -13.875 -16.266 1 94.38 341 TRP A C 1
ATOM 2587 O O . TRP A 1 341 ? 19.125 -12.844 -15.688 1 94.38 341 TRP A O 1
ATOM 2597 N N . ALA A 1 342 ? 19.594 -14.742 -16.703 1 94.38 342 ALA A N 1
ATOM 2598 C CA . ALA A 1 342 ? 21.031 -14.625 -16.469 1 94.38 342 ALA A CA 1
ATOM 2599 C C . ALA A 1 342 ? 21.594 -13.383 -17.141 1 94.38 342 ALA A C 1
ATOM 2601 O O . ALA A 1 342 ? 22.531 -12.758 -16.625 1 94.38 342 ALA A O 1
ATOM 2602 N N . ALA A 1 343 ? 20.984 -13.016 -18.203 1 93.94 343 ALA A N 1
ATOM 2603 C CA . ALA A 1 343 ? 21.438 -11.836 -18.938 1 93.94 343 ALA A CA 1
ATOM 2604 C C . ALA A 1 343 ? 20.812 -10.57 -18.375 1 93.94 343 ALA A C 1
ATOM 2606 O O . ALA A 1 343 ? 21.469 -9.531 -18.281 1 93.94 343 ALA A O 1
ATOM 2607 N N . ALA A 1 344 ? 19.594 -10.688 -17.969 1 93.44 344 ALA A N 1
ATOM 2608 C CA . ALA A 1 344 ? 18.812 -9.516 -17.547 1 93.44 344 ALA A CA 1
ATOM 2609 C C . ALA A 1 344 ? 19.219 -9.062 -16.156 1 93.44 344 ALA A C 1
ATOM 2611 O O . ALA A 1 344 ? 19.281 -7.863 -15.875 1 93.44 344 ALA A O 1
ATOM 2612 N N . LEU A 1 345 ? 19.5 -9.992 -15.25 1 94.69 345 LEU A N 1
ATOM 2613 C CA . LEU A 1 345 ? 19.703 -9.703 -13.836 1 94.69 345 LEU A CA 1
ATOM 2614 C C . LEU A 1 345 ? 20.891 -8.773 -13.641 1 94.69 345 LEU A C 1
ATOM 2616 O O . LEU A 1 345 ? 20.766 -7.738 -12.977 1 94.69 345 LEU A O 1
ATOM 2620 N N . PRO A 1 346 ? 22.031 -9.016 -14.297 1 93.38 346 PRO A N 1
ATOM 2621 C CA . PRO A 1 346 ? 23.156 -8.102 -14.109 1 93.38 346 PRO A CA 1
ATOM 2622 C C . PRO A 1 346 ? 22.859 -6.688 -14.609 1 93.38 346 PRO A C 1
ATOM 2624 O O . PRO A 1 346 ? 23.344 -5.711 -14.023 1 93.38 346 PRO A O 1
ATOM 2627 N N . GLN A 1 347 ? 22.094 -6.617 -15.602 1 91.94 347 GLN A N 1
ATOM 2628 C CA . GLN A 1 347 ? 21.734 -5.309 -16.141 1 91.94 347 GLN A CA 1
ATOM 2629 C C . GLN A 1 347 ? 20.844 -4.539 -15.156 1 9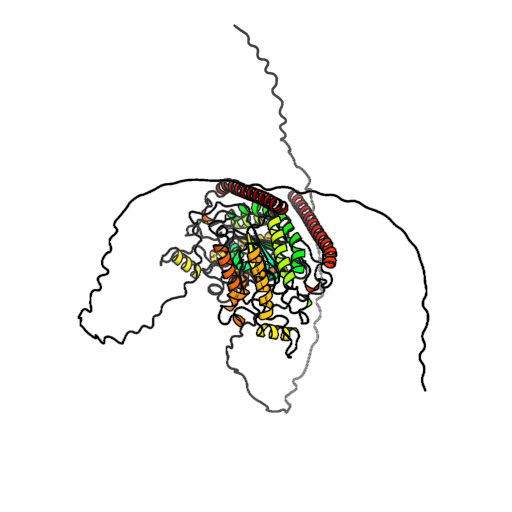1.94 347 GLN A C 1
ATOM 2631 O O . GLN A 1 347 ? 21.047 -3.344 -14.938 1 91.94 347 GLN A O 1
ATOM 2636 N N . MET A 1 348 ? 19.938 -5.254 -14.555 1 93.19 348 MET A N 1
ATOM 2637 C CA . MET A 1 348 ? 19.047 -4.629 -13.586 1 93.19 348 MET A CA 1
ATOM 2638 C C . MET A 1 348 ? 19.797 -4.25 -12.32 1 93.19 348 MET A C 1
ATOM 2640 O O . MET A 1 348 ? 19.516 -3.209 -11.711 1 93.19 348 MET A O 1
ATOM 2644 N N . GLN A 1 349 ? 20.75 -5.039 -11.938 1 91.88 349 GLN A N 1
ATOM 2645 C CA . GLN A 1 349 ? 21.578 -4.742 -10.773 1 91.88 349 GLN A CA 1
ATOM 2646 C C . GLN A 1 349 ? 22.453 -3.516 -11.023 1 91.88 349 GLN A C 1
ATOM 2648 O O . GLN A 1 349 ? 22.609 -2.666 -10.141 1 91.88 349 GLN A O 1
ATOM 2653 N N . ALA A 1 350 ? 22.938 -3.432 -12.25 1 91.75 350 ALA A N 1
ATOM 2654 C CA . ALA A 1 350 ? 23.766 -2.279 -12.625 1 91.75 350 ALA A CA 1
ATOM 2655 C C . ALA A 1 350 ? 22.922 -0.998 -12.625 1 91.75 350 ALA A C 1
ATOM 2657 O O . ALA A 1 350 ? 23.391 0.048 -12.164 1 91.75 350 ALA A O 1
ATOM 2658 N N . ALA A 1 351 ? 21.781 -1.164 -13.078 1 89.69 351 ALA A N 1
ATOM 2659 C CA . ALA A 1 351 ? 20.875 -0.012 -13.086 1 89.69 351 ALA A CA 1
ATOM 2660 C C . ALA A 1 351 ? 20.562 0.444 -11.664 1 89.69 351 ALA A C 1
ATOM 2662 O O . ALA A 1 351 ? 20.5 1.645 -11.391 1 89.69 351 ALA A O 1
ATOM 2663 N N . ALA A 1 352 ? 20.344 -0.456 -10.789 1 89.19 352 ALA A N 1
ATOM 2664 C CA . ALA A 1 352 ? 20.062 -0.146 -9.391 1 89.19 352 ALA A CA 1
ATOM 2665 C C . ALA A 1 352 ? 21.25 0.548 -8.734 1 89.19 352 ALA A C 1
ATOM 2667 O O . ALA A 1 352 ? 21.078 1.501 -7.969 1 89.19 352 ALA A O 1
ATOM 2668 N N . GLN A 1 353 ? 22.406 0.104 -9.07 1 89.31 353 GLN A N 1
ATOM 2669 C CA . GLN A 1 353 ? 23.609 0.704 -8.523 1 89.31 353 GLN A CA 1
ATOM 2670 C C . GLN A 1 353 ? 23.797 2.133 -9.031 1 89.31 353 GLN A C 1
ATOM 2672 O O . GLN A 1 353 ? 24.188 3.02 -8.266 1 89.31 353 GLN A O 1
ATOM 2677 N N . GLN A 1 354 ? 23.516 2.297 -10.25 1 87.81 354 GLN A N 1
ATOM 2678 C CA . GLN A 1 354 ? 23.609 3.633 -10.828 1 87.81 354 GLN A CA 1
ATOM 2679 C C . GLN A 1 354 ? 22.625 4.59 -10.172 1 87.81 354 GLN A C 1
ATOM 2681 O O . GLN A 1 354 ? 22.953 5.746 -9.898 1 87.81 354 GLN A O 1
ATOM 2686 N N . GLN A 1 355 ? 21.5 4.066 -9.93 1 84.25 355 GLN A N 1
ATOM 2687 C CA . GLN A 1 355 ? 20.484 4.875 -9.258 1 84.25 355 GLN A CA 1
ATOM 2688 C C . GLN A 1 355 ? 20.938 5.258 -7.848 1 84.25 355 GLN A C 1
ATOM 2690 O O . GLN A 1 355 ? 20.734 6.395 -7.414 1 84.25 355 GLN A O 1
ATOM 2695 N N . GLN A 1 356 ? 21.484 4.379 -7.211 1 84.25 356 GLN A N 1
ATOM 2696 C CA . GLN A 1 356 ? 21.969 4.629 -5.855 1 84.25 356 GLN A CA 1
ATOM 2697 C C . GLN A 1 356 ? 23.094 5.66 -5.852 1 84.25 356 GLN A C 1
ATOM 2699 O O . GLN A 1 356 ? 23.141 6.539 -4.992 1 84.25 356 GLN A O 1
ATOM 2704 N N . GLN A 1 357 ? 23.922 5.531 -6.805 1 85.94 357 GLN A N 1
ATOM 2705 C CA . GLN A 1 357 ? 25.031 6.469 -6.91 1 85.94 357 GLN A CA 1
ATOM 2706 C C . GLN A 1 357 ? 24.531 7.875 -7.234 1 85.94 357 GLN A C 1
ATOM 2708 O O . GLN A 1 357 ? 25.047 8.859 -6.699 1 85.94 357 GLN A O 1
ATOM 2713 N N . GLN A 1 358 ? 23.625 7.906 -8.055 1 82.75 358 GLN A N 1
ATOM 2714 C CA . GLN A 1 358 ? 23.047 9.203 -8.391 1 82.75 358 GLN A CA 1
ATOM 2715 C C . GLN A 1 358 ? 22.391 9.844 -7.168 1 82.75 358 GLN A C 1
ATOM 2717 O O . GLN A 1 358 ? 22.516 11.055 -6.953 1 82.75 358 GLN A O 1
ATOM 2722 N N . GLN A 1 359 ? 21.75 9.062 -6.383 1 79.81 359 GLN A N 1
ATOM 2723 C CA . GLN A 1 359 ? 21.109 9.562 -5.164 1 79.81 359 GLN A CA 1
ATOM 2724 C C . GLN A 1 359 ? 22.156 10.125 -4.195 1 79.81 359 GLN A C 1
ATOM 2726 O O . GLN A 1 359 ? 21.922 11.164 -3.576 1 79.81 359 GLN A O 1
ATOM 2731 N N . GLU A 1 360 ? 23.219 9.453 -4.129 1 83.06 360 GLU A N 1
ATOM 2732 C CA . GLU A 1 360 ? 24.297 9.891 -3.246 1 83.06 360 GLU A CA 1
ATOM 2733 C C . GLU A 1 360 ? 24.906 11.195 -3.736 1 83.06 360 GLU A C 1
ATOM 2735 O O . GLU A 1 360 ? 25.234 12.078 -2.936 1 83.06 360 GLU A O 1
ATOM 2740 N N . ARG A 1 361 ? 25 11.297 -4.977 1 82.5 361 ARG A N 1
ATOM 2741 C CA . ARG A 1 361 ? 25.531 12.523 -5.559 1 82.5 361 ARG A CA 1
ATOM 2742 C C . ARG A 1 361 ? 24.578 13.695 -5.344 1 82.5 361 ARG A C 1
ATOM 2744 O O . ARG A 1 361 ? 25.016 14.797 -5 1 82.5 361 ARG A O 1
ATOM 2751 N N . ASP A 1 362 ? 23.391 13.406 -5.527 1 77.94 362 ASP A N 1
ATOM 2752 C CA . ASP A 1 362 ? 22.391 14.445 -5.34 1 77.94 362 ASP A CA 1
ATOM 2753 C C . ASP A 1 362 ? 22.344 14.914 -3.885 1 77.94 362 ASP A C 1
ATOM 2755 O O . ASP A 1 362 ? 22.203 16.109 -3.617 1 77.94 362 ASP A O 1
ATOM 2759 N N . LYS A 1 363 ? 22.516 13.984 -3.008 1 79.5 363 LYS A N 1
ATOM 2760 C CA . LYS A 1 363 ? 22.547 14.312 -1.585 1 79.5 363 LYS A CA 1
ATOM 2761 C C . LYS A 1 363 ? 23.734 15.195 -1.246 1 79.5 363 LYS A C 1
ATOM 2763 O O . LYS A 1 363 ? 23.609 16.172 -0.512 1 79.5 363 LYS A O 1
ATOM 2768 N N . LYS A 1 364 ? 24.859 14.961 -1.81 1 84.75 364 LYS A N 1
ATOM 2769 C CA . LYS A 1 364 ? 26.062 15.734 -1.562 1 84.75 364 LYS A CA 1
ATOM 2770 C C . LYS A 1 364 ? 25.953 17.141 -2.139 1 84.75 364 LYS A C 1
ATOM 2772 O O . LYS A 1 364 ? 26.391 18.109 -1.515 1 84.75 364 LYS A O 1
ATOM 2777 N N . GLU A 1 365 ? 25.359 17.141 -3.205 1 81.19 365 GLU A N 1
ATOM 2778 C CA . GLU A 1 365 ? 25.172 18.438 -3.846 1 81.19 365 GLU A CA 1
ATOM 2779 C C . GLU A 1 365 ? 24.219 19.312 -3.039 1 81.19 365 GLU A C 1
ATOM 2781 O O . GLU A 1 365 ? 24.453 20.516 -2.889 1 81.19 365 GLU A O 1
ATOM 2786 N N . GLN A 1 366 ? 23.219 18.703 -2.521 1 79.19 366 GLN A N 1
ATOM 2787 C CA . GLN A 1 366 ? 22.266 19.453 -1.702 1 79.19 366 GLN A CA 1
ATOM 2788 C C . GLN A 1 366 ? 22.906 19.922 -0.406 1 79.19 366 GLN A C 1
ATOM 2790 O O . GLN A 1 366 ? 22.656 21.047 0.043 1 79.19 366 GLN A O 1
ATOM 2795 N N . GLU A 1 367 ? 23.688 19.125 0.171 1 80.81 367 GLU A N 1
ATOM 2796 C CA . GLU A 1 367 ? 24.391 19.5 1.389 1 80.81 367 GLU A CA 1
ATOM 2797 C C . GLU A 1 367 ? 25.344 20.672 1.138 1 80.81 367 GLU A C 1
ATOM 2799 O O . GLU A 1 367 ? 25.453 21.578 1.969 1 80.81 367 GLU A O 1
ATOM 2804 N N . LYS A 1 368 ? 25.984 20.672 0.026 1 82.69 368 LYS A N 1
ATOM 2805 C CA . LYS A 1 368 ? 26.906 21.75 -0.353 1 82.69 368 LYS A CA 1
ATOM 2806 C C . LYS A 1 368 ? 26.141 23.062 -0.543 1 82.69 368 LYS A C 1
ATOM 2808 O O . LYS A 1 368 ? 26.594 24.109 -0.074 1 82.69 368 LYS A O 1
ATOM 2813 N N . GLN A 1 369 ? 25.047 22.938 -1.121 1 77.25 369 GLN A N 1
ATOM 2814 C CA . GLN A 1 369 ? 24.25 24.141 -1.371 1 77.25 369 GLN A CA 1
ATOM 2815 C C . GLN A 1 369 ? 23.719 24.734 -0.067 1 77.25 369 GLN A C 1
ATOM 2817 O O . GLN A 1 369 ? 23.672 25.953 0.089 1 77.25 369 GLN A O 1
ATOM 2822 N N . GLN A 1 370 ? 23.344 23.906 0.8 1 75.25 370 GLN A N 1
ATOM 2823 C CA . GLN A 1 370 ? 22.844 24.359 2.092 1 75.25 370 GLN A CA 1
ATOM 2824 C C . GLN A 1 370 ? 23.938 25.031 2.906 1 75.25 370 GLN A C 1
ATOM 2826 O O . GLN A 1 370 ? 23.703 26.031 3.594 1 75.25 370 GLN A O 1
ATOM 2831 N N . LYS A 1 371 ? 25.125 24.578 2.879 1 78.62 371 LYS A N 1
ATOM 2832 C CA . LYS A 1 371 ? 26.281 25.156 3.574 1 78.62 371 LYS A CA 1
ATOM 2833 C C . LYS A 1 371 ? 26.656 26.5 2.986 1 78.62 371 LYS A C 1
ATOM 2835 O O . LYS A 1 371 ? 26.969 27.438 3.723 1 78.62 371 LYS A O 1
ATOM 2840 N N . GLU A 1 372 ? 26.562 26.547 1.729 1 77.38 372 GLU A N 1
ATOM 2841 C CA . GLU A 1 372 ? 26.891 27.797 1.055 1 77.38 372 GLU A CA 1
ATOM 2842 C C . GLU A 1 372 ? 25.875 28.891 1.373 1 77.38 372 GLU A C 1
ATOM 2844 O O . GLU A 1 372 ? 26.234 30.047 1.556 1 77.38 372 GLU A O 1
ATOM 2849 N N . LYS A 1 373 ? 24.75 28.609 1.544 1 64.56 373 LYS A N 1
ATOM 2850 C CA . LYS A 1 373 ? 23.703 29.562 1.863 1 64.56 373 LYS A CA 1
ATOM 2851 C C . LYS A 1 373 ? 23.812 30.047 3.307 1 64.56 373 LYS A C 1
ATOM 2853 O O . LYS A 1 373 ? 23.484 31.188 3.613 1 64.56 373 LYS A O 1
ATOM 2858 N N . LYS A 1 374 ? 24.281 29.297 4.203 1 66.06 374 LYS A N 1
ATOM 2859 C CA . LYS A 1 374 ? 24.453 29.641 5.609 1 66.06 374 LYS A CA 1
ATOM 2860 C C . LYS A 1 374 ? 25.656 30.562 5.801 1 66.06 374 LYS A C 1
ATOM 2862 O O . LYS A 1 374 ? 25.688 31.344 6.746 1 66.06 374 LYS A O 1
ATOM 2867 N N . GLN A 1 375 ? 26.625 30.359 4.984 1 71.44 375 GLN A N 1
ATOM 2868 C CA . GLN A 1 375 ? 27.812 31.203 5.078 1 71.44 375 GLN A CA 1
ATOM 2869 C C . GLN A 1 375 ? 27.578 32.562 4.41 1 71.44 375 GLN A C 1
ATOM 2871 O O . GLN A 1 375 ? 28.234 33.531 4.746 1 71.44 375 GLN A O 1
ATOM 2876 N N . GLY A 1 376 ? 26.688 32.562 3.561 1 57 376 GLY A N 1
ATOM 2877 C CA . GLY A 1 376 ? 26.375 33.844 2.963 1 57 376 GLY A CA 1
ATOM 2878 C C . GLY A 1 376 ? 25.25 34.562 3.672 1 57 376 GLY A C 1
ATOM 2879 O O . GLY A 1 376 ? 25.297 35.781 3.822 1 57 376 GLY A O 1
ATOM 2880 N N . MET B 1 1 ? 10 -59.531 -67.625 1 17.36 1 MET B N 1
ATOM 2881 C CA . MET B 1 1 ? 11.211 -60.25 -67.25 1 17.36 1 MET B CA 1
ATOM 2882 C C . MET B 1 1 ? 11.547 -60.062 -65.75 1 17.36 1 MET B C 1
ATOM 2884 O O . MET B 1 1 ? 11.305 -59 -65.188 1 17.36 1 MET B O 1
ATOM 2888 N N . ARG B 1 2 ? 12.633 -60.906 -64.812 1 17.03 2 ARG B N 1
ATOM 2889 C CA . ARG B 1 2 ? 12.922 -61.719 -63.656 1 17.03 2 ARG B CA 1
ATOM 2890 C C . ARG B 1 2 ? 13.594 -60.875 -62.562 1 17.03 2 ARG B C 1
ATOM 2892 O O . ARG B 1 2 ? 13.148 -60.875 -61.438 1 17.03 2 ARG B O 1
ATOM 2899 N N . GLN B 1 3 ? 14.969 -60.562 -62.281 1 17.11 3 GLN B N 1
ATOM 2900 C CA . GLN B 1 3 ? 16 -61.25 -61.531 1 17.11 3 GLN B CA 1
ATOM 2901 C C . GLN B 1 3 ? 16.344 -60.469 -60.25 1 17.11 3 GLN B C 1
ATOM 2903 O O . GLN B 1 3 ? 16.172 -59.25 -60.188 1 17.11 3 GLN B O 1
ATOM 2908 N N . SER B 1 4 ? 17.25 -61.031 -58.812 1 16.97 4 SER B N 1
ATOM 2909 C CA . SER B 1 4 ? 17.562 -61.625 -57.531 1 16.97 4 SER B CA 1
ATOM 2910 C C . SER B 1 4 ? 18.594 -60.812 -56.781 1 16.97 4 SER B C 1
ATOM 2912 O O . SER B 1 4 ? 18.547 -60.719 -55.562 1 16.97 4 SER B O 1
ATOM 2914 N N . HIS B 1 5 ? 19.625 -60.156 -57.062 1 17.61 5 HIS B N 1
ATOM 2915 C CA . HIS B 1 5 ? 20.891 -60.75 -56.625 1 17.61 5 HIS B CA 1
ATOM 2916 C C . HIS B 1 5 ? 21.297 -60.219 -55.25 1 17.61 5 HIS B C 1
ATOM 2918 O O . HIS B 1 5 ? 20.906 -59.125 -54.844 1 17.61 5 HIS B O 1
ATOM 2924 N N . HIS B 1 6 ? 22.281 -60.844 -54.281 1 16.39 6 HIS B N 1
ATOM 2925 C CA . HIS B 1 6 ? 22.875 -61.656 -53.219 1 16.39 6 HIS B CA 1
ATOM 2926 C C . HIS B 1 6 ? 23.75 -60.812 -52.281 1 16.39 6 HIS B C 1
ATOM 2928 O O . HIS B 1 6 ? 23.656 -60.938 -51.062 1 16.39 6 HIS B O 1
ATOM 2934 N N . SER B 1 7 ? 24.906 -60.219 -52.344 1 16.72 7 SER B N 1
ATOM 2935 C CA . SER B 1 7 ? 26.078 -60.969 -51.938 1 16.72 7 SER B CA 1
ATOM 2936 C C . SER B 1 7 ? 26.516 -60.562 -50.531 1 16.72 7 SER B C 1
ATOM 2938 O O . SER B 1 7 ? 26.688 -61.438 -49.656 1 16.72 7 SER B O 1
ATOM 2940 N N . GLY B 1 8 ? 27.781 -60.125 -50.094 1 17 8 GLY B N 1
ATOM 2941 C CA . GLY B 1 8 ? 28.938 -60.812 -49.5 1 17 8 GLY B CA 1
ATOM 2942 C C . GLY B 1 8 ? 29.156 -60.469 -48.031 1 17 8 GLY B C 1
ATOM 2943 O O . GLY B 1 8 ? 28.703 -59.406 -47.562 1 17 8 GLY B O 1
ATOM 2944 N N . GLN B 1 9 ? 29.812 -61.375 -46.844 1 15.95 9 GLN B N 1
ATOM 2945 C CA . GLN B 1 9 ? 30.078 -62.25 -45.688 1 15.95 9 GLN B CA 1
ATOM 2946 C C . GLN B 1 9 ? 30.969 -61.531 -44.656 1 15.95 9 GLN B C 1
ATOM 2948 O O . GLN B 1 9 ? 30.906 -61.875 -43.469 1 15.95 9 GLN B O 1
ATOM 2953 N N . LEU B 1 10 ? 31.938 -60.656 -44.594 1 17.67 10 LEU B N 1
ATOM 2954 C CA . LEU B 1 10 ? 33.25 -61.156 -44.188 1 17.67 10 LEU B CA 1
ATOM 2955 C C . LEU B 1 10 ? 33.375 -61.188 -42.688 1 17.67 10 LEU B C 1
ATOM 2957 O O . LEU B 1 10 ? 32.656 -60.469 -41.969 1 17.67 10 LEU B O 1
ATOM 2961 N N . SER B 1 11 ? 34.594 -61.531 -41.812 1 16.17 11 SER B N 1
ATOM 2962 C CA . SER B 1 11 ? 35.375 -62.5 -41.062 1 16.17 11 SER B CA 1
ATOM 2963 C C . SER B 1 11 ? 35.531 -62.094 -39.594 1 16.17 11 SER B C 1
ATOM 2965 O O . SER B 1 11 ? 35.281 -62.875 -38.688 1 16.17 11 SER B O 1
ATOM 2967 N N . PRO B 1 12 ? 36.688 -61.656 -38.781 1 17.44 12 PRO B N 1
ATOM 2968 C CA . PRO B 1 12 ? 37.625 -62.5 -38.062 1 17.44 12 PRO B CA 1
ATOM 2969 C C . PRO B 1 12 ? 37.438 -62.469 -36.531 1 17.44 12 PRO B C 1
ATOM 2971 O O . PRO B 1 12 ? 36.688 -61.594 -36.031 1 17.44 12 PRO B O 1
ATOM 2974 N N . THR B 1 13 ? 38.5 -62.688 -35.469 1 16.39 13 THR B N 1
ATOM 2975 C CA . THR B 1 13 ? 39.156 -63.625 -34.562 1 16.39 13 THR B CA 1
ATOM 2976 C C . THR B 1 13 ? 39.062 -63.156 -33.125 1 16.39 13 THR B C 1
ATOM 2978 O O . THR B 1 13 ? 38.688 -63.938 -32.25 1 16.39 13 THR B O 1
ATOM 2981 N N . ALA B 1 14 ? 39.844 -62.219 -32.25 1 17.89 14 ALA B N 1
ATOM 2982 C CA . ALA B 1 14 ? 40.75 -62.75 -31.266 1 17.89 14 ALA B CA 1
ATOM 2983 C C . ALA B 1 14 ? 40.094 -62.875 -29.891 1 17.89 14 ALA B C 1
ATOM 2985 O O . ALA B 1 14 ? 39.094 -62.156 -29.625 1 17.89 14 ALA B O 1
ATOM 2986 N N . ASP B 1 15 ? 40.688 -63.438 -28.531 1 16.05 15 ASP B N 1
ATOM 2987 C CA . ASP B 1 15 ? 40.906 -64.438 -27.484 1 16.05 15 ASP B CA 1
ATOM 2988 C C . ASP B 1 15 ? 40.562 -63.875 -26.094 1 16.05 15 ASP B C 1
ATOM 2990 O O . ASP B 1 15 ? 40.219 -64.625 -25.188 1 16.05 15 ASP B O 1
ATOM 2994 N N . VAL B 1 16 ? 40.781 -62.75 -25.375 1 19.05 16 VAL B N 1
ATOM 2995 C CA . VAL B 1 16 ? 41.594 -62.969 -24.172 1 19.05 16 VAL B CA 1
ATOM 2996 C C . VAL B 1 16 ? 40.688 -63.406 -23.031 1 19.05 16 VAL B C 1
ATOM 2998 O O . VAL B 1 16 ? 39.5 -63 -22.953 1 19.05 16 VAL B O 1
ATOM 3001 N N . PRO B 1 17 ? 41.062 -63.969 -21.734 1 17.14 17 PRO B N 1
ATOM 3002 C CA . PRO B 1 17 ? 40.969 -65.062 -20.781 1 17.14 17 PRO B CA 1
ATOM 3003 C C . PRO B 1 17 ? 40.062 -64.812 -19.594 1 17.14 17 PRO B C 1
ATOM 3005 O O . PRO B 1 17 ? 39.156 -65.562 -19.297 1 17.14 17 PRO B O 1
ATOM 3008 N N . HIS B 1 18 ? 40.531 -64.188 -18.297 1 16.59 18 HIS B N 1
ATOM 3009 C CA . HIS B 1 18 ? 40.875 -64.875 -17.047 1 16.59 18 HIS B CA 1
ATOM 3010 C C . HIS B 1 18 ? 39.719 -64.812 -16.062 1 16.59 18 HIS B C 1
ATOM 3012 O O . HIS B 1 18 ? 38.812 -64 -16.188 1 16.59 18 HIS B O 1
ATOM 3018 N N . SER B 1 19 ? 39.938 -64.812 -14.539 1 15.83 19 SER B N 1
ATOM 3019 C CA . SER B 1 19 ? 39.75 -65.75 -13.445 1 15.83 19 SER B CA 1
ATOM 3020 C C . SER B 1 19 ? 38.531 -65.438 -12.602 1 15.83 19 SER B C 1
ATOM 3022 O O . SER B 1 19 ? 38.031 -64.312 -12.711 1 15.83 19 SER B O 1
ATOM 3024 N N . SER B 1 20 ? 38.562 -65.562 -11.031 1 15.45 20 SER B N 1
ATOM 3025 C CA . SER B 1 20 ? 38.094 -66.5 -10.016 1 15.45 20 SER B CA 1
ATOM 3026 C C . SER B 1 20 ? 37.031 -65.875 -9.133 1 15.45 20 SER B C 1
ATOM 3028 O O . SER B 1 20 ? 35.969 -66.438 -8.945 1 15.45 20 SER B O 1
ATOM 3030 N N . LEU B 1 21 ? 37.188 -65 -7.855 1 16.86 21 LEU B N 1
ATOM 3031 C CA . LEU B 1 21 ? 37.094 -65.625 -6.527 1 16.86 21 LEU B CA 1
ATOM 3032 C C . LEU B 1 21 ? 35.719 -65.438 -5.934 1 16.86 21 LEU B C 1
ATOM 3034 O O . LEU B 1 21 ? 34.969 -64.562 -6.32 1 16.86 21 LEU B O 1
ATOM 3038 N N . PRO B 1 22 ? 35.375 -65.938 -4.449 1 16.52 22 PRO B N 1
ATOM 3039 C CA . PRO B 1 22 ? 34.469 -66.812 -3.701 1 16.52 22 PRO B CA 1
ATOM 3040 C C . PRO B 1 22 ? 33.406 -66.062 -2.9 1 16.52 22 PRO B C 1
ATOM 3042 O O . PRO B 1 22 ? 32.25 -66.5 -2.863 1 16.52 22 PRO B O 1
ATOM 3045 N N . CYS B 1 23 ? 33.625 -65.062 -1.854 1 17.36 23 CYS B N 1
ATOM 3046 C CA . CYS B 1 23 ? 33.469 -65.375 -0.438 1 17.36 23 CYS B CA 1
ATOM 3047 C C . CYS B 1 23 ? 32.031 -65.25 -0.001 1 17.36 23 CYS B C 1
ATOM 3049 O O . CYS B 1 23 ? 31.266 -64.438 -0.537 1 17.36 23 CYS B O 1
ATOM 3051 N N . LYS B 1 24 ? 31.641 -65.5 1.497 1 16.02 24 LYS B N 1
ATOM 3052 C CA . LYS B 1 24 ? 30.906 -66.375 2.428 1 16.02 24 LYS B CA 1
ATOM 3053 C C . LYS B 1 24 ? 29.719 -65.625 3.039 1 16.02 24 LYS B C 1
ATOM 3055 O O . LYS B 1 24 ? 28.594 -66.125 3.037 1 16.02 24 LYS B O 1
ATOM 3060 N N . PRO B 1 25 ? 29.766 -65 4.523 1 16.84 25 PRO B N 1
ATOM 3061 C CA . PRO B 1 25 ? 29.141 -65.688 5.645 1 16.84 25 PRO B CA 1
ATOM 3062 C C . PRO B 1 25 ? 27.688 -65.25 5.871 1 16.84 25 PRO B C 1
ATOM 3064 O O . PRO B 1 25 ? 27.25 -64.25 5.395 1 16.84 25 PRO B O 1
ATOM 3067 N N . ARG B 1 26 ? 26.938 -65.812 7.176 1 15.44 26 ARG B N 1
ATOM 3068 C CA . ARG B 1 26 ? 25.906 -66.562 7.875 1 15.44 26 ARG B CA 1
ATOM 3069 C C . ARG B 1 26 ? 24.984 -65.625 8.664 1 15.44 26 ARG B C 1
ATOM 3071 O O . ARG B 1 26 ? 23.766 -65.812 8.625 1 15.44 26 ARG B O 1
ATOM 3078 N N . TYR B 1 27 ? 25.344 -64.875 9.914 1 14.91 27 TYR B N 1
ATOM 3079 C CA . TYR B 1 27 ? 24.781 -65.375 11.18 1 14.91 27 TYR B CA 1
ATOM 3080 C C . TYR B 1 27 ? 23.344 -64.875 11.344 1 14.91 27 TYR B C 1
ATOM 3082 O O . TYR B 1 27 ? 22.922 -63.906 10.68 1 14.91 27 TYR B O 1
ATOM 3090 N N . LEU B 1 28 ? 22.891 -64.438 12.812 1 15.53 28 LEU B N 1
ATOM 3091 C CA . LEU B 1 28 ? 22.203 -65.062 13.938 1 15.53 28 LEU B CA 1
ATOM 3092 C C . LEU B 1 28 ? 20.828 -64.438 14.141 1 15.53 28 LEU B C 1
ATOM 3094 O O . LEU B 1 28 ? 20.578 -63.312 13.75 1 15.53 28 LEU B O 1
ATOM 3098 N N . LEU B 1 29 ? 20.156 -64.938 15.352 1 15.25 29 LEU B N 1
ATOM 3099 C CA . LEU B 1 29 ? 19.016 -65.562 16 1 15.25 29 LEU B CA 1
ATOM 3100 C C . LEU B 1 29 ? 18.125 -64.562 16.688 1 15.25 29 LEU B C 1
ATOM 3102 O O . LEU B 1 29 ? 16.891 -64.625 16.594 1 15.25 29 LEU B O 1
ATOM 3106 N N . LEU B 1 30 ? 18.531 -63.719 17.828 1 15.86 30 LEU B N 1
ATOM 3107 C CA . LEU B 1 30 ? 18 -64.125 19.141 1 15.86 30 LEU B CA 1
ATOM 3108 C C . LEU B 1 30 ? 16.578 -63.562 19.297 1 15.86 30 LEU B C 1
ATOM 3110 O O . LEU B 1 30 ? 16.219 -62.562 18.719 1 15.86 30 LEU B O 1
ATOM 3114 N N . LEU B 1 31 ? 16 -63.938 20.609 1 15.48 31 LEU B N 1
ATOM 3115 C CA . LEU B 1 31 ? 14.969 -64.562 21.438 1 15.48 31 LEU B CA 1
ATOM 3116 C C . LEU B 1 31 ? 13.984 -63.5 21.953 1 15.48 31 LEU B C 1
ATOM 3118 O O . LEU B 1 31 ? 12.773 -63.656 21.797 1 15.48 31 LEU B O 1
ATOM 3122 N N . GLY B 1 32 ? 14.25 -62.969 23.312 1 15.12 32 GLY B N 1
ATOM 3123 C CA . GLY B 1 32 ? 13.539 -63.406 24.5 1 15.12 32 GLY B CA 1
ATOM 3124 C C . GLY B 1 32 ? 12.258 -62.625 24.75 1 15.12 32 GLY B C 1
ATOM 3125 O O . GLY B 1 32 ? 12.008 -61.594 24.094 1 15.12 32 GLY B O 1
ATOM 3126 N N . LEU B 1 33 ? 12.188 -61.969 26.094 1 15.95 33 LEU B N 1
ATOM 3127 C CA . LEU B 1 33 ? 11.438 -62.375 27.266 1 15.95 33 LEU B CA 1
ATOM 3128 C C . LEU B 1 33 ? 10.117 -61.625 27.359 1 15.95 33 LEU B C 1
ATOM 3130 O O . LEU B 1 33 ? 9.961 -60.562 26.75 1 15.95 33 LEU B O 1
ATOM 3134 N N . PRO B 1 34 ? 9.734 -61.25 28.781 1 16.2 34 PRO B N 1
ATOM 3135 C CA . PRO B 1 34 ? 8.727 -61.75 29.703 1 16.2 34 PRO B CA 1
ATOM 3136 C C . PRO B 1 34 ? 7.469 -60.906 29.766 1 16.2 34 PRO B C 1
ATOM 3138 O O . PRO B 1 34 ? 6.41 -61.312 29.281 1 16.2 34 PRO B O 1
ATOM 3141 N N . ALA B 1 35 ? 7.289 -60.25 31.047 1 15.76 35 ALA B N 1
ATOM 3142 C CA . ALA B 1 35 ? 6.438 -60.625 32.188 1 15.76 35 ALA B CA 1
ATOM 3143 C C . ALA B 1 35 ? 5.152 -59.781 32.188 1 15.76 35 ALA B C 1
ATOM 31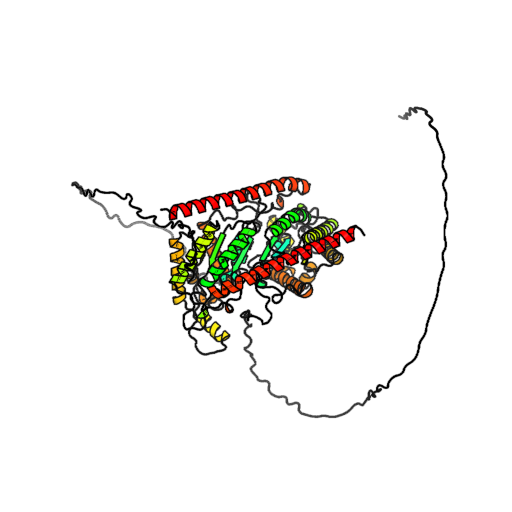45 O O . ALA B 1 35 ? 4.793 -59.188 31.188 1 15.76 35 ALA B O 1
ATOM 3146 N N . LEU B 1 36 ? 4.949 -58.969 33.406 1 15.83 36 LEU B N 1
ATOM 3147 C CA . LEU B 1 36 ? 4.082 -59.25 34.531 1 15.83 36 LEU B CA 1
ATOM 3148 C C . LEU B 1 36 ? 2.746 -58.531 34.406 1 15.83 36 LEU B C 1
ATOM 3150 O O . LEU B 1 36 ? 2.635 -57.562 33.625 1 15.83 36 LEU B O 1
ATOM 3154 N N . ILE B 1 37 ? 2.316 -57.75 35.562 1 16.23 37 ILE B N 1
ATOM 3155 C CA . ILE B 1 37 ? 1.395 -58.094 36.625 1 16.23 37 ILE B CA 1
ATOM 3156 C C . ILE B 1 37 ? 0.039 -57.438 36.375 1 16.23 37 ILE B C 1
ATOM 3158 O O . ILE B 1 37 ? -0.048 -56.406 35.688 1 16.23 37 ILE B O 1
ATOM 3162 N N . LEU B 1 38 ? -0.61 -57 37.531 1 15.32 38 LEU B N 1
ATOM 3163 C CA . LEU B 1 38 ? -1.745 -57.438 38.344 1 15.32 38 LEU B CA 1
ATOM 3164 C C . LEU B 1 38 ? -2.957 -56.562 38.094 1 15.32 38 LEU B C 1
ATOM 3166 O O . LEU B 1 38 ? -4.051 -57.031 37.812 1 15.32 38 LEU B O 1
ATOM 3170 N N . LEU B 1 39 ? -3.18 -55.562 39.094 1 16.17 39 LEU B N 1
ATOM 3171 C CA . LEU B 1 39 ? -4.211 -55.688 40.125 1 16.17 39 LEU B CA 1
ATOM 3172 C C . LEU B 1 39 ? -5.535 -55.094 39.625 1 16.17 39 LEU B C 1
ATOM 3174 O O . LEU B 1 39 ? -5.551 -54.281 38.719 1 16.17 39 LEU B O 1
ATOM 3178 N N . LEU B 1 40 ? -6.441 -54.844 40.656 1 16.23 40 LEU B N 1
ATOM 3179 C CA . LEU B 1 40 ? -7.734 -55.25 41.188 1 16.23 40 LEU B CA 1
ATOM 3180 C C . LEU B 1 40 ? -8.82 -54.25 40.75 1 16.23 40 LEU B C 1
ATOM 3182 O O . LEU B 1 40 ? -8.578 -53.375 39.938 1 16.23 40 LEU B O 1
ATOM 3186 N N . LEU B 1 41 ? -9.508 -53.688 41.812 1 15.42 41 LEU B N 1
ATOM 3187 C CA . LEU B 1 41 ? -10.859 -53.938 42.281 1 15.42 41 LEU B CA 1
ATOM 3188 C C . LEU B 1 41 ? -11.828 -52.875 41.781 1 15.42 41 LEU B C 1
ATOM 3190 O O . LEU B 1 41 ? -12.891 -53.219 41.219 1 15.42 41 LEU B O 1
ATOM 3194 N N . SER B 1 42 ? -11.766 -51.562 42.375 1 15.74 42 SER B N 1
ATOM 3195 C CA . SER B 1 42 ? -12.875 -51.219 43.25 1 15.74 42 SER B CA 1
ATOM 3196 C C . SER B 1 42 ? -14.078 -50.719 42.469 1 15.74 42 SER B C 1
ATOM 3198 O O . SER B 1 42 ? -13.945 -50.344 41.312 1 15.74 42 SER B O 1
ATOM 3200 N N . ASN B 1 43 ? -14.938 -49.875 43.219 1 15.42 43 ASN B N 1
ATOM 3201 C CA . ASN B 1 43 ? -16.328 -50 43.656 1 15.42 43 ASN B CA 1
ATOM 3202 C C . ASN B 1 43 ? -17.266 -49.281 42.688 1 15.42 43 ASN B C 1
ATOM 3204 O O . ASN B 1 43 ? -18.266 -49.844 42.25 1 15.42 43 ASN B O 1
ATOM 3208 N N . PRO B 1 44 ? -17.297 -47.844 42.656 1 16.31 44 PRO B N 1
ATOM 3209 C CA . PRO B 1 44 ? -18.531 -47.406 43.312 1 16.31 44 PRO B CA 1
ATOM 3210 C C . PRO B 1 44 ? -19.719 -47.344 42.375 1 16.31 44 PRO B C 1
ATOM 3212 O O . PRO B 1 44 ? -19.547 -47.469 41.156 1 16.31 44 PRO B O 1
ATOM 3215 N N . PRO B 1 45 ? -20.5 -46.125 42.469 1 16.72 45 PRO B N 1
ATOM 3216 C CA . PRO B 1 45 ? -21.875 -46 42.938 1 16.72 45 PRO B CA 1
ATOM 3217 C C . PRO B 1 45 ? -22.891 -46.094 41.812 1 16.72 45 PRO B C 1
ATOM 3219 O O . PRO B 1 45 ? -22.516 -46.062 40.625 1 16.72 45 PRO B O 1
ATOM 3222 N N . LEU B 1 46 ? -24.047 -45.438 42.062 1 15.44 46 LEU B N 1
ATOM 3223 C CA . LEU B 1 46 ? -25.484 -45.625 42.25 1 15.44 46 LEU B CA 1
ATOM 3224 C C . LEU B 1 46 ? -26.25 -45.188 41 1 15.44 46 LEU B C 1
ATOM 3226 O O . LEU B 1 46 ? -27.344 -45.688 40.719 1 15.44 46 LEU B O 1
ATOM 3230 N N . LEU B 1 47 ? -25.578 -44.25 40.188 1 15.75 47 LEU B N 1
ATOM 3231 C CA . LEU B 1 47 ? -26.641 -43.281 40.031 1 15.75 47 LEU B CA 1
ATOM 3232 C C . LEU B 1 47 ? -27.812 -43.812 39.25 1 15.75 47 LEU B C 1
ATOM 3234 O O . LEU B 1 47 ? -27.609 -44.688 38.375 1 15.75 47 LEU B O 1
ATOM 3238 N N . PHE B 1 48 ? -28.984 -43.094 39.562 1 15.66 48 PHE B N 1
ATOM 3239 C CA . PHE B 1 48 ? -30.438 -43.156 39.625 1 15.66 48 PHE B CA 1
ATOM 3240 C C . PHE B 1 48 ? -31.047 -43.125 38.219 1 15.66 48 PHE B C 1
ATOM 3242 O O . PHE B 1 48 ? -30.562 -42.406 37.344 1 15.66 48 PHE B O 1
ATOM 3249 N N . ALA B 1 49 ? -31.688 -44.188 37.938 1 16.28 49 ALA B N 1
ATOM 3250 C CA . ALA B 1 49 ? -32.469 -44.688 36.844 1 16.28 49 ALA B CA 1
ATOM 3251 C C . ALA B 1 49 ? -33.656 -43.75 36.531 1 16.28 49 ALA B C 1
ATOM 3253 O O . ALA B 1 49 ? -34.656 -44.156 35.938 1 16.28 49 ALA B O 1
ATOM 3254 N N . ALA B 1 50 ? -33.344 -42.406 37.031 1 15.83 50 ALA B N 1
ATOM 3255 C CA . ALA B 1 50 ? -34.719 -41.938 37.094 1 15.83 50 ALA B CA 1
ATOM 3256 C C . ALA B 1 50 ? -35.469 -42.25 35.812 1 15.83 50 ALA B C 1
ATOM 3258 O O . ALA B 1 50 ? -34.875 -42.25 34.719 1 15.83 50 ALA B O 1
ATOM 3259 N N . SER B 1 51 ? -36.688 -42.75 36.094 1 15.52 51 SER B N 1
ATOM 3260 C CA . SER B 1 51 ? -37.875 -43.344 35.531 1 15.52 51 SER B CA 1
ATOM 3261 C C . SER B 1 51 ? -38.5 -42.438 34.438 1 15.52 51 SER B C 1
ATOM 3263 O O . SER B 1 51 ? -38.719 -41.25 34.688 1 15.52 51 SER B O 1
ATOM 3265 N N . ARG B 1 52 ? -38.062 -42.625 33.281 1 16.55 52 ARG B N 1
ATOM 3266 C CA . ARG B 1 52 ? -38.594 -41.938 32.125 1 16.55 52 ARG B CA 1
ATOM 3267 C C . ARG B 1 52 ? -40.125 -42.094 32.062 1 16.55 52 ARG B C 1
ATOM 3269 O O . ARG B 1 52 ? -40.625 -43.156 31.703 1 16.55 52 ARG B O 1
ATOM 3276 N N . THR B 1 53 ? -40.688 -41.531 33.188 1 15.16 53 THR B N 1
ATOM 3277 C CA . THR B 1 53 ? -42.156 -41.625 33.188 1 15.16 53 THR B CA 1
ATOM 3278 C C . THR B 1 53 ? -42.719 -41.219 31.828 1 15.16 53 THR B C 1
ATOM 3280 O O . THR B 1 53 ? -42.219 -40.312 31.188 1 15.16 53 THR B O 1
ATOM 3283 N N . ARG B 1 54 ? -43.406 -42.156 31.219 1 16.47 54 ARG B N 1
ATOM 3284 C CA . ARG B 1 54 ? -44.156 -42.312 29.969 1 16.47 54 ARG B CA 1
ATOM 3285 C C . ARG B 1 54 ? -45.312 -41.281 29.859 1 16.47 54 ARG B C 1
ATOM 3287 O O . ARG B 1 54 ? -46.062 -41.312 28.891 1 16.47 54 ARG B O 1
ATOM 3294 N N . ASP B 1 55 ? -45.5 -40.531 31.094 1 14.93 55 ASP B N 1
ATOM 3295 C CA . ASP B 1 55 ? -46.938 -40.344 31.219 1 14.93 55 ASP B CA 1
ATOM 3296 C C . ASP B 1 55 ? -47.5 -39.719 29.938 1 14.93 55 ASP B C 1
ATOM 3298 O O . ASP B 1 55 ? -46.781 -39.094 29.172 1 14.93 55 ASP B O 1
ATOM 3302 N N . THR B 1 56 ? -48.781 -39.906 29.891 1 16.52 56 THR B N 1
ATOM 3303 C CA . THR B 1 56 ? -50.031 -40 29.141 1 16.52 56 THR B CA 1
ATOM 3304 C C . THR B 1 56 ? -50.375 -38.688 28.453 1 16.52 56 THR B C 1
ATOM 3306 O O . THR B 1 56 ? -49.781 -37.656 28.781 1 16.52 56 THR B O 1
ATOM 3309 N N . ALA B 1 57 ? -51.469 -38.688 27.859 1 17.53 57 ALA B N 1
ATOM 3310 C CA . ALA B 1 57 ? -52.344 -38.312 26.766 1 17.53 57 ALA B CA 1
ATOM 3311 C C . ALA B 1 57 ? -53.062 -37 27.062 1 17.53 57 ALA B C 1
ATOM 3313 O O . ALA B 1 57 ? -53.906 -36.562 26.312 1 17.53 57 ALA B O 1
ATOM 3314 N N . ASN B 1 58 ? -52.656 -36.219 28.281 1 14.89 58 ASN B N 1
ATOM 3315 C CA . ASN B 1 58 ? -53.812 -35.469 28.781 1 14.89 58 ASN B CA 1
ATOM 3316 C C . ASN B 1 58 ? -54.406 -34.562 27.703 1 14.89 58 ASN B C 1
ATOM 3318 O O . ASN B 1 58 ? -53.719 -34.25 26.719 1 14.89 58 ASN B O 1
ATOM 3322 N N . SER B 1 59 ? -55.031 -33.5 28.344 1 15.37 59 SER B N 1
ATOM 3323 C CA . SER B 1 59 ? -56.344 -32.875 28.469 1 15.37 59 SER B CA 1
ATOM 3324 C C . SER B 1 59 ? -56.562 -31.797 27.438 1 15.37 59 SER B C 1
ATOM 3326 O O . SER B 1 59 ? -57.531 -31.828 26.672 1 15.37 59 SER B O 1
ATOM 3328 N N . SER B 1 60 ? -56.844 -30.594 27.984 1 15.25 60 SER B N 1
ATOM 3329 C CA . SER B 1 60 ? -58.094 -29.828 27.953 1 15.25 60 SER B CA 1
ATOM 3330 C C . SER B 1 60 ? -58.062 -28.781 26.859 1 15.25 60 SER B C 1
ATOM 3332 O O . SER B 1 60 ? -59.031 -28.672 26.078 1 15.25 60 SER B O 1
ATOM 3334 N N . SER B 1 61 ? -57.344 -27.672 27.109 1 15.22 61 SER B N 1
ATOM 3335 C CA . SER B 1 61 ? -58.125 -26.453 27.297 1 15.22 61 SER B CA 1
ATOM 3336 C C . SER B 1 61 ? -58.562 -25.844 25.969 1 15.22 61 SER B C 1
ATOM 3338 O O . SER B 1 61 ? -58.031 -26.219 24.922 1 15.22 61 SER B O 1
ATOM 3340 N N . SER B 1 62 ? -59.094 -24.562 26.125 1 15.25 62 SER B N 1
ATOM 3341 C CA . SER B 1 62 ? -60.188 -23.641 25.906 1 15.25 62 SER B CA 1
ATOM 3342 C C . SER B 1 62 ? -60 -22.859 24.609 1 15.25 62 SER B C 1
ATOM 3344 O O . SER B 1 62 ? -60.875 -22.859 23.734 1 15.25 62 SER B O 1
ATOM 3346 N N . LYS B 1 63 ? -59.844 -21.531 24.922 1 16.75 63 LYS B N 1
ATOM 3347 C CA . LYS B 1 63 ? -60.75 -20.453 24.531 1 16.75 63 LYS B CA 1
ATOM 3348 C C . LYS B 1 63 ? -60.5 -20.047 23.078 1 16.75 63 LYS B C 1
ATOM 3350 O O . LYS B 1 63 ? -59.469 -20.375 22.484 1 16.75 63 LYS B O 1
ATOM 3355 N N . PRO B 1 64 ? -60.469 -18.672 22.922 1 16.59 64 PRO B N 1
ATOM 3356 C CA . PRO B 1 64 ? -61.312 -17.688 22.234 1 16.59 64 PRO B CA 1
ATOM 3357 C C . PRO B 1 64 ? -60.688 -17.156 20.953 1 16.59 64 PRO B C 1
ATOM 3359 O O . PRO B 1 64 ? -59.469 -16.906 20.906 1 16.59 64 PRO B O 1
ATOM 3362 N N . ALA B 1 65 ? -61.125 -17.641 19.953 1 17.66 65 ALA B N 1
ATOM 3363 C CA . ALA B 1 65 ? -60.688 -17.281 18.609 1 17.66 65 ALA B CA 1
ATOM 3364 C C . ALA B 1 65 ? -60.656 -15.766 18.422 1 17.66 65 ALA B C 1
ATOM 3366 O O . ALA B 1 65 ? -61.656 -15.156 18.094 1 17.66 65 ALA B O 1
ATOM 3367 N N . ALA B 1 66 ? -60.156 -14.977 19.516 1 15.71 66 ALA B N 1
ATOM 3368 C CA . ALA B 1 66 ? -60.406 -13.57 19.188 1 15.71 66 ALA B CA 1
ATOM 3369 C C . ALA B 1 66 ? -59.906 -13.242 17.781 1 15.71 66 ALA B C 1
ATOM 3371 O O . ALA B 1 66 ? -58.75 -13.484 17.453 1 15.71 66 ALA B O 1
ATOM 3372 N N . ALA B 1 67 ? -60.75 -13.125 16.781 1 17.12 67 ALA B N 1
ATOM 3373 C CA . ALA B 1 67 ? -60.688 -12.711 15.375 1 17.12 67 ALA B CA 1
ATOM 3374 C C . ALA B 1 67 ? -60.031 -11.336 15.234 1 17.12 67 ALA B C 1
ATOM 3376 O O . ALA B 1 67 ? -60.5 -10.492 14.469 1 17.12 67 ALA B O 1
ATOM 3377 N N . LEU B 1 68 ? -59.344 -10.836 16.438 1 16.59 68 LEU B N 1
ATOM 3378 C CA . LEU B 1 68 ? -59.281 -9.383 16.328 1 16.59 68 LEU B CA 1
ATOM 3379 C C . LEU B 1 68 ? -58.844 -8.961 14.922 1 16.59 68 LEU B C 1
ATOM 3381 O O . LEU B 1 68 ? -58.312 -9.773 14.164 1 16.59 68 LEU B O 1
ATOM 3385 N N . GLN B 1 69 ? -58.125 -7.766 14.891 1 15.99 69 GLN B N 1
ATOM 3386 C CA . GLN B 1 69 ? -57.969 -6.379 14.469 1 15.99 69 GLN B CA 1
ATOM 3387 C C . GLN B 1 69 ? -57 -6.289 13.281 1 15.99 69 GLN B C 1
ATOM 3389 O O . GLN B 1 69 ? -55.844 -6.754 13.367 1 15.99 69 GLN B O 1
ATOM 3394 N N . LYS B 1 70 ? -57.625 -6.359 12.062 1 18.09 70 LYS B N 1
ATOM 3395 C CA . LYS B 1 70 ? -57.031 -6.176 10.734 1 18.09 70 LYS B CA 1
ATOM 3396 C C . LYS B 1 70 ? -55.938 -5.117 10.758 1 18.09 70 LYS B C 1
ATOM 3398 O O . LYS B 1 70 ? -55.156 -4.992 9.805 1 18.09 70 LYS B O 1
ATOM 3403 N N . ALA B 1 71 ? -56.219 -3.959 11.523 1 17.69 71 ALA B N 1
ATOM 3404 C CA . ALA B 1 71 ? -56.031 -2.758 10.719 1 17.69 71 ALA B CA 1
ATOM 3405 C C . ALA B 1 71 ? -54.562 -2.557 10.391 1 17.69 71 ALA B C 1
ATOM 3407 O O . ALA B 1 71 ? -54.219 -1.956 9.367 1 17.69 71 ALA B O 1
ATOM 3408 N N . ALA B 1 72 ? -53.625 -2.664 11.469 1 17.97 72 ALA B N 1
ATOM 3409 C CA . ALA B 1 72 ? -52.688 -1.545 11.562 1 17.97 72 ALA B CA 1
ATOM 3410 C C . ALA B 1 72 ? -51.781 -1.502 10.344 1 17.97 72 ALA B C 1
ATOM 3412 O O . ALA B 1 72 ? -51.438 -2.541 9.766 1 17.97 72 ALA B O 1
ATOM 3413 N N . THR B 1 73 ? -51.469 -0.288 9.883 1 20.22 73 THR B N 1
ATOM 3414 C CA . THR B 1 73 ? -50.719 0.633 9.039 1 20.22 73 THR B CA 1
ATOM 3415 C C . THR B 1 73 ? -49.219 0.297 9.055 1 20.22 73 THR B C 1
ATOM 3417 O O . THR B 1 73 ? -48.406 1.055 8.539 1 20.22 73 THR B O 1
ATOM 3420 N N . SER B 1 74 ? -48.875 -0.914 9.062 1 18.38 74 SER B N 1
ATOM 3421 C CA . SER B 1 74 ? -47.5 -1.07 9.562 1 18.38 74 SER B CA 1
ATOM 3422 C C . SER B 1 74 ? -46.5 -0.348 8.664 1 18.38 74 SER B C 1
ATOM 3424 O O . SER B 1 74 ? -45.312 -0.692 8.641 1 18.38 74 SER B O 1
ATOM 3426 N N . SER B 1 75 ? -46.938 0.543 7.824 1 20.59 75 SER B N 1
ATOM 3427 C CA . SER B 1 75 ? -45.75 0.698 6.949 1 20.59 75 SER B CA 1
ATOM 3428 C C . SER B 1 75 ? -44.5 0.975 7.758 1 20.59 75 SER B C 1
ATOM 3430 O O . SER B 1 75 ? -44.375 2.023 8.391 1 20.59 75 SER B O 1
ATOM 3432 N N . SER B 1 76 ? -43.969 0.098 8.398 1 20.05 76 SER B N 1
ATOM 3433 C CA . SER B 1 76 ? -42.75 0.308 9.164 1 20.05 76 SER B CA 1
ATOM 3434 C C . SER B 1 76 ? -41.688 1.025 8.336 1 20.05 76 SER B C 1
ATOM 3436 O O . SER B 1 76 ? -41.406 0.62 7.211 1 20.05 76 SER B O 1
ATOM 3438 N N . SER B 1 77 ? -41.281 2.262 8.633 1 21.5 77 SER B N 1
ATOM 3439 C CA . SER B 1 77 ? -40.281 3.291 8.414 1 21.5 77 SER B CA 1
ATOM 3440 C C . SER B 1 77 ? -38.875 2.691 8.359 1 21.5 77 SER B C 1
ATOM 3442 O O . SER B 1 77 ? -37.969 3.291 7.801 1 21.5 77 SER B O 1
ATOM 3444 N N . SER B 1 78 ? -38.531 1.716 9.211 1 20.55 78 SER B N 1
ATOM 3445 C CA . SER B 1 78 ? -37.375 2.111 10.016 1 20.55 78 SER B CA 1
ATOM 3446 C C . SER B 1 78 ? -36.125 2.195 9.164 1 20.55 78 SER B C 1
ATOM 3448 O O . SER B 1 78 ? -35.438 3.209 9.18 1 20.55 78 SER B O 1
ATOM 3450 N N . SER B 1 79 ? -35.25 1.075 9.109 1 21.47 79 SER B N 1
ATOM 3451 C CA . SER B 1 79 ? -33.906 1.077 9.695 1 21.47 79 SER B CA 1
ATOM 3452 C C . SER B 1 79 ? -32.875 1.457 8.664 1 21.47 79 SER B C 1
ATOM 3454 O O . SER B 1 79 ? -32.812 0.869 7.578 1 21.47 79 SER B O 1
ATOM 3456 N N . CYS B 1 80 ? -32.375 2.674 8.688 1 24.12 80 CYS B N 1
ATOM 3457 C CA . CYS B 1 80 ? -31.25 3.381 8.102 1 24.12 80 CYS B CA 1
ATOM 3458 C C . CYS B 1 80 ? -30 2.498 8.078 1 24.12 80 CYS B C 1
ATOM 3460 O O . CYS B 1 80 ? -29.625 1.929 9.102 1 24.12 80 CYS B O 1
ATOM 3462 N N . PRO B 1 81 ? -29.703 1.888 7 1 24.34 81 PRO B N 1
ATOM 3463 C CA . PRO B 1 81 ? -28.469 1.103 7.129 1 24.34 81 PRO B CA 1
ATOM 3464 C C . PRO B 1 81 ? -27.391 1.825 7.934 1 24.34 81 PRO B C 1
ATOM 3466 O O . PRO B 1 81 ? -27.266 3.049 7.84 1 24.34 81 PRO B O 1
ATOM 3469 N N . GLN B 1 82 ? -27.141 1.417 9.172 1 24.58 82 GLN B N 1
ATOM 3470 C CA . GLN B 1 82 ? -26.031 1.82 10.031 1 24.58 82 GLN B CA 1
ATOM 3471 C C . GLN B 1 82 ? -24.734 1.924 9.25 1 24.58 82 GLN B C 1
ATOM 3473 O O . GLN B 1 82 ? -24.344 0.98 8.555 1 24.58 82 GLN B O 1
ATOM 3478 N N . GLY B 1 83 ? -24.5 3.1 8.742 1 26.5 83 GLY B N 1
ATOM 3479 C CA . GLY B 1 83 ? -23.188 3.605 8.375 1 26.5 83 GLY B CA 1
ATOM 3480 C C . GLY B 1 83 ? -22.078 3.053 9.234 1 26.5 83 GLY B C 1
ATOM 3481 O O . GLY B 1 83 ? -22.172 3.055 10.469 1 26.5 83 GLY B O 1
ATOM 3482 N N . ARG B 1 84 ? -21.438 2.033 8.844 1 27.45 84 ARG B N 1
ATOM 3483 C CA . ARG B 1 84 ? -20.312 1.48 9.594 1 27.45 84 ARG B CA 1
ATOM 3484 C C . ARG B 1 84 ? -19.453 2.59 10.195 1 27.45 84 ARG B C 1
ATOM 3486 O O . ARG B 1 84 ? -18.812 3.34 9.461 1 27.45 84 ARG B O 1
ATOM 3493 N N . VAL B 1 85 ? -19.969 3.201 11.273 1 29.75 85 VAL B N 1
ATOM 3494 C CA . VAL B 1 85 ? -19.141 4.016 12.148 1 29.75 85 VAL B CA 1
ATOM 3495 C C . VAL B 1 85 ? -17.797 3.309 12.391 1 29.75 85 VAL B C 1
ATOM 3497 O O . VAL B 1 85 ? -17.766 2.221 12.969 1 29.75 85 VAL B O 1
ATOM 3500 N N . GLU B 1 86 ? -17 3.219 11.547 1 31.92 86 GLU B N 1
ATOM 3501 C CA . GLU B 1 86 ? -15.719 2.674 12.008 1 31.92 86 GLU B CA 1
ATOM 3502 C C . GLU B 1 86 ? -15.328 3.26 13.359 1 31.92 86 GLU B C 1
ATOM 3504 O O . GLU B 1 86 ? -15.336 4.477 13.547 1 31.92 86 GLU B O 1
ATOM 3509 N N . PRO B 1 87 ? -15.461 2.529 14.477 1 32.5 87 PRO B N 1
ATOM 3510 C CA . PRO B 1 87 ? -15.195 2.953 15.852 1 32.5 87 PRO B CA 1
ATOM 3511 C C . PRO B 1 87 ? -13.922 3.783 15.977 1 32.5 87 PRO B C 1
ATOM 3513 O O . PRO B 1 87 ? -13.016 3.664 15.141 1 32.5 87 PRO B O 1
ATOM 3516 N N . LEU B 1 88 ? -14.078 5.008 16.484 1 35 88 LEU B N 1
ATOM 3517 C CA . LEU B 1 88 ? -12.977 5.637 17.203 1 35 88 LEU B CA 1
ATOM 3518 C C . LEU B 1 88 ? -12.102 4.59 17.875 1 35 88 LEU B C 1
ATOM 3520 O O . LEU B 1 88 ? -12.594 3.787 18.672 1 35 88 LEU B O 1
ATOM 3524 N N . GLN B 1 89 ? -11.156 4.09 17.25 1 37 89 GLN B N 1
ATOM 3525 C CA . GLN B 1 89 ? -10.273 3.148 17.938 1 37 89 GLN B CA 1
ATOM 3526 C C . GLN B 1 89 ? -9.977 3.604 19.359 1 37 89 GLN B C 1
ATOM 3528 O O . GLN B 1 89 ? -9.328 4.633 19.562 1 37 89 GLN B O 1
ATOM 3533 N N . VAL B 1 90 ? -10.961 3.438 20.312 1 36.44 90 VAL B N 1
ATOM 3534 C CA . VAL B 1 90 ? -10.641 3.49 21.734 1 36.44 90 VAL B CA 1
ATOM 3535 C C . VAL B 1 90 ? -9.391 2.664 22.016 1 36.44 90 VAL B C 1
ATOM 3537 O O . VAL B 1 90 ? -9.242 1.55 21.5 1 36.44 90 VAL B O 1
ATOM 3540 N N . PRO B 1 91 ? -8.367 3.393 22.5 1 45.22 91 PRO B N 1
ATOM 3541 C CA . PRO B 1 91 ? -7.266 2.529 22.922 1 45.22 91 PRO B CA 1
ATOM 3542 C C . PRO B 1 91 ? -7.734 1.296 23.688 1 45.22 91 PRO B C 1
ATOM 3544 O O . PRO B 1 91 ? -8.5 1.416 24.641 1 45.22 91 PRO B O 1
ATOM 3547 N N . MET B 1 92 ? -7.82 0.259 23.141 1 44.06 92 MET B N 1
ATOM 3548 C CA . MET B 1 92 ? -8.141 -0.953 23.891 1 44.06 92 MET B CA 1
ATOM 3549 C C . MET B 1 92 ? -7.082 -1.236 24.938 1 44.06 92 MET B C 1
ATOM 3551 O O . MET B 1 92 ? -5.898 -0.974 24.734 1 44.06 92 MET B O 1
ATOM 3555 N N . ALA B 1 93 ? -7.469 -1.527 26.219 1 46.69 93 ALA B N 1
ATOM 3556 C CA . ALA B 1 93 ? -6.699 -1.856 27.422 1 46.69 93 ALA B CA 1
ATOM 3557 C C . ALA B 1 93 ? -5.535 -2.783 27.094 1 46.69 93 ALA B C 1
ATOM 3559 O O . ALA B 1 93 ? -4.484 -2.729 27.734 1 46.69 93 ALA B O 1
ATOM 3560 N N . ASN B 1 94 ? -5.492 -3.588 26.062 1 55.41 94 ASN B N 1
ATOM 3561 C CA . ASN B 1 94 ? -4.492 -4.629 25.859 1 55.41 94 ASN B CA 1
ATOM 3562 C C . ASN B 1 94 ? -3.691 -4.395 24.578 1 55.41 94 ASN B C 1
ATOM 3564 O O . ASN B 1 94 ? -3.334 -5.344 23.875 1 55.41 94 ASN B O 1
ATOM 3568 N N . GLU B 1 95 ? -3.34 -3.111 24.375 1 70.94 95 GLU B N 1
ATOM 3569 C CA . GLU B 1 95 ? -2.58 -2.791 23.172 1 70.94 95 GLU B CA 1
ATOM 3570 C C . GLU B 1 95 ? -1.08 -2.947 23.406 1 70.94 95 GLU B C 1
ATOM 3572 O O . GLU B 1 95 ? -0.572 -2.576 24.469 1 70.94 95 GLU B O 1
ATOM 3577 N N . GLN B 1 96 ? -0.432 -3.695 22.578 1 81.81 96 GLN B N 1
ATOM 3578 C CA . GLN B 1 96 ? 1.021 -3.828 22.625 1 81.81 96 GLN B CA 1
ATOM 3579 C C . GLN B 1 96 ? 1.701 -2.463 22.594 1 81.81 96 GLN B C 1
ATOM 3581 O O . GLN B 1 96 ? 1.2 -1.529 21.969 1 81.81 96 GLN B O 1
ATOM 3586 N N . PRO B 1 97 ? 2.701 -2.391 23.344 1 85.31 97 PRO B N 1
ATOM 3587 C CA . PRO B 1 97 ? 3.447 -1.134 23.266 1 85.31 97 PRO B CA 1
ATOM 3588 C C . PRO B 1 97 ? 3.939 -0.823 21.859 1 85.31 97 PRO B C 1
ATOM 3590 O O . PRO B 1 97 ? 4.215 -1.741 21.078 1 85.31 97 PRO B O 1
ATOM 3593 N N . PRO B 1 98 ? 4.027 0.442 21.625 1 88.88 98 PRO B N 1
ATOM 3594 C CA . PRO B 1 98 ? 4.48 0.827 20.281 1 88.88 98 PRO B CA 1
ATOM 3595 C C . PRO B 1 98 ? 5.898 0.348 19.984 1 88.88 98 PRO B C 1
ATOM 3597 O O . PRO B 1 98 ? 6.719 0.218 20.891 1 88.88 98 PRO B O 1
ATOM 3600 N N . CYS B 1 99 ? 6.113 0.083 18.719 1 88.56 99 CYS B N 1
ATOM 3601 C CA . CYS B 1 99 ? 7.402 -0.344 18.188 1 88.56 99 CYS B CA 1
ATOM 3602 C C . CYS B 1 99 ? 7.82 0.527 17 1 88.56 99 CYS B C 1
ATOM 3604 O O . CYS B 1 99 ? 7.02 0.783 16.109 1 88.56 99 CYS B O 1
ATOM 3606 N N . LEU B 1 100 ? 9.016 0.871 16.938 1 90.62 100 LEU B N 1
ATOM 3607 C CA . LEU B 1 100 ? 9.492 1.901 16.016 1 90.62 100 LEU B CA 1
ATOM 3608 C C . LEU B 1 100 ? 9.469 1.396 14.578 1 90.62 100 LEU B C 1
ATOM 3610 O O . LEU B 1 100 ? 9.414 2.189 13.633 1 90.62 100 LEU B O 1
ATOM 3614 N N . VAL B 1 101 ? 9.562 0.093 14.414 1 90.94 101 VAL B N 1
ATOM 3615 C CA . VAL B 1 101 ? 9.664 -0.473 13.078 1 90.94 101 VAL B CA 1
ATOM 3616 C C . VAL B 1 101 ? 8.461 -1.37 12.805 1 90.94 101 VAL B C 1
ATOM 3618 O O . VAL B 1 101 ? 8.133 -2.248 13.609 1 90.94 101 VAL B O 1
ATOM 3621 N N . ARG B 1 102 ? 7.773 -1.085 11.719 1 93.25 102 ARG B N 1
ATOM 3622 C CA . ARG B 1 102 ? 6.656 -1.924 11.297 1 93.25 102 ARG B CA 1
ATOM 3623 C C . ARG B 1 102 ? 7.152 -3.178 10.586 1 93.25 102 ARG B C 1
ATOM 3625 O O . ARG B 1 102 ? 8.102 -3.119 9.805 1 93.25 102 ARG B O 1
ATOM 3632 N N . PRO B 1 103 ? 6.559 -4.324 10.906 1 95.06 103 PRO B N 1
ATOM 3633 C CA . PRO B 1 103 ? 6.785 -5.457 10.008 1 95.06 103 PRO B CA 1
ATOM 3634 C C . PRO B 1 103 ? 6.113 -5.281 8.648 1 95.06 103 PRO B C 1
ATOM 3636 O O . PRO B 1 103 ? 5.449 -4.266 8.414 1 95.06 103 PRO B O 1
ATOM 3639 N N . VAL B 1 104 ? 6.359 -6.277 7.773 1 96.06 104 VAL B N 1
ATOM 3640 C CA . VAL B 1 104 ? 5.863 -6.152 6.406 1 96.06 104 VAL B CA 1
ATOM 3641 C C . VAL B 1 104 ? 5.02 -7.371 6.047 1 96.06 104 VAL B C 1
ATOM 3643 O O . VAL B 1 104 ? 5.293 -8.484 6.508 1 96.06 104 VAL B O 1
ATOM 3646 N N . ALA B 1 105 ? 3.926 -7.109 5.344 1 98.38 105 ALA B N 1
ATOM 3647 C CA . ALA B 1 105 ? 3.25 -8.148 4.57 1 98.38 105 ALA B CA 1
ATOM 3648 C C . ALA B 1 105 ? 3.711 -8.133 3.117 1 98.38 105 ALA B C 1
ATOM 3650 O O . ALA B 1 105 ? 3.457 -7.172 2.387 1 98.38 105 ALA B O 1
ATOM 3651 N N . LEU B 1 106 ? 4.367 -9.195 2.723 1 98.56 106 LEU B N 1
ATOM 3652 C CA . LEU B 1 106 ? 4.879 -9.328 1.362 1 98.56 106 LEU B CA 1
ATOM 3653 C C . LEU B 1 106 ? 3.893 -10.086 0.483 1 98.56 106 LEU B C 1
ATOM 3655 O O . LEU B 1 106 ? 3.643 -11.273 0.705 1 98.56 106 LEU B O 1
ATOM 3659 N N . LEU B 1 107 ? 3.271 -9.398 -0.505 1 98.94 107 LEU B N 1
ATOM 3660 C CA . LEU B 1 107 ? 2.35 -10.016 -1.452 1 98.94 107 LEU B CA 1
ATOM 3661 C C . LEU B 1 107 ? 3.066 -10.391 -2.744 1 98.94 107 LEU B C 1
ATOM 3663 O O . LEU B 1 107 ? 3.518 -9.516 -3.486 1 98.94 107 LEU B O 1
ATOM 3667 N N . PHE B 1 108 ? 3.234 -11.633 -3.004 1 98.94 108 PHE B N 1
ATOM 3668 C CA . PHE B 1 108 ? 4 -12.117 -4.148 1 98.94 108 PHE B CA 1
ATOM 3669 C C . PHE B 1 108 ? 3.105 -12.891 -5.109 1 98.94 108 PHE B C 1
ATOM 3671 O O . PHE B 1 108 ? 2.4 -13.82 -4.699 1 98.94 108 PHE B O 1
ATOM 3678 N N . GLY B 1 109 ? 3.098 -12.453 -6.355 1 98.88 109 GLY B N 1
ATOM 3679 C CA . GLY B 1 109 ? 2.227 -13.141 -7.297 1 98.88 109 GLY B CA 1
ATOM 3680 C C . GLY B 1 109 ? 2.211 -12.5 -8.672 1 98.88 109 GLY B C 1
ATOM 3681 O O . GLY B 1 109 ? 3.205 -11.914 -9.102 1 98.88 109 GLY B O 1
ATOM 3682 N N . ASP B 1 110 ? 1.153 -12.727 -9.438 1 98.56 110 ASP B N 1
ATOM 3683 C CA . ASP B 1 110 ? 1.026 -12.258 -10.812 1 98.56 110 ASP B CA 1
ATOM 3684 C C . ASP B 1 110 ? 0.166 -10.992 -10.883 1 98.56 110 ASP B C 1
ATOM 3686 O O . ASP B 1 110 ? 0.291 -10.109 -10.039 1 98.56 110 ASP B O 1
ATOM 3690 N N . SER B 1 111 ? -0.696 -10.875 -11.891 1 98.38 111 SER B N 1
ATOM 3691 C CA . SER B 1 111 ? -1.489 -9.664 -12.078 1 98.38 111 SER B CA 1
ATOM 3692 C C . SER B 1 111 ? -2.547 -9.523 -10.992 1 98.38 111 SER B C 1
ATOM 3694 O O . SER B 1 111 ? -2.938 -8.406 -10.648 1 98.38 111 SER B O 1
ATOM 3696 N N . LEU B 1 112 ? -3.039 -10.609 -10.508 1 98.69 112 LEU B N 1
ATOM 3697 C CA . LEU B 1 112 ? -4.047 -10.57 -9.453 1 98.69 112 LEU B CA 1
ATOM 3698 C C . LEU B 1 112 ? -3.482 -9.945 -8.18 1 98.69 112 LEU B C 1
ATOM 3700 O O . LEU B 1 112 ? -4.191 -9.242 -7.461 1 98.69 112 LEU B O 1
ATOM 3704 N N . THR B 1 113 ? -2.211 -10.164 -7.918 1 98.88 113 THR B N 1
ATOM 3705 C CA . THR B 1 113 ? -1.499 -9.531 -6.812 1 98.88 113 THR B CA 1
ATOM 3706 C C . THR B 1 113 ? -1.116 -8.102 -7.168 1 98.88 113 THR B C 1
ATOM 3708 O O . THR B 1 113 ? -1.276 -7.188 -6.355 1 98.88 113 THR B O 1
ATOM 3711 N N . GLU B 1 114 ? -0.63 -7.922 -8.398 1 98.56 114 GLU B N 1
ATOM 3712 C CA . GLU B 1 114 ? -0.239 -6.586 -8.844 1 98.56 114 GLU B CA 1
ATOM 3713 C C . GLU B 1 114 ? -1.378 -5.586 -8.656 1 98.56 114 GLU B C 1
ATOM 3715 O O . GLU B 1 114 ? -1.152 -4.453 -8.234 1 98.56 114 GLU B O 1
ATOM 3720 N N . ARG B 1 115 ? -2.596 -6.055 -8.922 1 98 115 ARG B N 1
ATOM 3721 C CA . ARG B 1 115 ? -3.76 -5.176 -8.914 1 98 115 ARG B CA 1
ATOM 3722 C C . ARG B 1 115 ? -4.379 -5.09 -7.523 1 98 115 ARG B C 1
ATOM 3724 O O . ARG B 1 115 ? -5.48 -4.562 -7.359 1 98 115 ARG B O 1
ATOM 3731 N N . SER B 1 116 ? -3.656 -5.578 -6.559 1 98.62 116 SER B N 1
ATOM 3732 C CA . SER B 1 116 ? -4.223 -5.645 -5.215 1 98.62 116 SER B CA 1
ATOM 3733 C C . SER B 1 116 ? -4.41 -4.254 -4.625 1 98.62 116 SER B C 1
ATOM 3735 O O . SER B 1 116 ? -5.125 -4.086 -3.635 1 98.62 116 SER B O 1
ATOM 3737 N N . MET B 1 117 ? -3.83 -3.223 -5.246 1 98.38 117 MET B N 1
ATOM 3738 C CA . MET B 1 117 ? -3.926 -1.871 -4.707 1 98.38 117 MET B CA 1
ATOM 3739 C C . MET B 1 117 ? -4.945 -1.045 -5.48 1 98.38 117 MET B C 1
ATOM 3741 O O . MET B 1 117 ? -5.004 0.177 -5.332 1 98.38 117 MET B O 1
ATOM 3745 N N . ASP B 1 118 ? -5.727 -1.741 -6.305 1 97.06 118 ASP B N 1
ATOM 3746 C CA . ASP B 1 118 ? -6.797 -1.03 -7 1 97.06 118 ASP B CA 1
ATOM 3747 C C . ASP B 1 118 ? -7.641 -0.217 -6.02 1 97.06 118 ASP B C 1
ATOM 3749 O O . ASP B 1 118 ? -8.148 -0.757 -5.035 1 97.06 118 ASP B O 1
ATOM 3753 N N . PRO B 1 119 ? -7.781 1.1 -6.281 1 93.75 119 PRO B N 1
ATOM 3754 C CA . PRO B 1 119 ? -8.492 1.934 -5.312 1 93.75 119 PRO B CA 1
ATOM 3755 C C . PRO B 1 119 ? -9.984 1.622 -5.25 1 93.75 119 PRO B C 1
ATOM 3757 O O . PRO B 1 119 ? -10.688 2.1 -4.352 1 93.75 119 PRO B O 1
ATOM 3760 N N . ASP B 1 120 ? -10.43 0.868 -6.211 1 92.62 120 ASP B N 1
ATOM 3761 C CA . ASP B 1 120 ? -11.82 0.43 -6.18 1 92.62 120 ASP B CA 1
ATOM 3762 C C . ASP B 1 120 ? -11.93 -1.015 -5.699 1 92.62 120 ASP B C 1
ATOM 3764 O O . ASP B 1 120 ? -12.312 -1.902 -6.461 1 92.62 120 ASP B O 1
ATOM 3768 N N . GLY B 1 121 ? -11.562 -1.242 -4.496 1 92.81 121 GLY B N 1
ATOM 3769 C CA . GLY B 1 121 ? -11.82 -2.531 -3.875 1 92.81 121 GLY B CA 1
ATOM 3770 C C . GLY B 1 121 ? -10.586 -3.408 -3.781 1 92.81 121 GLY B C 1
ATOM 3771 O O . GLY B 1 121 ? -10.688 -4.617 -3.555 1 92.81 121 GLY B O 1
ATOM 3772 N N . GLY B 1 122 ? -9.414 -2.961 -3.949 1 97.38 122 GLY B N 1
ATOM 3773 C CA . GLY B 1 122 ? -8.203 -3.768 -3.947 1 97.38 122 GLY B CA 1
ATOM 3774 C C . GLY B 1 122 ? -7.98 -4.504 -2.641 1 97.38 122 GLY B C 1
ATOM 3775 O O . GLY B 1 122 ? -8.023 -3.902 -1.565 1 97.38 122 GLY B O 1
ATOM 3776 N N . TRP B 1 123 ? -7.723 -5.844 -2.73 1 98.81 123 TRP B N 1
ATOM 3777 C CA . TRP B 1 123 ? -7.598 -6.664 -1.53 1 98.81 123 TRP B CA 1
ATOM 3778 C C . TRP B 1 123 ? -6.316 -6.324 -0.772 1 98.81 123 TRP B C 1
ATOM 3780 O O . TRP B 1 123 ? -6.273 -6.422 0.456 1 98.81 123 TRP B O 1
ATOM 3790 N N . GLY B 1 124 ? -5.25 -5.953 -1.485 1 98.81 124 GLY B N 1
ATOM 3791 C CA . GLY B 1 124 ? -4.035 -5.484 -0.834 1 98.81 124 GLY B CA 1
ATOM 3792 C C . GLY B 1 124 ? -4.215 -4.152 -0.127 1 98.81 124 GLY B C 1
ATOM 3793 O O . GLY B 1 124 ? -3.654 -3.938 0.949 1 98.81 124 GLY B O 1
ATOM 3794 N N . ALA B 1 125 ? -4.969 -3.254 -0.78 1 98.69 125 ALA B N 1
ATOM 3795 C CA . ALA B 1 125 ? -5.301 -1.982 -0.141 1 98.69 125 ALA B CA 1
ATOM 3796 C C . ALA B 1 125 ? -6.109 -2.203 1.135 1 98.69 125 ALA B C 1
ATOM 3798 O O . ALA B 1 125 ? -5.875 -1.541 2.148 1 98.69 125 ALA B O 1
ATOM 3799 N N . ALA B 1 126 ? -7.008 -3.127 1.067 1 98.62 126 ALA B N 1
ATOM 3800 C CA . ALA B 1 126 ? -7.809 -3.467 2.24 1 98.62 126 ALA B CA 1
ATOM 3801 C C . ALA B 1 126 ? -6.93 -3.988 3.373 1 98.62 126 ALA B C 1
ATOM 3803 O O . ALA B 1 126 ? -7.117 -3.617 4.535 1 98.62 126 ALA B O 1
ATOM 3804 N N . LEU B 1 127 ? -6.027 -4.84 2.988 1 98.75 127 LEU B N 1
ATOM 3805 C CA . LEU B 1 127 ? -5.074 -5.355 3.965 1 98.75 127 LEU B CA 1
ATOM 3806 C C . LEU B 1 127 ? -4.277 -4.223 4.598 1 98.75 127 LEU B C 1
ATOM 3808 O O . LEU B 1 127 ? -4.137 -4.164 5.824 1 98.75 127 LEU B O 1
ATOM 3812 N N . ALA B 1 128 ? -3.785 -3.322 3.783 1 98.62 128 ALA B N 1
ATOM 3813 C CA . ALA B 1 128 ? -2.994 -2.188 4.254 1 98.62 128 ALA B CA 1
ATOM 3814 C C . ALA B 1 128 ? -3.818 -1.29 5.172 1 98.62 128 ALA B C 1
ATOM 3816 O O . ALA B 1 128 ? -3.314 -0.806 6.191 1 98.62 128 ALA B O 1
ATOM 3817 N N . HIS B 1 129 ? -5.023 -1.071 4.781 1 98.38 129 HIS B N 1
ATOM 3818 C CA . HIS B 1 129 ? -5.914 -0.242 5.582 1 98.38 129 HIS B CA 1
ATOM 3819 C C . HIS B 1 129 ? -6.23 -0.902 6.922 1 98.38 129 HIS B C 1
ATOM 3821 O O . HIS B 1 129 ? -6.215 -0.243 7.961 1 98.38 129 HIS B O 1
ATOM 3827 N N . HIS B 1 130 ? -6.48 -2.195 6.895 1 98.06 130 HIS B N 1
ATOM 3828 C CA . HIS B 1 130 ? -6.84 -2.959 8.086 1 98.06 130 HIS B CA 1
ATOM 3829 C C . HIS B 1 130 ? -5.727 -2.916 9.125 1 98.06 130 HIS B C 1
ATOM 3831 O O . HIS B 1 130 ? -5.988 -2.752 10.312 1 98.06 130 HIS B O 1
ATOM 3837 N N . PHE B 1 131 ? -4.531 -2.992 8.656 1 98 131 PHE B N 1
ATOM 3838 C CA . PHE B 1 131 ? -3.393 -3.053 9.562 1 98 131 PHE B CA 1
ATOM 3839 C C . PHE B 1 131 ? -2.646 -1.726 9.586 1 98 131 PHE B C 1
ATOM 3841 O O . PHE B 1 131 ? -1.435 -1.692 9.82 1 98 131 PHE B O 1
ATOM 3848 N N . ALA B 1 132 ? -3.342 -0.644 9.297 1 97.06 132 ALA B N 1
ATOM 3849 C CA . ALA B 1 132 ? -2.721 0.679 9.312 1 97.06 132 ALA B CA 1
ATOM 3850 C C . ALA B 1 132 ? -1.934 0.904 10.594 1 97.06 132 ALA B C 1
ATOM 3852 O O . ALA B 1 132 ? -2.385 0.529 11.68 1 97.06 132 ALA B O 1
ATOM 3853 N N . ARG B 1 133 ? -0.637 1.446 10.422 1 96.69 133 ARG B N 1
ATOM 3854 C CA . ARG B 1 133 ? 0.296 1.819 11.484 1 96.69 133 ARG B CA 1
ATOM 3855 C C . ARG B 1 133 ? 0.956 0.587 12.086 1 96.69 133 ARG B C 1
ATOM 3857 O O . ARG B 1 133 ? 1.854 0.706 12.922 1 96.69 133 ARG B O 1
ATOM 3864 N N . LYS B 1 134 ? 0.508 -0.625 11.672 1 96.94 134 LYS B N 1
ATOM 3865 C CA . LYS B 1 134 ? 1.012 -1.853 12.281 1 96.94 134 LYS B CA 1
ATOM 3866 C C . LYS B 1 134 ? 1.847 -2.656 11.289 1 96.94 134 LYS B C 1
ATOM 3868 O O . LYS B 1 134 ? 2.855 -3.26 11.664 1 96.94 134 LYS B O 1
ATOM 3873 N N . LEU B 1 135 ? 1.404 -2.652 10.016 1 96.94 135 LEU B N 1
ATOM 3874 C CA . LEU B 1 135 ? 2.059 -3.4 8.945 1 96.94 135 LEU B CA 1
ATOM 3875 C C . LEU B 1 135 ? 2.178 -2.553 7.684 1 96.94 135 LEU B C 1
ATOM 3877 O O . LEU B 1 135 ? 1.236 -1.848 7.312 1 96.94 135 LEU B O 1
ATOM 3881 N N . ASP B 1 136 ? 3.354 -2.635 7.094 1 96.81 136 ASP B N 1
ATOM 3882 C CA . ASP B 1 136 ? 3.453 -2.158 5.719 1 96.81 136 ASP B CA 1
ATOM 3883 C C . ASP B 1 136 ? 3.133 -3.273 4.727 1 96.81 136 ASP B C 1
ATOM 3885 O O . ASP B 1 136 ? 3.426 -4.441 4.984 1 96.81 136 ASP B O 1
ATOM 3889 N N . VAL B 1 137 ? 2.5 -2.934 3.672 1 98.19 137 VAL B N 1
ATOM 3890 C CA . VAL B 1 137 ? 2.209 -3.904 2.621 1 98.19 137 VAL B CA 1
ATOM 3891 C C . VAL B 1 137 ? 3.119 -3.654 1.42 1 98.19 137 VAL B C 1
ATOM 3893 O O . VAL B 1 137 ? 3.189 -2.533 0.91 1 98.19 137 VAL B O 1
ATOM 3896 N N . VAL B 1 138 ? 3.854 -4.664 1.032 1 97.25 138 VAL B N 1
ATOM 3897 C CA . VAL B 1 138 ? 4.742 -4.621 -0.124 1 97.25 138 VAL B CA 1
ATOM 3898 C C . VAL B 1 138 ? 4.184 -5.5 -1.24 1 97.25 138 VAL B C 1
ATOM 3900 O O . VAL B 1 138 ? 4.086 -6.719 -1.09 1 97.25 138 VAL B O 1
ATOM 3903 N N . ASN B 1 139 ? 3.807 -4.855 -2.291 1 98.38 139 ASN B N 1
ATOM 3904 C CA . ASN B 1 139 ? 3.225 -5.527 -3.447 1 98.38 139 ASN B CA 1
ATOM 3905 C C . ASN B 1 139 ? 4.293 -5.922 -4.465 1 98.38 139 ASN B C 1
ATOM 3907 O O . ASN B 1 139 ? 4.914 -5.059 -5.086 1 98.38 139 ASN B O 1
ATOM 3911 N N . ARG B 1 140 ? 4.465 -7.164 -4.629 1 98.56 140 ARG B N 1
ATOM 3912 C CA . ARG B 1 140 ? 5.402 -7.699 -5.613 1 98.56 140 ARG B CA 1
ATOM 3913 C C . ARG B 1 140 ? 4.691 -8.602 -6.613 1 98.56 140 ARG B C 1
ATOM 3915 O O . ARG B 1 140 ? 5.168 -9.695 -6.914 1 98.56 140 ARG B O 1
ATOM 3922 N N . GLY B 1 141 ? 3.52 -8.117 -7.004 1 98.56 141 GLY B N 1
ATOM 3923 C CA . GLY B 1 141 ? 2.834 -8.734 -8.133 1 98.56 141 GLY B CA 1
ATOM 3924 C C . GLY B 1 141 ? 3.398 -8.312 -9.477 1 98.56 141 GLY B C 1
ATOM 3925 O O . GLY B 1 141 ? 3.711 -7.137 -9.68 1 98.56 141 GLY B O 1
ATOM 3926 N N . CYS B 1 142 ? 3.568 -9.281 -10.328 1 97.88 142 CYS B N 1
ATOM 3927 C CA . CYS B 1 142 ? 4.02 -9.016 -11.688 1 97.88 142 CYS B CA 1
ATOM 3928 C C . CYS B 1 142 ? 3.016 -9.531 -12.711 1 97.88 142 CYS B C 1
ATOM 3930 O O . CYS B 1 142 ? 2.922 -10.742 -12.93 1 97.88 142 CYS B O 1
ATOM 3932 N N . GLY B 1 143 ? 2.352 -8.617 -13.328 1 97.44 143 GLY B N 1
ATOM 3933 C CA . GLY B 1 143 ? 1.321 -8.961 -14.297 1 97.44 143 GLY B CA 1
ATOM 3934 C C . GLY B 1 143 ? 1.822 -9.867 -15.406 1 97.44 143 GLY B C 1
ATOM 3935 O O . GLY B 1 143 ? 2.891 -9.625 -15.977 1 97.44 143 GLY B O 1
ATOM 3936 N N . GLY B 1 144 ? 1.096 -10.93 -15.734 1 97.56 144 GLY B N 1
ATOM 3937 C CA . GLY B 1 144 ? 1.396 -11.844 -16.828 1 97.56 144 GLY B CA 1
ATOM 3938 C C . GLY B 1 144 ? 2.359 -12.945 -16.422 1 97.56 144 GLY B C 1
ATOM 3939 O O . GLY B 1 144 ? 2.549 -13.914 -17.172 1 97.56 144 GLY B O 1
ATOM 3940 N N . TYR B 1 145 ? 2.953 -12.852 -15.266 1 98.19 145 TYR B N 1
ATOM 3941 C CA . TYR B 1 145 ? 3.975 -13.805 -14.859 1 98.19 145 TYR B CA 1
ATOM 3942 C C . TYR B 1 145 ? 3.348 -15.141 -14.477 1 98.19 145 TYR B C 1
ATOM 3944 O O . TYR B 1 145 ? 2.268 -15.18 -13.883 1 98.19 145 TYR B O 1
ATOM 3952 N N . ASN B 1 146 ? 4.023 -16.219 -14.891 1 98.5 146 ASN B N 1
ATOM 3953 C CA . ASN B 1 146 ? 3.744 -17.562 -14.398 1 98.5 146 ASN B CA 1
ATOM 3954 C C . ASN B 1 146 ? 4.664 -17.938 -13.242 1 98.5 146 ASN B C 1
ATOM 3956 O O . ASN B 1 146 ? 5.508 -17.141 -12.828 1 98.5 146 ASN B O 1
ATOM 3960 N N . SER B 1 147 ? 4.449 -19.078 -12.648 1 98.69 147 SER B N 1
ATOM 3961 C CA . SER B 1 147 ? 5.207 -19.5 -11.477 1 98.69 147 SER B CA 1
ATOM 3962 C C . SER B 1 147 ? 6.676 -19.75 -11.82 1 98.69 147 SER B C 1
ATOM 3964 O O . SER B 1 147 ? 7.555 -19.562 -10.977 1 98.69 147 SER B O 1
ATOM 3966 N N . ARG B 1 148 ? 6.957 -20.172 -13.102 1 98 148 ARG B N 1
ATOM 3967 C CA . ARG B 1 148 ? 8.328 -20.406 -13.555 1 98 148 ARG B CA 1
ATOM 3968 C C . ARG B 1 148 ? 9.141 -19.109 -13.531 1 98 148 ARG B C 1
ATOM 3970 O O . ARG B 1 148 ? 10.258 -19.078 -13.023 1 98 148 ARG B O 1
ATOM 3977 N N . TRP B 1 149 ? 8.578 -18.078 -14.055 1 97.19 149 TRP B N 1
ATOM 3978 C CA . TRP B 1 149 ? 9.219 -16.766 -14.07 1 97.19 149 TRP B CA 1
ATOM 3979 C C . TRP B 1 149 ? 9.273 -16.172 -12.664 1 97.19 149 TRP B C 1
ATOM 3981 O O . TRP B 1 149 ? 10.289 -15.602 -12.258 1 97.19 149 TRP B O 1
ATOM 3991 N N . GLY B 1 150 ? 8.195 -16.297 -11.867 1 97.81 150 GLY B N 1
ATOM 3992 C CA . GLY B 1 150 ? 8.148 -15.812 -10.5 1 97.81 150 GLY B CA 1
ATOM 3993 C C . GLY B 1 150 ? 9.242 -16.406 -9.625 1 97.81 150 GLY B C 1
ATOM 3994 O O . GLY B 1 150 ? 9.812 -15.703 -8.781 1 97.81 150 GLY B O 1
ATOM 3995 N N . LEU B 1 151 ? 9.461 -17.641 -9.812 1 97.69 151 LEU B N 1
ATOM 3996 C CA . LEU B 1 151 ? 10.477 -18.328 -9.016 1 97.69 151 LEU B CA 1
ATOM 3997 C C . LEU B 1 151 ? 11.844 -17.672 -9.219 1 97.69 151 LEU B C 1
ATOM 3999 O O . LEU B 1 151 ? 12.625 -17.562 -8.266 1 97.69 151 LEU B O 1
ATOM 4003 N N . LYS B 1 152 ? 12.141 -17.203 -10.383 1 94.88 152 LYS B N 1
ATOM 4004 C CA . LYS B 1 152 ? 13.422 -16.562 -10.688 1 94.88 152 LYS B CA 1
ATOM 4005 C C . LYS B 1 152 ? 13.539 -15.219 -9.984 1 94.88 152 LYS B C 1
ATOM 4007 O O . LYS B 1 152 ? 14.633 -14.82 -9.578 1 94.88 152 LYS B O 1
ATOM 4012 N N . LEU B 1 153 ? 12.43 -14.547 -9.789 1 95.56 153 LEU B N 1
ATOM 4013 C CA . LEU B 1 153 ? 12.398 -13.219 -9.188 1 95.56 153 LEU B CA 1
ATOM 4014 C C . LEU B 1 153 ? 12.555 -13.305 -7.672 1 95.56 153 LEU B C 1
ATOM 4016 O O . LEU B 1 153 ? 13.008 -12.352 -7.035 1 95.56 153 LEU B O 1
ATOM 4020 N N . LEU B 1 154 ? 12.133 -14.414 -7.129 1 97.62 154 LEU B N 1
ATOM 4021 C CA . LEU B 1 154 ? 11.852 -14.469 -5.699 1 97.62 154 LEU B CA 1
ATOM 4022 C C . LEU B 1 154 ? 13.117 -14.227 -4.887 1 97.62 154 LEU B C 1
ATOM 4024 O O . LEU B 1 154 ? 13.078 -13.57 -3.848 1 97.62 154 LEU B O 1
ATOM 4028 N N . GLU B 1 155 ? 14.203 -14.734 -5.395 1 94.12 155 GLU B N 1
ATOM 4029 C CA . GLU B 1 155 ? 15.461 -14.523 -4.68 1 94.12 155 GLU B CA 1
ATOM 4030 C C . GLU B 1 155 ? 15.758 -13.039 -4.52 1 94.12 155 GLU B C 1
ATOM 4032 O O . GLU B 1 155 ? 16.141 -12.586 -3.439 1 94.12 155 GLU B O 1
ATOM 4037 N N . GLN B 1 156 ? 15.594 -12.305 -5.59 1 94.25 156 GLN B N 1
ATOM 4038 C CA . GLN B 1 156 ? 15.859 -10.867 -5.562 1 94.25 156 GLN B CA 1
ATOM 4039 C C . GLN B 1 156 ? 14.844 -10.141 -4.684 1 94.25 156 GLN B C 1
ATOM 4041 O O . GLN B 1 156 ? 15.203 -9.195 -3.971 1 94.25 156 GLN B O 1
ATOM 4046 N N . VAL B 1 157 ? 13.617 -10.602 -4.719 1 96.62 157 VAL B N 1
ATOM 4047 C CA . VAL B 1 157 ? 12.562 -10.008 -3.908 1 96.62 157 VAL B CA 1
ATOM 4048 C C . VAL B 1 157 ? 12.875 -10.188 -2.426 1 96.62 157 VAL B C 1
ATOM 4050 O O . VAL B 1 157 ? 12.812 -9.234 -1.647 1 96.62 157 VAL B O 1
ATOM 4053 N N . LEU B 1 158 ? 13.266 -11.398 -2.035 1 95.88 158 LEU B N 1
ATOM 4054 C CA . LEU B 1 158 ? 13.562 -11.703 -0.641 1 95.88 158 LEU B CA 1
ATOM 4055 C C . LEU B 1 158 ? 14.812 -10.969 -0.176 1 95.88 158 LEU B C 1
ATOM 4057 O O . LEU B 1 158 ? 14.875 -10.492 0.958 1 95.88 158 LEU B O 1
ATOM 4061 N N . ALA B 1 159 ? 15.758 -10.82 -1.075 1 91.5 159 ALA B N 1
ATOM 4062 C CA . ALA B 1 159 ? 16.969 -10.094 -0.735 1 91.5 159 ALA B CA 1
ATOM 4063 C C . ALA B 1 159 ? 16.688 -8.625 -0.474 1 91.5 159 ALA B C 1
ATOM 4065 O O . ALA B 1 159 ? 17.234 -8.031 0.46 1 91.5 159 ALA B O 1
ATOM 4066 N N . GLN B 1 160 ? 15.844 -8.094 -1.241 1 90 160 GLN B N 1
ATOM 4067 C CA . GLN B 1 160 ? 15.508 -6.688 -1.096 1 90 160 GLN B CA 1
ATOM 4068 C C . GLN B 1 160 ? 14.758 -6.43 0.21 1 90 160 GLN B C 1
ATOM 4070 O O . GLN B 1 160 ? 15.039 -5.457 0.913 1 90 160 GLN B O 1
ATOM 4075 N N . VAL B 1 161 ? 13.82 -7.27 0.497 1 88.94 161 VAL B N 1
ATOM 4076 C CA . VAL B 1 161 ? 13.055 -7.074 1.721 1 88.94 161 VAL B CA 1
ATOM 4077 C C . VAL B 1 161 ? 13.945 -7.305 2.938 1 88.94 161 VAL B C 1
ATOM 4079 O O . VAL B 1 161 ? 13.828 -6.602 3.943 1 88.94 161 VAL B O 1
ATOM 4082 N N . ALA B 1 162 ? 14.859 -8.18 2.801 1 85.31 162 ALA B N 1
ATOM 4083 C CA . ALA B 1 162 ? 15.797 -8.445 3.887 1 85.31 162 ALA B CA 1
ATOM 4084 C C . ALA B 1 162 ? 16.688 -7.238 4.145 1 85.31 162 ALA B C 1
ATOM 4086 O O . ALA B 1 162 ? 17.016 -6.938 5.297 1 85.31 162 ALA B O 1
ATOM 4087 N N . SER B 1 163 ? 16.984 -6.539 3.146 1 84.81 163 SER B N 1
ATOM 4088 C CA . SER B 1 163 ? 17.891 -5.398 3.266 1 84.81 163 SER B CA 1
ATOM 4089 C C . SER B 1 163 ? 17.188 -4.195 3.883 1 84.81 163 SER B C 1
ATOM 4091 O O . SER B 1 163 ? 17.828 -3.254 4.336 1 84.81 163 SER B O 1
ATOM 4093 N N . SER B 1 164 ? 15.898 -4.199 3.916 1 83 164 SER B N 1
ATOM 4094 C CA . SER B 1 164 ? 15.141 -3.066 4.438 1 83 164 SER B CA 1
ATOM 4095 C C . SER B 1 164 ? 15.203 -3.014 5.961 1 83 164 SER B C 1
ATOM 4097 O O . SER B 1 164 ? 14.891 -1.984 6.566 1 83 164 SER B O 1
ATOM 4099 N N . GLY B 1 165 ? 15.508 -4.141 6.586 1 81.19 165 GLY B N 1
ATOM 4100 C CA . GLY B 1 165 ? 15.523 -4.219 8.039 1 81.19 165 GLY B CA 1
ATOM 4101 C C . GLY B 1 165 ? 14.156 -4.52 8.625 1 81.19 165 GLY B C 1
ATOM 4102 O O . GLY B 1 165 ? 14.016 -4.652 9.844 1 81.19 165 GLY B O 1
ATOM 4103 N N . GLN B 1 166 ? 13.188 -4.648 7.809 1 86.94 166 GLN B N 1
ATOM 4104 C CA . GLN B 1 166 ? 11.852 -4.988 8.281 1 86.94 166 GLN B CA 1
ATOM 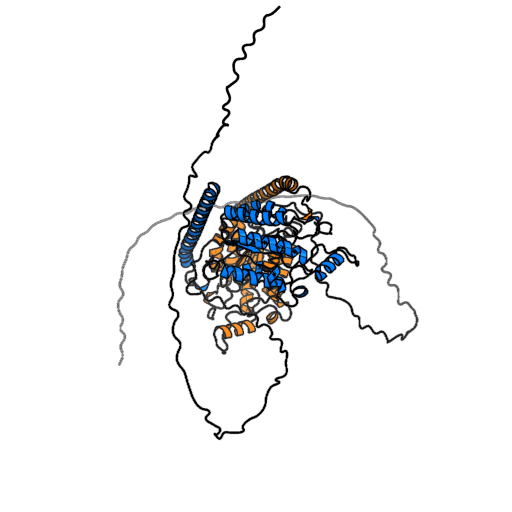4105 C C . GLN B 1 166 ? 11.625 -6.496 8.258 1 86.94 166 GLN B C 1
ATOM 4107 O O . GLN B 1 166 ? 12.078 -7.184 7.34 1 86.94 166 GLN B O 1
ATOM 4112 N N . GLN B 1 167 ? 10.969 -6.906 9.227 1 91.25 167 GLN B N 1
ATOM 4113 C CA . GLN B 1 167 ? 10.594 -8.312 9.281 1 91.25 167 GLN B CA 1
ATOM 4114 C C . GLN B 1 167 ? 9.375 -8.594 8.406 1 91.25 167 GLN B C 1
ATOM 4116 O O . GLN B 1 167 ? 8.414 -7.824 8.406 1 91.25 167 GLN B O 1
ATOM 4121 N N . VAL B 1 168 ? 9.445 -9.695 7.695 1 96 168 VAL B N 1
ATOM 4122 C CA . VAL B 1 168 ? 8.25 -10.117 6.969 1 96 168 VAL B CA 1
ATOM 4123 C C . VAL B 1 168 ? 7.328 -10.898 7.902 1 96 168 VAL B C 1
ATOM 4125 O O . VAL B 1 168 ? 7.613 -12.047 8.25 1 96 168 VAL B O 1
ATOM 4128 N N . ALA B 1 169 ? 6.219 -10.312 8.273 1 96.12 169 ALA B N 1
ATOM 4129 C CA . ALA B 1 169 ? 5.273 -10.914 9.211 1 96.12 169 ALA B CA 1
ATOM 4130 C C . ALA B 1 169 ? 4.316 -11.859 8.492 1 96.12 169 ALA B C 1
ATOM 4132 O O . ALA B 1 169 ? 3.75 -12.773 9.102 1 96.12 169 ALA B O 1
ATOM 4133 N N . LEU B 1 170 ? 4.141 -11.594 7.234 1 98.38 170 LEU B N 1
ATOM 4134 C CA . LEU B 1 170 ? 3.215 -12.352 6.402 1 98.38 170 LEU B CA 1
ATOM 4135 C C . LEU B 1 170 ? 3.68 -12.367 4.949 1 98.38 170 LEU B C 1
ATOM 4137 O O . LEU B 1 170 ? 4.117 -11.344 4.422 1 98.38 170 LEU B O 1
ATOM 4141 N N . MET B 1 171 ? 3.609 -13.516 4.352 1 98.81 171 MET B N 1
ATOM 4142 C CA . MET B 1 171 ? 3.83 -13.602 2.912 1 98.81 171 MET B CA 1
ATOM 4143 C C . MET B 1 171 ? 2.699 -14.359 2.23 1 98.81 171 MET B C 1
ATOM 4145 O O . MET B 1 171 ? 2.316 -15.445 2.68 1 98.81 171 MET B O 1
ATOM 4149 N N . THR B 1 172 ? 2.102 -13.781 1.225 1 98.94 172 THR B N 1
ATOM 4150 C CA . THR B 1 172 ? 1.203 -14.523 0.344 1 98.94 172 THR B CA 1
ATOM 4151 C C . THR B 1 172 ? 1.916 -14.922 -0.944 1 98.94 172 THR B C 1
ATOM 4153 O O . THR B 1 172 ? 2.736 -14.164 -1.466 1 98.94 172 THR B O 1
ATOM 4156 N N . ILE B 1 173 ? 1.683 -16.078 -1.38 1 98.94 173 ILE B N 1
ATOM 4157 C CA . ILE B 1 173 ? 2.146 -16.562 -2.672 1 98.94 173 ILE B CA 1
ATOM 4158 C C . ILE B 1 173 ? 0.95 -16.953 -3.541 1 98.94 173 ILE B C 1
ATOM 4160 O O . ILE B 1 173 ? 0.181 -17.844 -3.189 1 98.94 173 ILE B O 1
ATOM 4164 N N . TRP B 1 174 ? 0.798 -16.234 -4.66 1 98.94 174 TRP B N 1
ATOM 4165 C CA . TRP B 1 174 ? -0.423 -16.391 -5.441 1 98.94 174 TRP B CA 1
ATOM 4166 C C . TRP B 1 174 ? -0.113 -16.422 -6.934 1 98.94 174 TRP B C 1
ATOM 4168 O O . TRP B 1 174 ? -0.04 -15.375 -7.578 1 98.94 174 TRP B O 1
ATOM 4178 N N . PHE B 1 175 ? 0.039 -17.641 -7.516 1 98.88 175 PHE B N 1
ATOM 4179 C CA . PHE B 1 175 ? 0.212 -17.906 -8.938 1 98.88 175 PHE B CA 1
ATOM 4180 C C . PHE B 1 175 ? -0.803 -18.922 -9.422 1 98.88 175 PHE B C 1
ATOM 4182 O O . PHE B 1 175 ? -1.703 -19.328 -8.68 1 98.88 175 PHE B O 1
ATOM 4189 N N . GLY B 1 176 ? -0.77 -19.312 -10.688 1 98.88 176 GLY B N 1
ATOM 4190 C CA . GLY B 1 176 ? -1.605 -20.375 -11.219 1 98.88 176 GLY B CA 1
ATOM 4191 C C . GLY B 1 176 ? -2.537 -19.922 -12.328 1 98.88 176 GLY B C 1
ATOM 4192 O O . GLY B 1 176 ? -2.867 -20.688 -13.234 1 98.88 176 GLY B O 1
ATOM 4193 N N . ALA B 1 177 ? -2.998 -18.641 -12.242 1 98.62 177 ALA B N 1
ATOM 4194 C CA . ALA B 1 177 ? -3.922 -18.125 -13.25 1 98.62 177 ALA B CA 1
ATOM 4195 C C . ALA B 1 177 ? -3.281 -18.141 -14.633 1 98.62 177 ALA B C 1
ATOM 4197 O O . ALA B 1 177 ? -3.902 -18.578 -15.609 1 98.62 177 ALA B O 1
ATOM 4198 N N . ASN B 1 178 ? -2.055 -17.656 -14.719 1 98.38 178 ASN B N 1
ATOM 4199 C CA . ASN B 1 178 ? -1.349 -17.656 -16 1 98.38 178 ASN B CA 1
ATOM 4200 C C . ASN B 1 178 ? -0.785 -19.031 -16.328 1 98.38 178 ASN B C 1
ATOM 4202 O O . ASN B 1 178 ? -0.783 -19.438 -17.484 1 98.38 178 ASN B O 1
ATOM 4206 N N . ASP B 1 179 ? -0.379 -19.766 -15.312 1 98.75 179 ASP B N 1
ATOM 4207 C CA . ASP B 1 179 ? 0.12 -21.125 -15.492 1 98.75 179 ASP B CA 1
ATOM 4208 C C . ASP B 1 179 ? -0.925 -22 -16.172 1 98.75 179 ASP B C 1
ATOM 4210 O O . ASP B 1 179 ? -0.581 -22.906 -16.938 1 98.75 179 ASP B O 1
ATOM 4214 N N . ALA B 1 180 ? -2.139 -21.703 -15.961 1 98.69 180 ALA B N 1
ATOM 4215 C CA . ALA B 1 180 ? -3.26 -22.531 -16.422 1 98.69 180 ALA B CA 1
ATOM 4216 C C . ALA B 1 180 ? -3.67 -22.156 -17.844 1 98.69 180 ALA B C 1
ATOM 4218 O O . ALA B 1 180 ? -4.742 -22.547 -18.297 1 98.69 180 ALA B O 1
ATOM 4219 N N . ALA B 1 181 ? -2.881 -21.328 -18.5 1 97.69 181 ALA B N 1
ATOM 4220 C CA . ALA B 1 181 ? -3.123 -21.141 -19.922 1 97.69 181 ALA B CA 1
ATOM 4221 C C . ALA B 1 181 ? -3.047 -22.469 -20.672 1 97.69 181 ALA B C 1
ATOM 4223 O O . ALA B 1 181 ? -2.195 -23.312 -20.375 1 97.69 181 ALA B O 1
ATOM 4224 N N . ILE B 1 182 ? -3.896 -22.656 -21.625 1 97.06 182 ILE B N 1
ATOM 4225 C CA . ILE B 1 182 ? -4.004 -23.938 -22.297 1 97.06 182 ILE B CA 1
ATOM 4226 C C . ILE B 1 182 ? -3.029 -23.984 -23.469 1 97.06 182 ILE B C 1
ATOM 4228 O O . ILE B 1 182 ? -3.033 -23.094 -24.328 1 97.06 182 ILE B O 1
ATOM 4232 N N . PRO B 1 183 ? -2.211 -25.016 -23.5 1 95.31 183 PRO B N 1
ATOM 4233 C CA . PRO B 1 183 ? -1.286 -25.156 -24.625 1 95.31 183 PRO B CA 1
ATOM 4234 C C . PRO B 1 183 ? -2 -25.172 -25.984 1 95.31 183 PRO B C 1
ATOM 4236 O O . PRO B 1 183 ? -3.066 -25.781 -26.109 1 95.31 183 PRO B O 1
ATOM 4239 N N . GLY B 1 184 ? -1.381 -24.469 -26.953 1 93.56 184 GLY B N 1
ATOM 4240 C CA . GLY B 1 184 ? -1.946 -24.453 -28.281 1 93.56 184 GLY B CA 1
ATOM 4241 C C . GLY B 1 184 ? -2.965 -23.344 -28.484 1 93.56 184 GLY B C 1
ATOM 4242 O O . GLY B 1 184 ? -3.521 -23.203 -29.578 1 93.56 184 GLY B O 1
ATOM 4243 N N . ARG B 1 185 ? -3.182 -22.625 -27.5 1 93.44 185 ARG B N 1
ATOM 4244 C CA . ARG B 1 185 ? -4.145 -21.531 -27.594 1 93.44 185 ARG B CA 1
ATOM 4245 C C . ARG B 1 185 ? -3.447 -20.188 -27.484 1 93.44 185 ARG B C 1
ATOM 4247 O O . ARG B 1 185 ? -2.217 -20.109 -27.531 1 93.44 185 ARG B O 1
ATOM 4254 N N . SER B 1 186 ? -4.164 -19.047 -27.422 1 89.44 186 SER B N 1
ATOM 4255 C CA . SER B 1 186 ? -3.646 -17.703 -27.625 1 89.44 186 SER B CA 1
ATOM 4256 C C . SER B 1 186 ? -2.682 -17.297 -26.516 1 89.44 186 SER B C 1
ATOM 4258 O O . SER B 1 186 ? -1.792 -16.469 -26.734 1 89.44 186 SER B O 1
ATOM 4260 N N . ALA B 1 187 ? -2.803 -17.906 -25.344 1 92.75 187 ALA B N 1
ATOM 4261 C CA . ALA B 1 187 ? -1.957 -17.516 -24.219 1 92.75 187 ALA B CA 1
ATOM 4262 C C . ALA B 1 187 ? -0.932 -18.594 -23.906 1 92.75 187 ALA B C 1
ATOM 4264 O O . ALA B 1 187 ? -0.392 -18.625 -22.797 1 92.75 187 ALA B O 1
ATOM 4265 N N . GLU B 1 188 ? -0.578 -19.422 -24.797 1 93.81 188 GLU B N 1
ATOM 4266 C CA . GLU B 1 188 ? 0.252 -20.609 -24.594 1 93.81 188 GLU B CA 1
ATOM 4267 C C . GLU B 1 188 ? 1.615 -20.234 -24.016 1 93.81 188 GLU B C 1
ATOM 4269 O O . GLU B 1 188 ? 2.221 -21 -23.281 1 93.81 188 GLU B O 1
ATOM 4274 N N . ARG B 1 189 ? 2.031 -19.031 -24.297 1 93.62 189 ARG B N 1
ATOM 4275 C CA . ARG B 1 189 ? 3.352 -18.594 -23.859 1 93.62 189 ARG B CA 1
ATOM 4276 C C . ARG B 1 189 ? 3.451 -18.609 -22.328 1 93.62 189 ARG B C 1
ATOM 4278 O O . ARG B 1 189 ? 4.543 -18.734 -21.781 1 93.62 189 ARG B O 1
ATOM 4285 N N . GLN B 1 190 ? 2.363 -18.5 -21.672 1 96.81 190 GLN B N 1
ATOM 4286 C CA . GLN B 1 190 ? 2.344 -18.391 -20.219 1 96.81 190 GLN B CA 1
ATOM 4287 C C . GLN B 1 190 ? 2.184 -19.75 -19.562 1 96.81 190 GLN B C 1
ATOM 4289 O O . GLN B 1 190 ? 2.355 -19.891 -18.344 1 96.81 190 GLN B O 1
ATOM 4294 N N . HIS B 1 191 ? 1.929 -20.766 -20.281 1 97.81 191 HIS B N 1
ATOM 4295 C CA . HIS B 1 191 ? 1.595 -22.078 -19.75 1 97.81 191 HIS B CA 1
ATOM 4296 C C . HIS B 1 191 ? 2.773 -22.672 -18.984 1 97.81 191 HIS B C 1
ATOM 4298 O O . HIS B 1 191 ? 3.918 -22.578 -19.422 1 97.81 191 HIS B O 1
ATOM 4304 N N . VAL B 1 192 ? 2.482 -23.281 -17.844 1 98.25 192 VAL B N 1
ATOM 4305 C CA . VAL B 1 192 ? 3.391 -24.125 -17.062 1 98.25 192 VAL B CA 1
ATOM 4306 C C . VAL B 1 192 ? 2.723 -25.469 -16.781 1 98.25 192 VAL B C 1
ATOM 4308 O O . VAL B 1 192 ? 1.593 -25.516 -16.281 1 98.25 192 VAL B O 1
ATOM 4311 N N . PRO B 1 193 ? 3.352 -26.578 -17.094 1 98.31 193 PRO B N 1
ATOM 4312 C CA . PRO B 1 193 ? 2.744 -27.875 -16.766 1 98.31 193 PRO B CA 1
ATOM 4313 C C . PRO B 1 193 ? 2.373 -28 -15.297 1 98.31 193 PRO B C 1
ATOM 4315 O O . PRO B 1 193 ? 3.1 -27.516 -14.422 1 98.31 193 PRO B O 1
ATOM 4318 N N . GLU B 1 194 ? 1.288 -28.688 -15.031 1 98.19 194 GLU B N 1
ATOM 4319 C CA . GLU B 1 194 ? 0.684 -28.781 -13.703 1 98.19 194 GLU B CA 1
ATOM 4320 C C . GLU B 1 194 ? 1.702 -29.25 -12.672 1 98.19 194 GLU B C 1
ATOM 4322 O O . GLU B 1 194 ? 1.814 -28.656 -11.594 1 98.19 194 GLU B O 1
ATOM 4327 N N . ALA B 1 195 ? 2.43 -30.281 -12.969 1 98.19 195 ALA B N 1
ATOM 4328 C CA . ALA B 1 195 ? 3.412 -30.812 -12.031 1 98.19 195 ALA B CA 1
ATOM 4329 C C . ALA B 1 195 ? 4.496 -29.797 -11.719 1 98.19 195 ALA B C 1
ATOM 4331 O O . ALA B 1 195 ? 4.902 -29.641 -10.562 1 98.19 195 ALA B O 1
ATOM 4332 N N . GLU B 1 196 ? 4.945 -29.141 -12.727 1 98.44 196 GLU B N 1
ATOM 4333 C CA . GLU B 1 196 ? 5.957 -28.094 -12.547 1 98.44 196 GLU B CA 1
ATOM 4334 C C . GLU B 1 196 ? 5.422 -26.953 -11.695 1 98.44 196 GLU B C 1
ATOM 4336 O O . GLU B 1 196 ? 6.145 -26.406 -10.859 1 98.44 196 GLU B O 1
ATOM 4341 N N . PHE B 1 197 ? 4.219 -26.656 -11.898 1 98.81 197 PHE B N 1
ATOM 4342 C CA . PHE B 1 197 ? 3.576 -25.609 -11.117 1 98.81 197 PHE B CA 1
ATOM 4343 C C . PHE B 1 197 ? 3.619 -25.938 -9.625 1 98.81 197 PHE B C 1
ATOM 4345 O O . PHE B 1 197 ? 4.023 -25.109 -8.812 1 98.81 197 PHE B O 1
ATOM 4352 N N . GLY B 1 198 ? 3.174 -27.109 -9.273 1 98.81 198 GLY B N 1
ATOM 4353 C CA . GLY B 1 198 ? 3.256 -27.547 -7.883 1 98.81 198 GLY B CA 1
ATOM 4354 C C . GLY B 1 198 ? 4.664 -27.469 -7.32 1 98.81 198 GLY B C 1
ATOM 4355 O O . GLY B 1 198 ? 4.867 -27 -6.203 1 98.81 198 GLY B O 1
ATOM 4356 N N . ASP B 1 199 ? 5.617 -27.906 -8.125 1 98.75 199 ASP B N 1
ATOM 4357 C CA . ASP B 1 199 ? 7.02 -27.859 -7.715 1 98.75 199 ASP B CA 1
ATOM 4358 C C . ASP B 1 199 ? 7.488 -26.422 -7.496 1 98.75 199 ASP B C 1
ATOM 4360 O O . ASP B 1 199 ? 8.25 -26.156 -6.57 1 98.75 199 ASP B O 1
ATOM 4364 N N . ASN B 1 200 ? 7.086 -25.594 -8.406 1 98.81 200 ASN B N 1
ATOM 4365 C CA . ASN B 1 200 ? 7.461 -24.188 -8.281 1 98.81 200 ASN B CA 1
ATOM 4366 C C . ASN B 1 200 ? 6.922 -23.578 -6.988 1 98.81 200 ASN B C 1
ATOM 4368 O O . ASN B 1 200 ? 7.641 -22.859 -6.285 1 98.81 200 ASN B O 1
ATOM 4372 N N . LEU B 1 201 ? 5.637 -23.859 -6.648 1 98.88 201 LEU B N 1
ATOM 4373 C CA . LEU B 1 201 ? 5.055 -23.359 -5.406 1 98.88 201 LEU B CA 1
ATOM 4374 C C . LEU B 1 201 ? 5.844 -23.859 -4.199 1 98.88 201 LEU B C 1
ATOM 4376 O O . LEU B 1 201 ? 6.176 -23.078 -3.305 1 98.88 201 LEU B O 1
ATOM 4380 N N . ALA B 1 202 ? 6.129 -25.125 -4.23 1 98.81 202 ALA B N 1
ATOM 4381 C CA . ALA B 1 202 ? 6.871 -25.719 -3.121 1 98.81 202 ALA B CA 1
ATOM 4382 C C . ALA B 1 202 ? 8.25 -25.078 -2.982 1 98.81 202 ALA B C 1
ATOM 4384 O O . ALA B 1 202 ? 8.695 -24.797 -1.868 1 98.81 202 ALA B O 1
ATOM 4385 N N . ALA B 1 203 ? 8.891 -24.859 -4.098 1 98.69 203 ALA B N 1
ATOM 4386 C CA . ALA B 1 203 ? 10.211 -24.234 -4.09 1 98.69 203 ALA B CA 1
ATOM 4387 C C . ALA B 1 203 ? 10.141 -22.812 -3.533 1 98.69 203 ALA B C 1
ATOM 4389 O O . ALA B 1 203 ? 11.008 -22.391 -2.764 1 98.69 203 ALA B O 1
ATOM 4390 N N . MET B 1 204 ? 9.148 -22.078 -3.887 1 98.81 204 MET B N 1
ATOM 4391 C CA . MET B 1 204 ? 8.977 -20.719 -3.383 1 98.81 204 MET B CA 1
ATOM 4392 C C . MET B 1 204 ? 8.797 -20.719 -1.869 1 98.81 204 MET B C 1
ATOM 4394 O O . MET B 1 204 ? 9.375 -19.875 -1.171 1 98.81 204 MET B O 1
ATOM 4398 N N . VAL B 1 205 ? 8.016 -21.656 -1.395 1 98.56 205 VAL B N 1
ATOM 4399 C CA . VAL B 1 205 ? 7.77 -21.766 0.04 1 98.56 205 VAL B CA 1
ATOM 4400 C C . VAL B 1 205 ? 9.07 -22.094 0.761 1 98.56 205 VAL B C 1
ATOM 4402 O O . VAL B 1 205 ? 9.391 -21.5 1.797 1 98.56 205 VAL B O 1
ATOM 4405 N N . ARG B 1 206 ? 9.812 -22.984 0.212 1 97.06 206 ARG B N 1
ATOM 4406 C CA . ARG B 1 206 ? 11.094 -23.359 0.81 1 97.06 206 ARG B CA 1
ATOM 4407 C C . ARG B 1 206 ? 12.039 -22.156 0.865 1 97.06 206 ARG B C 1
ATOM 4409 O O . ARG B 1 206 ? 12.719 -21.938 1.87 1 97.06 206 ARG B O 1
ATOM 4416 N N . MET B 1 207 ? 12.078 -21.406 -0.189 1 97.12 207 MET B N 1
ATOM 4417 C CA . MET B 1 207 ? 12.922 -20.219 -0.229 1 97.12 207 MET B CA 1
ATOM 4418 C C . MET B 1 207 ? 12.484 -19.203 0.824 1 97.12 207 MET B C 1
ATOM 4420 O O . MET B 1 207 ? 13.32 -18.609 1.506 1 97.12 207 MET B O 1
ATOM 4424 N N . ALA B 1 208 ? 11.18 -19 0.951 1 97.25 208 ALA B N 1
ATOM 4425 C CA . ALA B 1 208 ? 10.641 -18.078 1.938 1 97.25 208 ALA B CA 1
ATOM 4426 C C . ALA B 1 208 ? 10.992 -18.516 3.357 1 97.25 208 ALA B C 1
ATOM 4428 O O . ALA B 1 208 ? 11.438 -17.703 4.176 1 97.25 208 ALA B O 1
ATOM 4429 N N . ARG B 1 209 ? 10.844 -19.797 3.631 1 94.75 209 ARG B N 1
ATOM 4430 C CA . ARG B 1 209 ? 11.172 -20.328 4.949 1 94.75 209 ARG B CA 1
ATOM 4431 C C . ARG B 1 209 ? 12.664 -20.203 5.234 1 94.75 209 ARG B C 1
ATOM 4433 O O . ARG B 1 209 ? 13.055 -19.859 6.355 1 94.75 209 ARG B O 1
ATOM 4440 N N . ALA B 1 210 ? 13.438 -20.422 4.219 1 92.44 210 ALA B N 1
ATOM 4441 C CA . ALA B 1 210 ? 14.883 -20.281 4.371 1 92.44 210 ALA B CA 1
ATOM 4442 C C . ALA B 1 210 ? 15.273 -18.844 4.672 1 92.44 210 ALA B C 1
ATOM 4444 O O . ALA B 1 210 ? 16.281 -18.594 5.344 1 92.44 210 ALA B O 1
ATOM 4445 N N . ALA B 1 211 ? 14.453 -17.938 4.23 1 92.94 211 ALA B N 1
ATOM 4446 C CA . ALA B 1 211 ? 14.695 -16.516 4.473 1 92.94 211 ALA B CA 1
ATOM 4447 C C . ALA B 1 211 ? 14.148 -16.094 5.832 1 92.94 211 ALA B C 1
ATOM 4449 O O . ALA B 1 211 ? 14.227 -14.922 6.203 1 92.94 211 ALA B O 1
ATOM 4450 N N . GLY B 1 212 ? 13.5 -17.031 6.582 1 91.56 212 GLY B N 1
ATOM 4451 C CA . GLY B 1 212 ? 13.047 -16.766 7.938 1 91.56 212 GLY B CA 1
ATOM 4452 C C . GLY B 1 212 ? 11.578 -16.391 8.008 1 91.56 212 GLY B C 1
ATOM 4453 O O . GLY B 1 212 ? 11.086 -15.977 9.062 1 91.56 212 GLY B O 1
ATOM 4454 N N . ILE B 1 213 ? 10.883 -16.516 6.91 1 95.12 213 ILE B N 1
ATOM 4455 C CA . ILE B 1 213 ? 9.469 -16.172 6.898 1 95.12 213 ILE B CA 1
ATOM 4456 C C . ILE B 1 213 ? 8.641 -17.344 7.418 1 95.12 213 ILE B C 1
ATOM 4458 O O . ILE B 1 213 ? 8.672 -18.438 6.84 1 95.12 213 ILE B O 1
ATOM 4462 N N . GLN B 1 214 ? 7.84 -17.094 8.406 1 91 214 GLN B N 1
ATOM 4463 C CA . GLN B 1 214 ? 7.168 -18.172 9.102 1 91 214 GLN B CA 1
ATOM 4464 C C . GLN B 1 214 ? 5.695 -18.266 8.703 1 91 214 GLN B C 1
ATOM 4466 O O . GLN B 1 214 ? 5.098 -19.344 8.727 1 91 214 GLN B O 1
ATOM 4471 N N . ARG B 1 215 ? 5.148 -17.156 8.453 1 97.19 215 ARG B N 1
ATOM 4472 C CA . ARG B 1 215 ? 3.721 -17.125 8.141 1 97.19 215 ARG B CA 1
ATOM 4473 C C . ARG B 1 215 ? 3.488 -16.922 6.648 1 97.19 215 ARG B C 1
ATOM 4475 O O . ARG B 1 215 ? 3.621 -15.805 6.141 1 97.19 215 ARG B O 1
ATOM 4482 N N . ILE B 1 216 ? 3.174 -17.984 5.984 1 98.62 216 ILE B N 1
ATOM 4483 C CA . ILE B 1 216 ? 2.965 -18.016 4.543 1 98.62 216 ILE B CA 1
ATOM 4484 C C . ILE B 1 216 ? 1.556 -18.516 4.234 1 98.62 216 ILE B C 1
ATOM 4486 O O . ILE B 1 216 ? 1.085 -19.484 4.844 1 98.62 216 ILE B O 1
ATOM 4490 N N . VAL B 1 217 ? 0.838 -17.844 3.393 1 98.94 217 VAL B N 1
ATOM 4491 C CA . VAL B 1 217 ? -0.473 -18.266 2.918 1 98.94 217 VAL B CA 1
ATOM 4492 C C . VAL B 1 217 ? -0.427 -18.5 1.409 1 98.94 217 VAL B C 1
ATOM 4494 O O . VAL B 1 217 ? 0.029 -17.625 0.658 1 98.94 217 VAL B O 1
ATOM 4497 N N . LEU B 1 218 ? -0.853 -19.656 0.986 1 98.94 218 LEU B N 1
ATOM 4498 C CA . LEU B 1 218 ? -1.031 -19.922 -0.437 1 98.94 218 LEU B CA 1
ATOM 4499 C C . LEU B 1 218 ? -2.461 -19.625 -0.872 1 98.94 218 LEU B C 1
ATOM 4501 O O . LEU B 1 218 ? -3.404 -19.812 -0.101 1 98.94 218 LEU B O 1
ATOM 4505 N N . LEU B 1 219 ? -2.623 -19.141 -2.025 1 98.94 219 LEU B N 1
ATOM 4506 C CA . LEU B 1 219 ? -3.936 -18.953 -2.641 1 98.94 219 LEU B CA 1
ATOM 4507 C C . LEU B 1 219 ? -4.059 -19.781 -3.912 1 98.94 219 LEU B C 1
ATOM 4509 O O . LEU B 1 219 ? -3.111 -19.875 -4.699 1 98.94 219 LEU B O 1
ATOM 4513 N N . THR B 1 220 ? -5.184 -20.422 -4.125 1 98.94 220 THR B N 1
ATOM 4514 C CA . THR B 1 220 ? -5.414 -21.078 -5.406 1 98.94 220 THR B CA 1
ATOM 4515 C C . THR B 1 220 ? -5.707 -20.047 -6.496 1 98.94 220 THR B C 1
ATOM 4517 O O . THR B 1 220 ? -6.215 -18.969 -6.211 1 98.94 220 THR B O 1
ATOM 4520 N N . PRO B 1 221 ? -5.32 -20.391 -7.762 1 98.81 221 PRO B N 1
ATOM 4521 C CA . PRO B 1 221 ? -5.926 -19.562 -8.797 1 98.81 221 PRO B CA 1
ATOM 4522 C C . PRO B 1 221 ? -7.449 -19.516 -8.703 1 98.81 221 PRO B C 1
ATOM 4524 O O . PRO B 1 221 ? -8.07 -20.484 -8.266 1 98.81 221 PRO B O 1
ATOM 4527 N N . PRO B 1 222 ? -8.031 -18.359 -9.008 1 98.75 222 PRO B N 1
ATOM 4528 C CA . PRO B 1 222 ? -9.492 -18.281 -9 1 98.75 222 PRO B CA 1
ATOM 4529 C C . PRO B 1 222 ? -10.133 -19.078 -10.141 1 98.75 222 PRO B C 1
ATOM 4531 O O . PRO B 1 222 ? -9.438 -19.531 -11.055 1 98.75 222 PRO B O 1
ATOM 4534 N N . PRO B 1 223 ? -11.477 -19.359 -10 1 98.75 223 PRO B N 1
ATOM 4535 C CA . PRO B 1 223 ? -12.18 -19.906 -11.164 1 98.75 223 PRO B CA 1
ATOM 4536 C C . PRO B 1 223 ? -12.195 -18.938 -12.344 1 98.75 223 PRO B C 1
ATOM 4538 O O . PRO B 1 223 ? -11.961 -17.75 -12.172 1 98.75 223 PRO B O 1
ATOM 4541 N N . VAL B 1 224 ? -12.398 -19.5 -13.523 1 98.19 224 VAL B N 1
ATOM 4542 C CA . VAL B 1 224 ? -12.43 -18.703 -14.742 1 98.19 224 VAL B CA 1
ATOM 4543 C C . VAL B 1 224 ? -13.867 -18.562 -15.234 1 98.19 224 VAL B C 1
ATOM 4545 O O . VAL B 1 224 ? -14.594 -19.547 -15.336 1 98.19 224 VAL B O 1
ATOM 4548 N N . GLY B 1 225 ? -14.258 -17.297 -15.422 1 96.38 225 GLY B N 1
ATOM 4549 C CA . GLY B 1 225 ? -15.523 -17.094 -16.109 1 96.38 225 GLY B CA 1
ATOM 4550 C C . GLY B 1 225 ? -15.414 -17.281 -17.609 1 96.38 225 GLY B C 1
ATOM 4551 O O . GLY B 1 225 ? -15.094 -16.344 -18.344 1 96.38 225 GLY B O 1
ATOM 4552 N N . ASP B 1 226 ? -15.875 -18.422 -18.094 1 93.81 226 ASP B N 1
ATOM 4553 C CA . ASP B 1 226 ? -15.586 -18.859 -19.453 1 93.81 226 ASP B CA 1
ATOM 4554 C C . ASP B 1 226 ? -16.156 -17.891 -20.484 1 93.81 226 ASP B C 1
ATOM 4556 O O . ASP B 1 226 ? -15.453 -17.453 -21.391 1 93.81 226 ASP B O 1
ATOM 4560 N N . ASP B 1 227 ? -17.344 -17.484 -20.312 1 91.88 227 ASP B N 1
ATOM 4561 C CA . ASP B 1 227 ? -18 -16.625 -21.297 1 91.88 227 ASP B CA 1
ATOM 4562 C C . ASP B 1 227 ? -17.344 -15.258 -21.359 1 91.88 227 ASP B C 1
ATOM 4564 O O . ASP B 1 227 ? -17.062 -14.75 -22.453 1 91.88 227 ASP B O 1
ATOM 4568 N N . ALA B 1 228 ? -17.125 -14.734 -20.219 1 92 228 ALA B N 1
ATOM 4569 C CA . ALA B 1 228 ? -16.5 -13.414 -20.156 1 92 228 ALA B CA 1
ATOM 4570 C C . ALA B 1 228 ? -15.078 -13.469 -20.719 1 92 228 ALA B C 1
ATOM 4572 O O . ALA B 1 228 ? -14.617 -12.523 -21.359 1 92 228 ALA B O 1
ATOM 4573 N N . ARG B 1 229 ? -14.422 -14.555 -20.469 1 92.94 229 ARG B N 1
ATOM 4574 C CA . ARG B 1 229 ? -13.055 -14.711 -20.969 1 92.94 229 ARG B CA 1
ATOM 4575 C C . ARG B 1 229 ? -13.023 -14.727 -22.484 1 92.94 229 ARG B C 1
ATOM 4577 O O . ARG B 1 229 ? -12.188 -14.062 -23.109 1 92.94 229 ARG B O 1
ATOM 4584 N N . VAL B 1 230 ? -13.93 -15.414 -23.078 1 92 230 VAL B N 1
ATOM 4585 C CA . VAL B 1 230 ? -14.008 -15.508 -24.531 1 92 230 VAL B CA 1
ATOM 4586 C C . VAL B 1 230 ? -14.336 -14.133 -25.125 1 92 230 VAL B C 1
ATOM 4588 O O . VAL B 1 230 ? -13.719 -13.711 -26.094 1 92 230 VAL B O 1
ATOM 4591 N N . ARG B 1 231 ? -15.281 -13.484 -24.516 1 90.88 231 ARG B N 1
ATOM 4592 C CA . ARG B 1 231 ? -15.656 -12.148 -24.969 1 90.88 231 ARG B CA 1
ATOM 4593 C C . ARG B 1 231 ? -14.461 -11.203 -24.922 1 90.88 231 ARG B C 1
ATOM 4595 O O . ARG B 1 231 ? -14.25 -10.414 -25.859 1 90.88 231 ARG B O 1
ATOM 4602 N N . HIS B 1 232 ? -13.758 -11.297 -23.844 1 90.69 232 HIS B N 1
ATOM 4603 C CA . HIS B 1 232 ? -12.578 -10.453 -23.688 1 90.69 232 HIS B CA 1
ATOM 4604 C C . HIS B 1 232 ? -11.531 -10.758 -24.75 1 90.69 232 HIS B C 1
ATOM 4606 O O . HIS B 1 232 ? -10.945 -9.844 -25.328 1 90.69 232 HIS B O 1
ATOM 4612 N N . GLN B 1 233 ? -11.32 -11.969 -25.016 1 89.31 233 GLN B N 1
ATOM 4613 C CA . GLN B 1 233 ? -10.359 -12.391 -26.031 1 89.31 233 GLN B CA 1
ATOM 4614 C C . GLN B 1 233 ? -10.773 -11.891 -27.406 1 89.31 233 GLN B C 1
ATOM 4616 O O . GLN B 1 233 ? -9.945 -11.375 -28.156 1 89.31 233 GLN B O 1
ATOM 4621 N N . GLN B 1 234 ? -12.023 -12.039 -27.641 1 88.12 234 GLN B N 1
ATOM 4622 C CA . GLN B 1 234 ? -12.547 -11.578 -28.922 1 88.12 234 GLN B CA 1
ATOM 4623 C C . GLN B 1 234 ? -12.352 -10.078 -29.094 1 88.12 234 GLN B C 1
ATOM 4625 O O . GLN B 1 234 ? -11.922 -9.617 -30.156 1 88.12 234 GLN B O 1
ATOM 4630 N N . LYS B 1 235 ? -12.688 -9.352 -28.094 1 88.56 235 LYS B N 1
ATOM 4631 C CA . LYS B 1 235 ? -12.523 -7.902 -28.109 1 88.56 235 LYS B CA 1
ATOM 4632 C C . LYS B 1 235 ? -11.055 -7.52 -28.312 1 88.56 235 LYS B C 1
ATOM 4634 O O . LYS B 1 235 ? -10.742 -6.641 -29.125 1 88.56 235 LYS B O 1
ATOM 4639 N N . ARG B 1 236 ? -10.211 -8.195 -27.688 1 83.69 236 ARG B N 1
ATOM 4640 C CA . ARG B 1 236 ? -8.781 -7.906 -27.75 1 83.69 236 ARG B CA 1
ATOM 4641 C C . ARG B 1 236 ? -8.219 -8.227 -29.125 1 83.69 236 ARG B C 1
ATOM 4643 O O . ARG B 1 236 ? -7.348 -7.512 -29.625 1 83.69 236 ARG B O 1
ATOM 4650 N N . MET B 1 237 ? -8.695 -9.297 -29.672 1 79.5 237 MET B N 1
ATOM 4651 C CA . MET B 1 237 ? -8.203 -9.75 -30.969 1 79.5 237 MET B CA 1
ATOM 4652 C C . MET B 1 237 ? -8.938 -9.039 -32.094 1 79.5 237 MET B C 1
ATOM 4654 O O . MET B 1 237 ? -8.539 -9.141 -33.281 1 79.5 237 MET B O 1
ATOM 4658 N N . GLY B 1 238 ? -9.945 -8.391 -31.703 1 82.94 238 GLY B N 1
ATOM 4659 C CA . GLY B 1 238 ? -10.742 -7.707 -32.719 1 82.94 238 GLY B CA 1
ATOM 4660 C C . GLY B 1 238 ? -11.484 -8.664 -33.625 1 82.94 238 GLY B C 1
ATOM 4661 O O . GLY B 1 238 ? -11.594 -8.422 -34.844 1 82.94 238 GLY B O 1
ATOM 4662 N N . ILE B 1 239 ? -11.734 -9.797 -33.125 1 77.94 239 ILE B N 1
ATOM 4663 C CA . ILE B 1 239 ? -12.438 -10.773 -33.938 1 77.94 239 ILE B CA 1
ATOM 4664 C C . ILE B 1 239 ? -13.805 -11.078 -33.344 1 77.94 239 ILE B C 1
ATOM 4666 O O . ILE B 1 239 ? -14.008 -10.898 -32.125 1 77.94 239 ILE B O 1
ATOM 4670 N N . SER B 1 240 ? -14.688 -11.43 -34.188 1 77.62 240 SER B N 1
ATOM 4671 C CA . SER B 1 240 ? -16.047 -11.727 -33.75 1 77.62 240 SER B CA 1
ATOM 4672 C C . SER B 1 240 ? -16.297 -13.234 -33.688 1 77.62 240 SER B C 1
ATOM 4674 O O . SER B 1 240 ? -17.266 -13.688 -33.062 1 77.62 240 SER B O 1
ATOM 4676 N N . THR B 1 241 ? -15.367 -13.938 -34.281 1 75.12 241 THR B N 1
ATOM 4677 C CA . THR B 1 241 ? -15.594 -15.383 -34.344 1 75.12 241 THR B CA 1
ATOM 4678 C C . THR B 1 241 ? -15.164 -16.047 -33.031 1 75.12 241 THR B C 1
ATOM 4680 O O . THR B 1 241 ? -14.367 -15.5 -32.281 1 75.12 241 THR B O 1
ATOM 4683 N N . ALA B 1 242 ? -15.781 -17.172 -32.938 1 74.88 242 ALA B N 1
ATOM 4684 C CA . ALA B 1 242 ? -15.484 -17.938 -31.734 1 74.88 242 ALA B CA 1
ATOM 4685 C C . ALA B 1 242 ? -14.031 -18.406 -31.734 1 74.88 242 ALA B C 1
ATOM 4687 O O . ALA B 1 242 ? -13.523 -18.859 -32.75 1 74.88 242 ALA B O 1
ATOM 4688 N N . VAL B 1 243 ? -13.281 -18.031 -30.766 1 80.06 243 VAL B N 1
ATOM 4689 C CA . VAL B 1 243 ? -11.914 -18.516 -30.547 1 80.06 243 VAL B CA 1
ATOM 4690 C C . VAL B 1 243 ? -11.867 -19.406 -29.312 1 80.06 243 VAL B C 1
ATOM 4692 O O . VAL B 1 243 ? -12.602 -19.172 -28.344 1 80.06 243 VAL B O 1
ATOM 4695 N N . PRO B 1 244 ? -11.078 -20.484 -29.453 1 87.88 244 PRO B N 1
ATOM 4696 C CA . PRO B 1 244 ? -10.945 -21.297 -28.234 1 87.88 244 PRO B CA 1
ATOM 4697 C C . PRO B 1 244 ? -10.422 -20.5 -27.047 1 87.88 244 PRO B C 1
ATOM 4699 O O . PRO B 1 244 ? -9.477 -19.719 -27.188 1 87.88 244 PRO B O 1
ATOM 4702 N N . PRO B 1 245 ? -11.094 -20.672 -25.969 1 91.75 245 PRO B N 1
ATOM 4703 C CA . PRO B 1 245 ? -10.648 -19.906 -24.797 1 91.75 245 PRO B CA 1
ATOM 4704 C C . PRO B 1 245 ? -9.211 -20.234 -24.391 1 91.75 245 PRO B C 1
ATOM 4706 O O . PRO B 1 245 ? -8.805 -21.406 -24.438 1 91.75 245 PRO B O 1
ATOM 4709 N N . ASP B 1 246 ? -8.469 -19.25 -23.984 1 95 246 ASP B N 1
ATOM 4710 C CA . ASP B 1 246 ? -7.074 -19.453 -23.609 1 95 246 ASP B CA 1
ATOM 4711 C C . ASP B 1 246 ? -6.969 -20.078 -22.219 1 95 246 ASP B C 1
ATOM 4713 O O . ASP B 1 246 ? -5.914 -20.594 -21.844 1 95 246 ASP B O 1
ATOM 4717 N N . ARG B 1 247 ? -8.094 -19.984 -21.453 1 96.12 247 ARG B N 1
ATOM 4718 C CA . ARG B 1 247 ? -8.266 -20.578 -20.141 1 96.12 247 ARG B CA 1
ATOM 4719 C C . ARG B 1 247 ? -9.703 -21.031 -19.922 1 96.12 247 ARG B C 1
ATOM 4721 O O . ARG B 1 247 ? -10.633 -20.469 -20.516 1 96.12 247 ARG B O 1
ATOM 4728 N N . THR B 1 248 ? -9.875 -22.125 -19.141 1 97.25 248 THR B N 1
ATOM 4729 C CA . THR B 1 248 ? -11.219 -22.594 -18.812 1 97.25 248 THR B CA 1
ATOM 4730 C C . THR B 1 248 ? -11.344 -22.875 -17.312 1 97.25 248 THR B C 1
ATOM 4732 O O . THR B 1 248 ? -10.336 -23.062 -16.625 1 97.25 248 THR B O 1
ATOM 4735 N N . LEU B 1 249 ? -12.57 -22.812 -16.891 1 98.12 249 LEU B N 1
ATOM 4736 C CA . LEU B 1 249 ? -12.875 -23.188 -15.508 1 98.12 249 LEU B CA 1
ATOM 4737 C C . LEU B 1 249 ? -12.281 -24.547 -15.172 1 98.12 249 LEU B C 1
ATOM 4739 O O . LEU B 1 249 ? -11.641 -24.719 -14.125 1 98.12 249 LEU B O 1
ATOM 4743 N N . GLU B 1 250 ? -12.461 -25.516 -16.062 1 97.81 250 GLU B N 1
ATOM 4744 C CA . GLU B 1 250 ? -12.008 -26.891 -15.852 1 97.81 250 GLU B CA 1
ATOM 4745 C C . GLU B 1 250 ? -10.484 -26.953 -15.734 1 97.81 250 GLU B C 1
ATOM 4747 O O . GLU B 1 250 ? -9.961 -27.578 -14.812 1 97.81 250 GLU B O 1
ATOM 4752 N N . TYR B 1 251 ? -9.797 -26.328 -16.625 1 97.88 251 TYR B N 1
ATOM 4753 C CA . TYR B 1 251 ? -8.344 -26.406 -16.641 1 97.88 251 TYR B CA 1
ATOM 4754 C C . TYR B 1 251 ? -7.746 -25.688 -15.438 1 97.88 251 TYR B C 1
ATOM 4756 O O . TYR B 1 251 ? -6.785 -26.172 -14.836 1 97.88 251 TYR B O 1
ATOM 4764 N N . ALA B 1 252 ? -8.328 -24.547 -15.055 1 98.56 252 ALA B N 1
ATOM 4765 C CA . ALA B 1 252 ? -7.91 -23.828 -13.844 1 98.56 252 ALA B CA 1
ATOM 4766 C C . ALA B 1 252 ? -8.07 -24.703 -12.609 1 98.56 252 ALA B C 1
ATOM 4768 O O . ALA B 1 252 ? -7.312 -24.578 -11.648 1 98.56 252 ALA B O 1
ATOM 4769 N N . GLY B 1 253 ? -9.039 -25.562 -12.648 1 98.81 253 GLY B N 1
ATOM 4770 C CA . GLY B 1 253 ? -9.289 -26.484 -11.547 1 98.81 253 GLY B CA 1
ATOM 4771 C C . GLY B 1 253 ? -8.117 -27.391 -11.258 1 98.81 253 GLY B C 1
ATOM 4772 O O . GLY B 1 253 ? -7.855 -27.734 -10.102 1 98.81 253 GLY B O 1
ATOM 4773 N N . HIS B 1 254 ? -7.41 -27.812 -12.281 1 98.69 254 HIS B N 1
ATOM 4774 C CA . HIS B 1 254 ? -6.227 -28.641 -12.102 1 98.69 254 HIS B CA 1
ATOM 4775 C C . HIS B 1 254 ? -5.145 -27.906 -11.32 1 98.69 254 HIS B C 1
ATOM 4777 O O . HIS B 1 254 ? -4.484 -28.5 -10.461 1 98.69 254 HIS B O 1
ATOM 4783 N N . TYR B 1 255 ? -5.004 -26.688 -11.555 1 98.88 255 TYR B N 1
ATOM 4784 C CA . TYR B 1 255 ? -3.979 -25.891 -10.898 1 98.88 255 TYR B CA 1
ATOM 4785 C C . TYR B 1 255 ? -4.391 -25.547 -9.469 1 98.88 255 TYR B C 1
ATOM 4787 O O . TYR B 1 255 ? -3.551 -25.484 -8.57 1 98.88 255 TYR B O 1
ATOM 4795 N N . ALA B 1 256 ? -5.703 -25.344 -9.297 1 98.94 256 ALA B N 1
ATOM 4796 C CA . ALA B 1 256 ? -6.199 -25.203 -7.934 1 98.94 256 ALA B CA 1
ATOM 4797 C C . ALA B 1 256 ? -5.926 -26.453 -7.105 1 98.94 256 ALA B C 1
ATOM 4799 O O . ALA B 1 256 ? -5.512 -26.359 -5.949 1 98.94 256 ALA B O 1
ATOM 4800 N N . ALA B 1 257 ? -6.113 -27.594 -7.73 1 98.88 257 ALA B N 1
ATOM 4801 C CA . ALA B 1 257 ? -5.848 -28.859 -7.051 1 98.88 257 ALA B CA 1
ATOM 4802 C C . ALA B 1 257 ? -4.367 -28.984 -6.691 1 98.88 257 ALA B C 1
ATOM 4804 O O . ALA B 1 257 ? -4.027 -29.453 -5.605 1 98.88 257 ALA B O 1
ATOM 4805 N N . ALA B 1 258 ? -3.521 -28.578 -7.582 1 98.88 258 ALA B N 1
ATOM 4806 C CA . ALA B 1 258 ? -2.084 -28.609 -7.324 1 98.88 258 ALA B CA 1
ATOM 4807 C C . ALA B 1 258 ? -1.71 -27.688 -6.168 1 98.88 258 ALA B C 1
ATOM 4809 O O . ALA B 1 258 ? -0.89 -28.047 -5.32 1 98.88 258 ALA B O 1
ATOM 4810 N N . ALA B 1 259 ? -2.285 -26.531 -6.129 1 98.88 259 ALA B N 1
ATOM 4811 C CA . ALA B 1 259 ? -2.035 -25.594 -5.031 1 98.88 259 ALA B CA 1
ATOM 4812 C C . ALA B 1 259 ? -2.512 -26.172 -3.701 1 98.88 259 ALA B C 1
ATOM 4814 O O . ALA B 1 259 ? -1.816 -26.078 -2.688 1 98.88 259 ALA B O 1
ATOM 4815 N N . ARG B 1 260 ? -3.697 -26.828 -3.73 1 98.81 260 ARG B N 1
ATOM 4816 C CA . ARG B 1 260 ? -4.234 -27.469 -2.539 1 98.81 260 ARG B CA 1
ATOM 4817 C C . ARG B 1 260 ? -3.287 -28.562 -2.035 1 98.81 260 ARG B C 1
ATOM 4819 O O . ARG B 1 260 ? -3.008 -28.641 -0.837 1 98.81 260 ARG B O 1
ATOM 4826 N N . ALA B 1 261 ? -2.879 -29.328 -2.965 1 98.81 261 ALA B N 1
ATOM 4827 C CA . ALA B 1 261 ? -1.987 -30.422 -2.611 1 98.81 261 ALA B CA 1
ATOM 4828 C C . ALA B 1 261 ? -0.683 -29.906 -2.016 1 98.81 261 ALA B C 1
ATOM 4830 O O . ALA B 1 261 ? -0.179 -30.453 -1.033 1 98.81 261 ALA B O 1
ATOM 4831 N N . THR B 1 262 ? -0.134 -28.859 -2.615 1 98.75 262 THR B N 1
ATOM 4832 C CA . THR B 1 262 ? 1.109 -28.266 -2.131 1 98.75 262 THR B CA 1
ATOM 4833 C C . THR B 1 262 ? 0.926 -27.688 -0.729 1 98.75 262 THR B C 1
ATOM 4835 O O . THR B 1 262 ? 1.76 -27.906 0.152 1 98.75 262 THR B O 1
ATOM 4838 N N . ALA B 1 263 ? -0.159 -26.969 -0.539 1 98.81 263 ALA B N 1
ATOM 4839 C CA . ALA B 1 263 ? -0.44 -26.391 0.775 1 98.81 263 ALA B CA 1
ATOM 4840 C C . ALA B 1 263 ? -0.566 -27.484 1.833 1 98.81 263 ALA B C 1
ATOM 4842 O O . ALA B 1 263 ? -0.018 -27.359 2.932 1 98.81 263 ALA B O 1
ATOM 4843 N N . GLN B 1 264 ? -1.241 -28.516 1.5 1 98.62 264 GLN B N 1
ATOM 4844 C CA . GLN B 1 264 ? -1.43 -29.641 2.412 1 98.62 264 GLN B CA 1
ATOM 4845 C C . GLN B 1 264 ? -0.1 -30.312 2.74 1 98.62 264 GLN B C 1
ATOM 4847 O O . GLN B 1 264 ? 0.205 -30.562 3.908 1 98.62 264 GLN B O 1
ATOM 4852 N N . ALA B 1 265 ? 0.682 -30.578 1.754 1 98.31 265 ALA B N 1
ATOM 4853 C CA . ALA B 1 265 ? 1.954 -31.281 1.924 1 98.31 265 ALA B CA 1
ATOM 4854 C C . ALA B 1 265 ? 2.906 -30.484 2.803 1 98.31 265 ALA B C 1
ATOM 4856 O O . ALA B 1 265 ? 3.699 -31.047 3.557 1 98.31 265 ALA B O 1
ATOM 4857 N N . LEU B 1 266 ? 2.807 -29.172 2.699 1 97.75 266 LEU B N 1
ATOM 4858 C CA . LEU B 1 266 ? 3.768 -28.328 3.396 1 97.75 266 LEU B CA 1
ATOM 4859 C C . LEU B 1 266 ? 3.16 -27.75 4.672 1 97.75 266 LEU B C 1
ATOM 4861 O O . LEU B 1 266 ? 3.799 -26.969 5.367 1 97.75 266 LEU B O 1
ATOM 4865 N N . GLY B 1 267 ? 1.891 -28.094 4.992 1 97.62 267 GLY B N 1
ATOM 4866 C CA . GLY B 1 267 ? 1.226 -27.625 6.203 1 97.62 267 GLY B CA 1
ATOM 4867 C C . GLY B 1 267 ? 0.946 -26.141 6.203 1 97.62 267 GLY B C 1
ATOM 4868 O O . GLY B 1 267 ? 1.147 -25.469 7.215 1 97.62 267 GLY B O 1
ATOM 4869 N N . LEU B 1 268 ? 0.522 -25.609 5.109 1 98.62 268 LEU B N 1
ATOM 4870 C CA . LEU B 1 268 ? 0.272 -24.188 4.992 1 98.62 268 LEU B CA 1
ATOM 4871 C C . LEU B 1 268 ? -1.225 -23.891 4.969 1 98.62 268 LEU B C 1
ATOM 4873 O O . LEU B 1 268 ? -2.002 -24.656 4.402 1 98.62 268 LEU B O 1
ATOM 4877 N N . PRO B 1 269 ? -1.622 -22.719 5.582 1 98.81 269 PRO B N 1
ATOM 4878 C CA . PRO B 1 269 ? -2.977 -22.25 5.301 1 98.81 269 PRO B CA 1
ATOM 4879 C C . PRO B 1 269 ? -3.199 -21.938 3.82 1 98.81 269 PRO B C 1
ATOM 4881 O O . PRO B 1 269 ? -2.281 -21.484 3.135 1 98.81 269 PRO B O 1
ATOM 4884 N N . LEU B 1 270 ? -4.422 -22.219 3.402 1 98.88 270 LEU B N 1
ATOM 4885 C CA . LEU B 1 270 ? -4.785 -22.031 2.002 1 98.88 270 LEU B CA 1
ATOM 4886 C C . LEU B 1 270 ? -6.07 -21.219 1.877 1 98.88 270 LEU B C 1
ATOM 4888 O O . LEU B 1 270 ? -7.047 -21.469 2.58 1 98.88 270 LEU B O 1
ATOM 4892 N N . VAL B 1 271 ? -6.039 -20.172 1.088 1 98.94 271 VAL B N 1
ATOM 4893 C CA . VAL B 1 271 ? -7.273 -19.547 0.625 1 98.94 271 VAL B CA 1
ATOM 4894 C C . VAL B 1 271 ? -7.711 -20.188 -0.691 1 98.94 271 VAL B C 1
ATOM 4896 O O . VAL B 1 271 ? -7.141 -19.906 -1.746 1 98.94 271 VAL B O 1
ATOM 4899 N N . ASP B 1 272 ? -8.703 -20.953 -0.668 1 98.88 272 ASP B N 1
ATOM 4900 C CA . ASP B 1 272 ? -9.156 -21.688 -1.846 1 98.88 272 ASP B CA 1
ATOM 4901 C C . ASP B 1 272 ? -10.148 -20.844 -2.66 1 98.88 272 ASP B C 1
ATOM 4903 O O . ASP B 1 272 ? -11.344 -21.125 -2.664 1 98.88 272 ASP B O 1
ATOM 4907 N N . LEU B 1 273 ? -9.625 -19.984 -3.402 1 98.94 273 LEU B N 1
ATOM 4908 C CA . LEU B 1 273 ? -10.453 -19.062 -4.176 1 98.94 273 LEU B CA 1
ATOM 4909 C C . LEU B 1 273 ? -11.227 -19.797 -5.254 1 98.94 273 LEU B C 1
ATOM 4911 O O . LEU B 1 273 ? -12.367 -19.453 -5.559 1 98.94 273 LEU B O 1
ATOM 4915 N N . TYR B 1 274 ? -10.586 -20.812 -5.855 1 98.88 274 TYR B N 1
ATOM 4916 C CA . TYR B 1 274 ? -11.266 -21.562 -6.902 1 98.88 274 TYR B CA 1
ATOM 4917 C C . TYR B 1 274 ? -12.594 -22.109 -6.406 1 98.88 274 TYR B C 1
ATOM 4919 O O . TYR B 1 274 ? -13.625 -21.969 -7.078 1 98.88 274 TYR B O 1
ATOM 4927 N N . GLU B 1 275 ? -12.578 -22.688 -5.27 1 98.62 275 GLU B N 1
ATOM 4928 C CA . GLU B 1 275 ? -13.781 -23.312 -4.719 1 98.62 275 GLU B CA 1
ATOM 4929 C C . GLU B 1 275 ? -14.727 -22.266 -4.125 1 98.62 275 GLU B C 1
ATOM 4931 O O . GLU B 1 275 ? -15.914 -22.25 -4.438 1 98.62 275 GLU B O 1
ATOM 4936 N N . GLN B 1 276 ? -14.242 -21.359 -3.34 1 98.75 276 GLN B N 1
ATOM 4937 C CA . GLN B 1 276 ? -15.055 -20.5 -2.49 1 98.75 276 GLN B CA 1
ATOM 4938 C C . GLN B 1 276 ? -15.758 -19.406 -3.309 1 98.75 276 GLN B C 1
ATOM 4940 O O . GLN B 1 276 ? -16.859 -18.984 -2.969 1 98.75 276 GLN B O 1
ATOM 4945 N N . LEU B 1 277 ? -15.148 -18.969 -4.387 1 98.75 277 LEU B N 1
ATOM 4946 C CA . LEU B 1 277 ? -15.789 -17.938 -5.195 1 98.75 277 LEU B CA 1
ATOM 4947 C C . LEU B 1 277 ? -16.969 -18.516 -5.977 1 98.75 277 LEU B C 1
ATOM 4949 O O . LEU B 1 277 ? -17.938 -17.812 -6.25 1 98.75 277 LEU B O 1
ATOM 4953 N N . GLN B 1 278 ? -16.875 -19.781 -6.328 1 98.44 278 GLN B N 1
ATOM 4954 C CA . GLN B 1 278 ? -17.953 -20.438 -7.082 1 98.44 278 GLN B CA 1
ATOM 4955 C C . GLN B 1 278 ? -19.203 -20.594 -6.227 1 98.44 278 GLN B C 1
ATOM 4957 O O . GLN B 1 278 ? -20.297 -20.844 -6.75 1 98.44 278 GLN B O 1
ATOM 4962 N N . ALA B 1 279 ? -19.031 -20.469 -4.934 1 98 279 ALA B N 1
ATOM 4963 C CA . ALA B 1 279 ? -20.156 -20.609 -4.016 1 98 279 ALA B CA 1
ATOM 4964 C C . ALA B 1 279 ? -21.016 -19.344 -4.008 1 98 279 ALA B C 1
ATOM 4966 O O . ALA B 1 279 ? -22.125 -19.344 -3.498 1 98 279 ALA B O 1
ATOM 4967 N N . VAL B 1 280 ? -20.5 -18.266 -4.578 1 97.81 280 VAL B N 1
ATOM 4968 C CA . VAL B 1 280 ? -21.25 -17.016 -4.648 1 97.81 280 VAL B CA 1
ATOM 4969 C C . VAL B 1 280 ? -22.203 -17.062 -5.844 1 97.81 280 VAL B C 1
ATOM 4971 O O . VAL B 1 280 ? -21.781 -17.25 -6.98 1 97.81 280 VAL B O 1
ATOM 4974 N N . PRO B 1 281 ? -23.5 -16.844 -5.586 1 97.31 281 PRO B N 1
ATOM 4975 C CA . PRO B 1 281 ? -24.438 -16.797 -6.719 1 97.31 281 PRO B CA 1
ATOM 4976 C C . PRO B 1 281 ? -24.078 -15.734 -7.742 1 97.31 281 PRO B C 1
ATOM 4978 O O . PRO B 1 281 ? -23.797 -14.586 -7.375 1 97.31 281 PRO B O 1
ATOM 4981 N N . GLY B 1 282 ? -24.016 -16.141 -8.938 1 97.44 282 GLY B N 1
ATOM 4982 C CA . GLY B 1 282 ? -23.734 -15.203 -10.008 1 97.44 282 GLY B CA 1
ATOM 4983 C C . GLY B 1 282 ? -22.266 -14.781 -10.047 1 97.44 282 GLY B C 1
ATOM 4984 O O . GLY B 1 282 ? -21.938 -13.703 -10.547 1 97.44 282 GLY B O 1
ATOM 4985 N N . TRP B 1 283 ? -21.406 -15.57 -9.531 1 98 283 TRP B N 1
ATOM 4986 C CA . TRP B 1 283 ? -20.016 -15.211 -9.312 1 98 283 TRP B CA 1
ATOM 4987 C C . TRP B 1 283 ? -19.328 -14.836 -10.625 1 98 283 TRP B C 1
ATOM 4989 O O . TRP B 1 283 ? -18.484 -13.938 -10.656 1 98 283 TRP B O 1
ATOM 4999 N N . ARG B 1 284 ? -19.734 -15.383 -11.758 1 97.31 284 ARG B N 1
ATOM 5000 C CA . ARG B 1 284 ? -19.047 -15.164 -13.031 1 97.31 284 ARG B CA 1
ATOM 5001 C C . ARG B 1 284 ? -19.141 -13.695 -13.453 1 97.31 284 ARG B C 1
ATOM 5003 O O . ARG B 1 284 ? -18.156 -13.117 -13.906 1 97.31 284 ARG B O 1
ATOM 5010 N N . ASP B 1 285 ? -20.234 -13.109 -13.18 1 95.56 285 ASP B N 1
ATOM 5011 C CA . ASP B 1 285 ? -20.469 -11.734 -13.617 1 95.56 285 ASP B CA 1
ATOM 5012 C C . ASP B 1 285 ? -20.203 -10.742 -12.484 1 95.56 285 ASP B C 1
ATOM 5014 O O . ASP B 1 285 ? -19.75 -9.625 -12.734 1 95.56 285 ASP B O 1
ATOM 5018 N N . SER B 1 286 ? -20.422 -11.195 -11.359 1 97.44 286 SER B N 1
ATOM 5019 C CA . SER B 1 286 ? -20.344 -10.25 -10.25 1 97.44 286 SER B CA 1
ATOM 5020 C C . SER B 1 286 ? -18.906 -10.102 -9.75 1 97.44 286 SER B C 1
ATOM 5022 O O . SER B 1 286 ? -18.531 -9.039 -9.266 1 97.44 286 SER B O 1
ATOM 5024 N N . LEU B 1 287 ? -18.125 -11.156 -9.875 1 98.31 287 LEU B N 1
ATOM 5025 C CA . LEU B 1 287 ? -16.812 -11.141 -9.219 1 98.31 287 LEU B CA 1
ATOM 5026 C C . LEU B 1 287 ? -15.703 -10.938 -10.234 1 98.31 287 LEU B C 1
ATOM 5028 O O . LEU B 1 287 ? -14.57 -10.625 -9.867 1 98.31 287 LEU B O 1
ATOM 5032 N N . PHE B 1 288 ? -16.047 -11.086 -11.555 1 97.69 288 PHE B N 1
ATOM 5033 C CA . PHE B 1 288 ? -15.008 -11.008 -12.57 1 97.69 288 PHE B CA 1
ATOM 5034 C C . PHE B 1 288 ? -15.391 -10.023 -13.672 1 97.69 288 PHE B C 1
ATOM 5036 O O . PHE B 1 288 ? -16.562 -9.953 -14.07 1 97.69 288 PHE B O 1
ATOM 5043 N N . ASP B 1 289 ? -14.375 -9.289 -14.156 1 94.06 289 ASP B N 1
ATOM 5044 C CA . ASP B 1 289 ? -14.57 -8.305 -15.211 1 94.06 289 ASP B CA 1
ATOM 5045 C C . ASP B 1 289 ? -14.383 -8.938 -16.594 1 94.06 289 ASP B C 1
ATOM 5047 O O . ASP B 1 289 ? -15.156 -8.672 -17.516 1 94.06 289 ASP B O 1
ATOM 5051 N N . ASP B 1 290 ? -13.359 -9.781 -16.734 1 94.88 290 ASP B N 1
ATOM 5052 C CA . ASP B 1 290 ? -13.016 -10.383 -18.016 1 94.88 290 ASP B CA 1
ATOM 5053 C C . ASP B 1 290 ? -12.883 -11.898 -17.891 1 94.88 290 ASP B C 1
ATOM 5055 O O . ASP B 1 290 ? -12.195 -12.539 -18.703 1 94.88 290 ASP B O 1
ATOM 5059 N N . GLY B 1 291 ? -13.453 -12.438 -16.812 1 96.69 291 GLY B N 1
ATOM 5060 C CA . GLY B 1 291 ? -13.391 -13.867 -16.562 1 96.69 291 GLY B CA 1
ATOM 5061 C C . GLY B 1 291 ? -12.117 -14.289 -15.859 1 96.69 291 GLY B C 1
ATOM 5062 O O . GLY B 1 291 ? -11.977 -15.453 -15.469 1 96.69 291 GLY B O 1
ATOM 5063 N N . LEU B 1 292 ? -11.203 -13.367 -15.68 1 96.94 292 LEU B N 1
ATOM 5064 C CA . LEU B 1 292 ? -9.914 -13.664 -15.07 1 96.94 292 LEU B CA 1
ATOM 5065 C C . LEU B 1 292 ? -9.617 -12.695 -13.93 1 96.94 292 LEU B C 1
ATOM 5067 O O . LEU B 1 292 ? -9.266 -13.125 -12.82 1 96.94 292 LEU B O 1
ATOM 5071 N N . HIS B 1 293 ? -9.828 -11.406 -14.195 1 97.69 293 HIS B N 1
ATOM 5072 C CA . HIS B 1 293 ? -9.547 -10.383 -13.203 1 97.69 293 HIS B CA 1
ATOM 5073 C C . HIS B 1 293 ? -10.805 -10.008 -12.422 1 97.69 293 HIS B C 1
ATOM 5075 O O . HIS B 1 293 ? -11.922 -10.195 -12.914 1 97.69 293 HIS B O 1
ATOM 5081 N N . PHE B 1 294 ? -10.594 -9.438 -11.297 1 98.06 294 PHE B N 1
ATOM 5082 C CA . PHE B 1 294 ? -11.703 -9.234 -10.367 1 98.06 294 PHE B CA 1
ATOM 5083 C C . PHE B 1 294 ? -12.375 -7.887 -10.617 1 98.06 294 PHE B C 1
ATOM 5085 O O . PHE B 1 294 ? -11.703 -6.902 -10.938 1 98.06 294 PHE B O 1
ATOM 5092 N N . THR B 1 295 ? -13.672 -7.902 -10.438 1 97.25 295 THR B N 1
ATOM 5093 C CA . THR B 1 295 ? -14.398 -6.676 -10.133 1 97.25 295 THR B CA 1
ATOM 5094 C C . THR B 1 295 ? -14.086 -6.195 -8.719 1 97.25 295 THR B C 1
ATOM 5096 O O . THR B 1 295 ? -13.43 -6.902 -7.949 1 97.25 295 THR B O 1
ATOM 5099 N N . PRO B 1 296 ? -14.539 -4.969 -8.344 1 96.56 296 PRO B N 1
ATOM 5100 C CA . PRO B 1 296 ? -14.375 -4.559 -6.945 1 96.56 296 PRO B CA 1
ATOM 5101 C C . PRO B 1 296 ? -14.977 -5.562 -5.965 1 96.56 296 PRO B C 1
ATOM 5103 O O . PRO B 1 296 ? -14.367 -5.863 -4.934 1 96.56 296 PRO B O 1
ATOM 5106 N N . ALA B 1 297 ? -16.094 -6.07 -6.305 1 97.75 297 ALA B N 1
ATOM 5107 C CA . ALA B 1 297 ? -16.734 -7.062 -5.449 1 97.75 297 ALA B CA 1
ATOM 5108 C C . ALA B 1 297 ? -15.875 -8.32 -5.32 1 97.75 297 ALA B C 1
ATOM 5110 O O . ALA B 1 297 ? -15.766 -8.898 -4.238 1 97.75 297 ALA B O 1
ATOM 5111 N N . GLY B 1 298 ? -15.305 -8.758 -6.414 1 98.38 298 GLY B N 1
ATOM 5112 C CA . GLY B 1 298 ? -14.414 -9.906 -6.379 1 98.38 298 GLY B CA 1
ATOM 5113 C C . GLY B 1 298 ? -13.188 -9.695 -5.508 1 98.38 298 GLY B C 1
ATOM 5114 O O . GLY B 1 298 ? -12.82 -10.562 -4.719 1 98.38 298 GLY B O 1
ATOM 5115 N N . SER B 1 299 ? -12.609 -8.539 -5.66 1 97.88 299 SER B N 1
ATOM 5116 C CA . SER B 1 299 ? -11.43 -8.219 -4.867 1 97.88 299 SER B CA 1
ATOM 5117 C C . SER B 1 299 ? -11.766 -8.141 -3.381 1 97.88 299 SER B C 1
ATOM 5119 O O . SER B 1 299 ? -10.992 -8.586 -2.539 1 97.88 299 SER B O 1
ATOM 5121 N N . ARG B 1 300 ? -12.93 -7.59 -3.062 1 97.62 300 ARG B N 1
ATOM 5122 C CA . ARG B 1 300 ? -13.375 -7.535 -1.674 1 97.62 300 ARG B CA 1
ATOM 5123 C C . ARG B 1 300 ? -13.57 -8.938 -1.105 1 97.62 300 ARG B C 1
ATOM 5125 O O . ARG B 1 300 ? -13.258 -9.188 0.06 1 97.62 300 ARG B O 1
ATOM 5132 N N . LYS B 1 301 ? -14.07 -9.781 -1.92 1 98.56 301 LYS B N 1
ATOM 5133 C CA . LYS B 1 301 ? -14.25 -11.164 -1.477 1 98.56 301 LYS B CA 1
ATOM 5134 C C . LYS B 1 301 ? -12.906 -11.836 -1.204 1 98.56 301 LYS B C 1
ATOM 5136 O O . LYS B 1 301 ? -12.773 -12.602 -0.25 1 98.56 301 LYS B O 1
ATOM 5141 N N . VAL B 1 302 ? -11.891 -11.562 -2.043 1 98.75 302 VAL B N 1
ATOM 5142 C CA . VAL B 1 302 ? -10.547 -12.078 -1.8 1 98.75 302 VAL B CA 1
ATOM 5143 C C . VAL B 1 302 ? -10.062 -11.625 -0.423 1 98.75 302 VAL B C 1
ATOM 5145 O O . VAL B 1 302 ? -9.547 -12.43 0.355 1 98.75 302 VAL B O 1
ATOM 5148 N N . TRP B 1 303 ? -10.266 -10.391 -0.085 1 98.69 303 TRP B N 1
ATOM 5149 C CA . TRP B 1 303 ? -9.852 -9.859 1.21 1 98.69 303 TRP B CA 1
ATOM 5150 C C . TRP B 1 303 ? -10.586 -10.562 2.346 1 98.69 303 TRP B C 1
ATOM 5152 O O . TRP B 1 303 ? -9.977 -10.945 3.346 1 98.69 303 TRP B O 1
ATOM 5162 N N . THR B 1 304 ? -11.875 -10.711 2.176 1 98.5 304 THR B N 1
ATOM 5163 C CA . THR B 1 304 ? -12.672 -11.352 3.215 1 98.5 304 THR B CA 1
ATOM 5164 C C . THR B 1 304 ? -12.164 -12.766 3.494 1 98.5 304 THR B C 1
ATOM 5166 O O . THR B 1 304 ? -11.977 -13.148 4.652 1 98.5 304 THR B O 1
ATOM 5169 N N . LEU B 1 305 ? -11.898 -13.5 2.498 1 98.81 305 LEU B N 1
ATOM 5170 C CA . LEU B 1 305 ? -11.453 -14.875 2.65 1 98.81 305 LEU B CA 1
ATOM 5171 C C . LEU B 1 305 ? -10.047 -14.93 3.232 1 98.81 305 LEU B C 1
ATOM 5173 O O . LEU B 1 305 ? -9.75 -15.781 4.078 1 98.81 305 LEU B O 1
ATOM 5177 N N . LEU B 1 306 ? -9.156 -14.031 2.775 1 98.88 306 LEU B N 1
ATOM 5178 C CA . LEU B 1 306 ? -7.809 -13.969 3.326 1 98.88 306 LEU B CA 1
ATOM 5179 C C . LEU B 1 306 ? -7.844 -13.602 4.809 1 98.88 306 LEU B C 1
ATOM 5181 O O . LEU B 1 306 ? -7.168 -14.234 5.621 1 98.88 306 LEU B O 1
ATOM 5185 N N . ARG B 1 307 ? -8.641 -12.594 5.113 1 98.5 307 ARG B N 1
ATOM 5186 C CA . ARG B 1 307 ? -8.758 -12.148 6.5 1 98.5 307 ARG B CA 1
ATOM 5187 C C . ARG B 1 307 ? -9.227 -13.281 7.402 1 98.5 307 ARG B C 1
ATOM 5189 O O . ARG B 1 307 ? -8.68 -13.492 8.484 1 98.5 307 ARG B O 1
ATOM 5196 N N . ASP B 1 308 ? -10.219 -14 6.949 1 98.44 308 ASP B N 1
ATOM 5197 C CA . ASP B 1 308 ? -10.742 -15.125 7.73 1 98.44 308 ASP B CA 1
ATOM 5198 C C . ASP B 1 308 ? -9.68 -16.203 7.906 1 98.44 308 ASP B C 1
ATOM 5200 O O . ASP B 1 308 ? -9.539 -16.781 8.992 1 98.44 308 ASP B O 1
ATOM 5204 N N . THR B 1 309 ? -8.977 -16.484 6.859 1 98.69 309 THR B N 1
ATOM 5205 C CA . THR B 1 309 ? -7.922 -17.484 6.922 1 98.69 309 THR B CA 1
ATOM 5206 C C . THR B 1 309 ? -6.836 -17.062 7.906 1 98.69 309 THR B C 1
ATOM 5208 O O . THR B 1 309 ? -6.359 -17.875 8.695 1 98.69 309 THR B O 1
ATOM 5211 N N . LEU B 1 310 ? -6.457 -15.789 7.883 1 98.25 310 LEU B N 1
ATOM 5212 C CA . LEU B 1 310 ? -5.438 -15.273 8.789 1 98.25 310 LEU B CA 1
ATOM 5213 C C . LEU B 1 310 ? -5.902 -15.367 10.234 1 98.25 310 LEU B C 1
ATOM 5215 O O . LEU B 1 310 ? -5.121 -15.734 11.117 1 98.25 310 LEU B O 1
ATOM 5219 N N . ALA B 1 311 ? -7.156 -15.062 10.484 1 97.62 311 ALA B N 1
ATOM 5220 C CA . ALA B 1 311 ? -7.703 -15.086 11.844 1 97.62 311 ALA B CA 1
ATOM 5221 C C . ALA B 1 311 ? -7.633 -16.484 12.438 1 97.62 311 ALA B C 1
ATOM 5223 O O . ALA B 1 311 ? -7.395 -16.656 13.633 1 97.62 311 ALA B O 1
ATOM 5224 N N . GLY B 1 312 ? -7.812 -17.469 11.602 1 97.56 312 GLY B N 1
ATOM 5225 C CA . GLY B 1 312 ? -7.762 -18.859 12.055 1 97.56 312 GLY B CA 1
ATOM 5226 C C . GLY B 1 312 ? -6.352 -19.406 12.125 1 97.56 312 GLY B C 1
ATOM 5227 O O . GLY B 1 312 ? -5.965 -20.016 13.125 1 97.56 312 GLY B O 1
ATOM 5228 N N . ALA B 1 313 ? -5.562 -19.141 11.195 1 98.12 313 ALA B N 1
ATOM 5229 C CA . ALA B 1 313 ? -4.266 -19.797 11.039 1 98.12 313 ALA B CA 1
ATOM 5230 C C . ALA B 1 313 ? -3.186 -19.078 11.828 1 98.12 313 ALA B C 1
ATOM 5232 O O . ALA B 1 313 ? -2.26 -19.703 12.352 1 98.12 313 ALA B O 1
ATOM 5233 N N . TYR B 1 314 ? -3.281 -17.766 11.82 1 97.62 314 TYR B N 1
ATOM 5234 C CA . TYR B 1 314 ? -2.26 -16.938 12.453 1 97.62 314 TYR B CA 1
ATOM 5235 C C . TYR B 1 314 ? -2.891 -15.898 13.375 1 97.62 314 TYR B C 1
ATOM 5237 O O . TYR B 1 314 ? -2.768 -14.688 13.141 1 97.62 314 TYR B O 1
ATOM 5245 N N . PRO B 1 315 ? -3.404 -16.281 14.508 1 95.56 315 PRO B N 1
ATOM 5246 C CA . PRO B 1 315 ? -4.098 -15.359 15.406 1 95.56 315 PRO B CA 1
ATOM 5247 C C . PRO B 1 315 ? -3.18 -14.258 15.945 1 95.56 315 PRO B C 1
ATOM 5249 O O . PRO B 1 315 ? -3.658 -13.219 16.406 1 95.56 315 PRO B O 1
ATOM 5252 N N . GLU B 1 316 ? -1.883 -14.453 15.852 1 93.75 316 GLU B N 1
ATOM 5253 C CA . GLU B 1 316 ? -0.93 -13.445 16.312 1 93.75 316 GLU B CA 1
ATOM 5254 C C . GLU B 1 316 ? -0.857 -12.273 15.328 1 93.75 316 GLU B C 1
ATOM 5256 O O . GLU B 1 316 ? -0.28 -11.227 15.648 1 93.75 316 GLU B O 1
ATOM 5261 N N . LEU B 1 317 ? -1.469 -12.516 14.172 1 95.62 317 LEU B N 1
ATOM 5262 C CA . LEU B 1 317 ? -1.624 -11.414 13.227 1 95.62 317 LEU B CA 1
ATOM 5263 C C . LEU B 1 317 ? -2.986 -10.742 13.391 1 95.62 317 LEU B C 1
ATOM 5265 O O . LEU B 1 317 ? -3.814 -10.789 12.477 1 95.62 317 LEU B O 1
ATOM 5269 N N . SER B 1 318 ? -3.178 -10.242 14.547 1 95 318 SER B N 1
ATOM 5270 C CA . SER B 1 318 ? -4.402 -9.508 14.867 1 95 318 SER B CA 1
ATOM 5271 C C . SER B 1 318 ? -4.102 -8.062 15.25 1 95 318 SER B C 1
ATOM 5273 O O . SER B 1 318 ? -2.959 -7.727 15.555 1 95 318 SER B O 1
ATOM 5275 N N . LEU B 1 319 ? -5.09 -7.258 15.172 1 94.56 319 LEU B N 1
ATOM 5276 C CA . LEU B 1 319 ? -4.934 -5.852 15.516 1 94.56 319 LEU B CA 1
ATOM 5277 C C . LEU B 1 319 ? -4.52 -5.695 16.969 1 94.56 319 LEU B C 1
ATOM 5279 O O . LEU B 1 319 ? -3.781 -4.77 17.328 1 94.56 319 LEU B O 1
ATOM 5283 N N . GLU B 1 320 ? -4.93 -6.598 17.812 1 92.75 320 GLU B N 1
ATOM 5284 C CA . GLU B 1 320 ? -4.621 -6.559 19.234 1 92.75 320 GLU B CA 1
ATOM 5285 C C . GLU B 1 320 ? -3.203 -7.047 19.5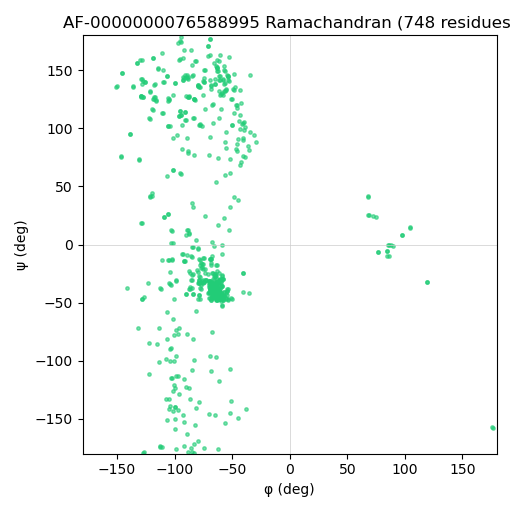16 1 92.75 320 GLU B C 1
ATOM 5287 O O . GLU B 1 320 ? -2.533 -6.551 20.422 1 92.75 320 GLU B O 1
ATOM 5292 N N . ALA B 1 321 ? -2.807 -7.965 18.688 1 92.69 321 ALA B N 1
ATOM 5293 C CA . ALA B 1 321 ? -1.532 -8.625 18.969 1 92.69 321 ALA B CA 1
ATOM 5294 C C . ALA B 1 321 ? -0.37 -7.848 18.344 1 92.69 321 ALA B C 1
ATOM 5296 O O . ALA B 1 321 ? 0.764 -7.938 18.828 1 92.69 321 ALA B O 1
ATOM 5297 N N . LEU B 1 322 ? -0.602 -7.062 17.344 1 94.19 322 LEU B N 1
ATOM 5298 C CA . LEU B 1 322 ? 0.45 -6.301 16.688 1 94.19 322 LEU B CA 1
ATOM 5299 C C . LEU B 1 322 ? 0.614 -4.926 17.328 1 94.19 322 LEU B C 1
ATOM 5301 O O . LEU B 1 322 ? -0.37 -4.305 17.734 1 94.19 322 LEU B O 1
ATOM 5305 N N . SER B 1 323 ? 1.848 -4.441 17.359 1 93.81 323 SER B N 1
ATOM 5306 C CA . SER B 1 323 ? 2.141 -3.121 17.906 1 93.81 323 SER B CA 1
ATOM 5307 C C . SER B 1 323 ? 1.927 -2.031 16.859 1 93.81 323 SER B C 1
ATOM 5309 O O . SER B 1 323 ? 2.264 -2.215 15.688 1 93.81 323 SER B O 1
ATOM 5311 N N . ASN B 1 324 ? 1.457 -0.884 17.375 1 94.94 324 ASN B N 1
ATOM 5312 C CA . ASN B 1 324 ? 1.516 0.317 16.547 1 94.94 324 ASN B CA 1
ATOM 5313 C C . ASN B 1 324 ? 2.936 0.867 16.453 1 94.94 324 ASN B C 1
ATOM 5315 O O . ASN B 1 324 ? 3.703 0.78 17.422 1 94.94 324 ASN B O 1
ATOM 5319 N N . GLN B 1 325 ? 3.326 1.389 15.336 1 95 325 GLN B N 1
ATOM 5320 C CA . GLN B 1 325 ? 4.652 1.983 15.203 1 95 325 GLN B CA 1
ATOM 5321 C C . GLN B 1 325 ? 4.816 3.178 16.141 1 95 325 GLN B C 1
ATOM 5323 O O . GLN B 1 325 ? 5.891 3.389 16.703 1 95 325 GLN B O 1
ATOM 5328 N N . PHE B 1 326 ? 3.818 4.074 16.344 1 96.12 326 PHE B N 1
ATOM 5329 C CA . PHE B 1 326 ? 3.84 5.266 17.172 1 96.12 326 PHE B CA 1
ATOM 5330 C C . PHE B 1 326 ? 2.641 5.289 18.125 1 96.12 326 PHE B C 1
ATOM 5332 O O . PHE B 1 326 ? 1.63 4.633 17.859 1 96.12 326 PHE B O 1
ATOM 5339 N N . PRO B 1 327 ? 2.762 6.055 19.203 1 94.31 327 PRO B N 1
ATOM 5340 C CA . PRO B 1 327 ? 1.646 6.117 20.156 1 94.31 327 PRO B CA 1
ATOM 5341 C C . PRO B 1 327 ? 0.381 6.711 19.531 1 94.31 327 PRO B C 1
ATOM 5343 O O . PRO B 1 327 ? 0.461 7.508 18.594 1 94.31 327 PRO B O 1
ATOM 5346 N N . TRP B 1 328 ? -0.659 6.289 20.062 1 93.56 328 TRP B N 1
ATOM 5347 C CA . TRP B 1 328 ? -1.904 6.953 19.688 1 93.56 328 TRP B CA 1
ATOM 5348 C C . TRP B 1 328 ? -1.893 8.414 20.109 1 93.56 328 TRP B C 1
ATOM 5350 O O . TRP B 1 328 ? -1.215 8.781 21.078 1 93.56 328 TRP B O 1
ATOM 5360 N N . TRP B 1 329 ? -2.611 9.18 19.422 1 93 329 TRP B N 1
ATOM 5361 C CA . TRP B 1 329 ? -2.572 10.625 19.609 1 93 329 TRP B CA 1
ATOM 5362 C C . TRP B 1 329 ? -2.982 10.992 21.047 1 93 329 TRP B C 1
ATOM 5364 O O . TRP B 1 329 ? -2.502 11.977 21.594 1 93 329 TRP B O 1
ATOM 5374 N N . ASP B 1 330 ? -3.848 10.18 21.641 1 91.5 330 ASP B N 1
ATOM 5375 C CA . ASP B 1 330 ? -4.383 10.516 22.953 1 91.5 330 ASP B CA 1
ATOM 5376 C C . ASP B 1 330 ? -3.385 10.172 24.062 1 91.5 330 ASP B C 1
ATOM 5378 O O . ASP B 1 330 ? -3.619 10.477 25.234 1 91.5 330 ASP B O 1
ATOM 5382 N N . LYS B 1 331 ? -2.283 9.594 23.703 1 92.44 331 LYS B N 1
ATOM 5383 C CA . LYS B 1 331 ? -1.252 9.266 24.688 1 92.44 331 LYS B CA 1
ATOM 5384 C C . LYS B 1 331 ? -0.245 10.398 24.828 1 92.44 331 LYS B C 1
ATOM 5386 O O . LYS B 1 331 ? 0.527 10.438 25.781 1 92.44 331 LYS B O 1
ATOM 5391 N N . TRP B 1 332 ? -0.268 11.328 23.875 1 93.12 332 TRP B N 1
ATOM 5392 C CA . TRP B 1 332 ? 0.667 12.445 23.906 1 93.12 332 TRP B CA 1
ATOM 5393 C C . TRP B 1 332 ? 0.351 13.375 25.078 1 93.12 332 TRP B C 1
ATOM 5395 O O . TRP B 1 332 ? -0.818 13.648 25.375 1 93.12 332 TRP B O 1
ATOM 5405 N N . ASP B 1 333 ? 1.354 13.789 25.75 1 92 333 ASP B N 1
ATOM 5406 C CA . ASP B 1 333 ? 1.204 14.875 26.719 1 92 333 ASP B CA 1
ATOM 5407 C C . ASP B 1 333 ? 1.144 16.234 26.016 1 92 333 ASP B C 1
ATOM 5409 O O . ASP B 1 333 ? 2.176 16.781 25.625 1 92 333 ASP B O 1
ATOM 5413 N N . ALA B 1 334 ? -0.015 16.75 25.938 1 86.5 334 ALA B N 1
ATOM 5414 C CA . ALA B 1 334 ? -0.226 17.984 25.188 1 86.5 334 ALA B CA 1
ATOM 5415 C C . ALA B 1 334 ? 0.5 19.156 25.844 1 86.5 334 ALA B C 1
ATOM 5417 O O . ALA B 1 334 ? 0.904 20.109 25.172 1 86.5 334 ALA B O 1
ATOM 5418 N N . ALA B 1 335 ? 0.692 19.062 27.109 1 88.56 335 ALA B N 1
ATOM 5419 C CA . ALA B 1 335 ? 1.32 20.141 27.875 1 88.56 335 ALA B CA 1
ATOM 5420 C C . ALA B 1 335 ? 2.836 20.125 27.688 1 88.56 335 ALA B C 1
ATOM 5422 O O . ALA B 1 335 ? 3.484 21.172 27.75 1 88.56 335 ALA B O 1
ATOM 5423 N N . ASP B 1 336 ? 3.326 18.828 27.469 1 93.06 336 ASP B N 1
ATOM 5424 C CA . ASP B 1 336 ? 4.77 18.719 27.281 1 93.06 336 ASP B CA 1
ATOM 5425 C C . ASP B 1 336 ? 5.109 17.594 26.312 1 93.06 336 ASP B C 1
ATOM 5427 O O . ASP B 1 336 ? 5.648 16.562 26.719 1 93.06 336 ASP B O 1
ATOM 5431 N N . PRO B 1 337 ? 4.91 17.828 25.047 1 92.31 337 PRO B N 1
ATOM 5432 C CA . PRO B 1 337 ? 5.156 16.781 24.047 1 92.31 337 PRO B CA 1
ATOM 5433 C C . PRO B 1 337 ? 6.625 16.391 23.969 1 92.31 337 PRO B C 1
ATOM 5435 O O . PRO B 1 337 ? 6.938 15.234 23.641 1 92.31 337 PRO B O 1
ATOM 5438 N N . ASP B 1 338 ? 7.508 17.297 24.344 1 94.19 338 ASP B N 1
ATOM 5439 C CA . ASP B 1 338 ? 8.938 17 24.281 1 94.19 338 ASP B CA 1
ATOM 5440 C C . ASP B 1 338 ? 9.32 15.969 25.344 1 94.19 338 ASP B C 1
ATOM 5442 O O . ASP B 1 338 ? 10.039 15.016 25.047 1 94.19 338 ASP B O 1
ATOM 5446 N N . ALA B 1 339 ? 8.828 16.203 26.5 1 94 339 ALA B N 1
ATOM 5447 C CA . ALA B 1 339 ? 9.125 15.258 27.578 1 94 339 ALA B CA 1
ATOM 5448 C C . ALA B 1 339 ? 8.516 13.891 27.281 1 94 339 ALA B C 1
ATOM 5450 O O . ALA B 1 339 ? 9.141 12.852 27.531 1 94 339 ALA B O 1
ATOM 5451 N N . PHE B 1 340 ? 7.336 13.906 26.781 1 95.19 340 PHE B N 1
ATOM 5452 C CA . PHE B 1 340 ? 6.664 12.664 26.406 1 95.19 340 PHE B CA 1
ATOM 5453 C C . PHE B 1 340 ? 7.48 11.891 25.391 1 95.19 340 PHE B C 1
ATOM 5455 O O . PHE B 1 340 ? 7.738 10.695 25.562 1 95.19 340 PHE B O 1
ATOM 5462 N N . TRP B 1 341 ? 7.953 12.562 24.359 1 94.62 341 TRP B N 1
ATOM 5463 C CA . TRP B 1 341 ? 8.672 11.914 23.266 1 94.62 341 TRP B CA 1
ATOM 5464 C C . TRP B 1 341 ? 10.039 11.422 23.734 1 94.62 341 TRP B C 1
ATOM 5466 O O . TRP B 1 341 ? 10.461 10.312 23.375 1 94.62 341 TRP B O 1
ATOM 5476 N N . ALA B 1 342 ? 10.656 12.156 24.578 1 94.62 342 ALA B N 1
ATOM 5477 C CA . ALA B 1 342 ? 11.961 11.781 25.109 1 94.62 342 ALA B CA 1
ATOM 5478 C C . ALA B 1 342 ? 11.875 10.484 25.906 1 94.62 342 ALA B C 1
ATOM 5480 O O . ALA B 1 342 ? 12.812 9.688 25.922 1 94.62 342 ALA B O 1
ATOM 5481 N N . ALA B 1 343 ? 10.758 10.289 26.5 1 94.31 343 ALA B N 1
ATOM 5482 C CA . ALA B 1 343 ? 10.555 9.086 27.312 1 94.31 343 ALA B CA 1
ATOM 5483 C C . ALA B 1 343 ? 10.102 7.914 26.438 1 94.31 343 ALA B C 1
ATOM 5485 O O . ALA B 1 343 ? 10.531 6.777 26.656 1 94.31 343 ALA B O 1
ATOM 5486 N N . ALA B 1 344 ? 9.297 8.219 25.469 1 93.81 344 ALA B N 1
ATOM 5487 C CA . ALA B 1 344 ? 8.656 7.18 24.672 1 93.81 344 ALA B CA 1
ATOM 5488 C C . ALA B 1 344 ? 9.633 6.602 23.641 1 93.81 344 ALA B C 1
ATOM 5490 O O . ALA B 1 344 ? 9.625 5.395 23.391 1 93.81 344 ALA B O 1
ATOM 5491 N N . LEU B 1 345 ? 10.5 7.418 23.047 1 95 345 LEU B N 1
ATOM 5492 C CA . LEU B 1 345 ? 11.344 7.031 21.922 1 95 345 LEU B CA 1
ATOM 5493 C C . LEU B 1 345 ? 12.281 5.898 22.312 1 95 345 LEU B C 1
ATOM 5495 O O . LEU B 1 345 ? 12.336 4.867 21.641 1 95 345 LEU B O 1
ATOM 5499 N N . PRO B 1 346 ? 12.953 5.973 23.469 1 93.75 346 PRO B N 1
ATOM 5500 C CA . PRO B 1 346 ? 13.844 4.871 23.844 1 93.75 346 PRO B CA 1
ATOM 5501 C C . PRO B 1 346 ? 13.094 3.555 24.047 1 93.75 346 PRO B C 1
ATOM 5503 O O . PRO B 1 346 ? 13.625 2.482 23.75 1 93.75 346 PRO B O 1
ATOM 5506 N N . GLN B 1 347 ? 11.922 3.672 24.516 1 92.56 347 GLN B N 1
ATOM 5507 C CA . GLN B 1 347 ? 11.125 2.469 24.734 1 92.56 347 GLN B CA 1
ATOM 5508 C C . GLN B 1 347 ? 10.75 1.816 23.406 1 92.56 347 GLN B C 1
ATOM 5510 O O . GLN B 1 347 ? 10.828 0.595 23.266 1 92.56 347 GLN B O 1
ATOM 5515 N N . MET B 1 348 ? 10.398 2.65 22.453 1 93.69 348 MET B N 1
ATOM 5516 C CA . MET B 1 348 ? 10.039 2.143 21.141 1 93.69 348 MET B CA 1
ATOM 5517 C C . MET B 1 348 ? 11.258 1.572 20.422 1 93.69 348 MET B C 1
ATOM 5519 O O . MET B 1 348 ? 11.156 0.567 19.719 1 93.69 348 MET B O 1
ATOM 5523 N N . GLN B 1 349 ? 12.398 2.172 20.609 1 92.31 349 GLN B N 1
ATOM 5524 C CA . GLN B 1 349 ? 13.641 1.685 20.031 1 92.31 349 GLN B CA 1
ATOM 5525 C C . GLN B 1 349 ? 14.039 0.339 20.625 1 92.31 349 GLN B C 1
ATOM 5527 O O . GLN B 1 349 ? 14.469 -0.565 19.906 1 92.31 349 GLN B O 1
ATOM 5532 N N . ALA B 1 350 ? 13.805 0.235 21.938 1 92.25 350 ALA B N 1
ATOM 5533 C CA . ALA B 1 350 ? 14.102 -1.022 22.609 1 92.25 350 ALA B CA 1
ATOM 5534 C C . ALA B 1 350 ? 13.188 -2.141 22.125 1 92.25 350 ALA B C 1
ATOM 5536 O O . ALA B 1 350 ? 13.633 -3.27 21.922 1 92.25 350 ALA B O 1
ATOM 5537 N N . ALA B 1 351 ? 12.008 -1.771 21.938 1 90.12 351 ALA B N 1
ATOM 5538 C CA . ALA B 1 351 ? 11.055 -2.75 21.438 1 90.12 351 ALA B CA 1
ATOM 5539 C C . ALA B 1 351 ? 11.43 -3.213 20.031 1 90.12 351 ALA B C 1
ATOM 5541 O O . ALA B 1 351 ? 11.32 -4.402 19.719 1 90.12 351 ALA B O 1
ATOM 5542 N N . ALA B 1 352 ? 11.844 -2.328 19.219 1 89.56 352 ALA B N 1
ATOM 5543 C CA . ALA B 1 352 ? 12.258 -2.65 17.844 1 89.56 352 ALA B CA 1
ATOM 5544 C C . ALA B 1 352 ? 13.477 -3.568 17.859 1 89.56 352 ALA B C 1
ATOM 5546 O O . ALA B 1 352 ? 13.555 -4.512 17.062 1 89.56 352 ALA B O 1
ATOM 5547 N N . GLN B 1 353 ? 14.359 -3.314 18.75 1 89.69 353 GLN B N 1
ATOM 5548 C CA . GLN B 1 353 ? 15.555 -4.137 18.875 1 89.69 353 GLN B CA 1
ATOM 5549 C C . GLN B 1 353 ? 15.211 -5.551 19.328 1 89.69 353 GLN B C 1
ATOM 5551 O O . GLN B 1 353 ? 15.773 -6.527 18.828 1 89.69 353 GLN B O 1
ATOM 5556 N N . GLN B 1 354 ? 14.32 -5.602 20.234 1 88.44 354 GLN B N 1
ATOM 5557 C CA . GLN B 1 354 ? 13.883 -6.906 20.703 1 88.44 354 GLN B CA 1
ATOM 5558 C C . GLN B 1 354 ? 13.219 -7.711 19.594 1 88.44 354 GLN B C 1
ATOM 5560 O O . GLN B 1 354 ? 13.438 -8.922 19.469 1 88.44 354 GLN B O 1
ATOM 5565 N N . GLN B 1 355 ? 12.492 -7.02 18.844 1 85 355 GLN B N 1
ATOM 5566 C CA . GLN B 1 355 ? 11.836 -7.672 17.719 1 85 355 GLN B CA 1
ATOM 5567 C C . GLN B 1 355 ? 12.859 -8.188 16.719 1 85 355 GLN B C 1
ATOM 5569 O O . GLN B 1 355 ? 12.711 -9.289 16.188 1 85 355 GLN B O 1
ATOM 5574 N N . GLN B 1 356 ? 13.805 -7.449 16.484 1 84.75 356 GLN B N 1
ATOM 5575 C CA . GLN B 1 356 ? 14.852 -7.844 15.555 1 84.75 356 GLN B CA 1
ATOM 5576 C C . GLN B 1 356 ? 15.625 -9.055 16.078 1 84.75 356 GLN B C 1
ATOM 5578 O O . GLN B 1 356 ? 15.945 -9.969 15.305 1 84.75 356 GLN B O 1
ATOM 5583 N N . GLN B 1 357 ? 15.859 -9.031 17.312 1 86.31 357 GLN B N 1
ATOM 5584 C CA . GLN B 1 357 ? 16.578 -10.141 17.922 1 86.31 357 GLN B CA 1
ATOM 5585 C C . GLN B 1 357 ? 15.758 -11.422 17.875 1 86.31 357 GLN B C 1
ATOM 5587 O O . GLN B 1 357 ? 16.297 -12.5 17.641 1 86.31 357 GLN B O 1
ATOM 5592 N N . GLN B 1 358 ? 14.562 -11.258 18.125 1 83.06 358 GLN B N 1
ATOM 5593 C CA . GLN B 1 358 ? 13.68 -12.422 18.062 1 83.06 358 GLN B CA 1
ATOM 5594 C C . GLN B 1 358 ? 13.641 -12.992 16.641 1 83.06 358 GLN B C 1
ATOM 5596 O O . GLN B 1 358 ? 13.648 -14.211 16.469 1 83.06 358 GLN B O 1
ATOM 5601 N N . GLN B 1 359 ? 13.633 -12.148 15.68 1 80.38 359 GLN B N 1
ATOM 5602 C CA . GLN B 1 359 ? 13.633 -12.586 14.281 1 80.38 359 GLN B CA 1
ATOM 5603 C C . GLN B 1 359 ? 14.906 -13.359 13.953 1 80.38 359 GLN B C 1
ATOM 5605 O O . GLN B 1 359 ? 14.859 -14.375 13.25 1 80.38 359 GLN B O 1
ATOM 5610 N N . GLU B 1 360 ? 15.961 -12.891 14.469 1 83.12 360 GLU B N 1
ATOM 5611 C CA . GLU B 1 360 ? 17.234 -13.547 14.234 1 83.12 360 GLU B CA 1
ATOM 5612 C C . GLU B 1 360 ? 17.297 -14.914 14.906 1 83.12 360 GLU B C 1
ATOM 5614 O O . GLU B 1 360 ? 17.812 -15.875 14.336 1 83.12 360 GLU B O 1
ATOM 5619 N N . ARG B 1 361 ? 16.719 -14.961 16.016 1 83.06 361 ARG B N 1
ATOM 5620 C CA . ARG B 1 361 ? 16.656 -16.234 16.734 1 83.06 361 ARG B CA 1
ATOM 5621 C C . ARG B 1 361 ? 15.766 -17.234 16 1 83.06 361 ARG B C 1
ATOM 5623 O O . ARG B 1 361 ? 16.125 -18.406 15.875 1 83.06 361 ARG B O 1
ATOM 5630 N N . ASP B 1 362 ? 14.719 -16.75 15.586 1 78.5 362 ASP B N 1
ATOM 5631 C CA . ASP B 1 362 ? 13.789 -17.594 14.852 1 78.5 362 ASP B CA 1
ATOM 5632 C C . ASP B 1 362 ? 14.422 -18.125 13.562 1 78.5 362 ASP B C 1
ATOM 5634 O O . ASP B 1 362 ? 14.234 -19.281 13.203 1 78.5 362 ASP B O 1
ATOM 5638 N N . LYS B 1 363 ? 15.172 -17.281 12.938 1 79.75 363 LYS B N 1
ATOM 5639 C CA . LYS B 1 363 ? 15.859 -17.672 11.711 1 79.75 363 LYS B CA 1
ATOM 5640 C C . LYS B 1 363 ? 16.891 -18.766 11.984 1 79.75 363 LYS B C 1
ATOM 5642 O O . LYS B 1 363 ? 16.969 -19.75 11.234 1 79.75 363 LYS B O 1
ATOM 5647 N N . LYS B 1 364 ? 17.594 -18.703 13.031 1 85.25 364 LYS B N 1
ATOM 5648 C CA . LYS B 1 364 ? 18.609 -19.688 13.398 1 85.25 364 LYS B CA 1
ATOM 5649 C C . LYS B 1 364 ? 17.969 -21.031 13.766 1 85.25 364 LYS B C 1
ATOM 5651 O O . LYS B 1 364 ? 18.484 -22.094 13.406 1 85.25 364 LYS B O 1
ATOM 5656 N N . GLU B 1 365 ? 16.922 -20.859 14.391 1 81.75 365 GLU B N 1
ATOM 5657 C CA . GLU B 1 365 ? 16.219 -22.078 14.781 1 81.75 365 GLU B CA 1
ATOM 5658 C C . GLU B 1 365 ? 15.672 -22.812 13.555 1 81.75 365 GLU B C 1
ATOM 5660 O O . GLU B 1 365 ? 15.742 -24.047 13.484 1 81.75 365 GLU B O 1
ATOM 5665 N N . GLN B 1 366 ? 15.203 -22.078 12.633 1 79.88 366 GLN B N 1
ATOM 5666 C CA . GLN B 1 366 ? 14.695 -22.672 11.398 1 79.88 366 GLN B CA 1
ATOM 5667 C C . GLN B 1 366 ? 15.82 -23.312 10.594 1 79.88 366 GLN B C 1
ATOM 5669 O O . GLN B 1 366 ? 15.641 -24.391 10.023 1 79.88 366 GLN B O 1
ATOM 5674 N N . GLU B 1 367 ? 16.891 -22.672 10.523 1 81.38 367 GLU B N 1
ATOM 5675 C CA . GLU B 1 367 ? 18.047 -23.219 9.82 1 81.38 367 GLU B CA 1
ATOM 5676 C C . GLU B 1 367 ? 18.516 -24.531 10.461 1 81.38 367 GLU B C 1
ATOM 5678 O O . GLU B 1 367 ? 18.859 -25.484 9.758 1 81.38 367 GLU B O 1
ATOM 5683 N N . LYS B 1 368 ? 18.5 -24.609 11.75 1 83.31 368 LYS B N 1
ATOM 5684 C CA . LYS B 1 368 ? 18.875 -25.797 12.492 1 83.31 368 LYS B CA 1
ATOM 5685 C C . LYS B 1 368 ? 17.922 -26.953 12.211 1 83.31 368 LYS B C 1
ATOM 5687 O O . LYS B 1 368 ? 18.359 -28.094 11.977 1 83.31 368 LYS B O 1
ATOM 5692 N N . GLN B 1 369 ? 16.719 -26.609 12.141 1 77.69 369 GLN B N 1
ATOM 5693 C CA . GLN B 1 369 ? 15.711 -27.641 11.891 1 77.69 369 GLN B CA 1
ATOM 5694 C C . GLN B 1 369 ? 15.828 -28.188 10.477 1 77.69 369 GLN B C 1
ATOM 5696 O O . GLN B 1 369 ? 15.664 -29.391 10.258 1 77.69 369 GLN B O 1
ATOM 5701 N N . GLN B 1 370 ? 16.109 -27.359 9.586 1 75.5 370 GLN B N 1
ATOM 5702 C CA . GLN B 1 370 ? 16.25 -27.781 8.195 1 75.5 370 GLN B CA 1
ATOM 5703 C C . GLN B 1 370 ? 17.484 -28.656 8.023 1 75.5 370 GLN B C 1
ATOM 5705 O O . GLN B 1 370 ? 17.453 -29.625 7.258 1 75.5 370 GLN B O 1
ATOM 5710 N N . LYS B 1 371 ? 18.562 -28.422 8.672 1 79 371 LYS B N 1
ATOM 5711 C CA . LYS B 1 371 ? 19.781 -29.219 8.625 1 79 371 LYS B CA 1
ATOM 5712 C C . LYS B 1 371 ? 19.562 -30.594 9.242 1 79 371 LYS B C 1
ATOM 5714 O O . LYS B 1 371 ? 20.047 -31.609 8.719 1 79 371 LYS B O 1
ATOM 5719 N N . GLU B 1 372 ? 18.812 -30.594 10.305 1 78.31 372 GLU B N 1
ATOM 5720 C CA . GLU B 1 372 ? 18.531 -31.844 10.984 1 78.31 372 GLU B CA 1
ATOM 5721 C C . GLU B 1 372 ? 17.641 -32.75 10.133 1 78.31 372 GLU B C 1
ATOM 5723 O O . GLU B 1 372 ? 17.828 -33.969 10.102 1 78.31 372 GLU B O 1
ATOM 5728 N N . LYS B 1 373 ? 16.828 -32.25 9.414 1 66.44 373 LYS B N 1
ATOM 5729 C CA . LYS B 1 373 ? 15.938 -33 8.555 1 66.44 373 LYS B CA 1
ATOM 5730 C C . LYS B 1 373 ? 16.688 -33.562 7.344 1 66.44 373 LYS B C 1
ATOM 5732 O O . LYS B 1 373 ? 16.359 -34.625 6.852 1 66.44 373 LYS B O 1
ATOM 5737 N N . LYS B 1 374 ? 17.672 -32.938 6.832 1 66.31 374 LYS B N 1
ATOM 5738 C CA . LYS B 1 374 ? 18.469 -33.375 5.695 1 66.31 374 LYS B CA 1
ATOM 5739 C C . LYS B 1 374 ? 19.406 -34.5 6.094 1 66.31 374 LYS B C 1
ATOM 5741 O O . LYS B 1 374 ? 19.75 -35.344 5.266 1 66.31 374 LYS B O 1
ATOM 5746 N N . GLN B 1 375 ? 19.844 -34.469 7.301 1 71.62 375 GLN B N 1
ATOM 5747 C CA . GLN B 1 375 ? 20.734 -35.5 7.773 1 71.62 375 GLN B CA 1
ATOM 5748 C C . GLN B 1 375 ? 19.969 -36.75 8.164 1 71.62 375 GLN B C 1
ATOM 5750 O O . GLN B 1 375 ? 20.516 -37.875 8.164 1 71.62 375 GLN B O 1
ATOM 5755 N N . GLY B 1 376 ? 18.781 -36.562 8.422 1 57.56 376 GLY B N 1
ATOM 5756 C CA . GLY B 1 376 ? 18 -37.75 8.711 1 57.56 376 GLY B CA 1
ATOM 5757 C C . GLY B 1 376 ? 17.281 -38.312 7.492 1 57.56 376 GLY B C 1
ATOM 5758 O O . GLY B 1 376 ? 17.188 -39.531 7.32 1 57.56 376 GLY B O 1
#

Solvent-accessible surface area (backbone atoms only — not comparable to full-atom values): 43069 Å² total; per-residue (Å²): 141,87,86,77,78,85,72,88,73,74,83,77,83,77,76,81,79,70,70,84,67,78,83,67,81,70,86,75,88,86,88,77,86,78,88,84,90,91,86,93,81,89,74,77,91,83,75,93,80,80,83,83,83,79,82,80,81,74,87,80,79,82,78,79,70,84,78,92,91,74,89,75,80,75,83,69,74,75,72,68,75,75,73,76,73,74,73,80,81,64,84,59,96,70,58,44,68,39,18,63,61,46,33,27,33,39,37,36,28,13,40,76,41,39,49,13,23,31,21,63,22,8,29,48,13,37,51,31,38,74,34,54,58,32,38,44,58,44,77,52,20,38,53,65,37,22,45,75,61,46,55,69,46,43,61,59,53,53,50,49,48,58,53,33,74,43,48,57,65,31,35,41,46,38,48,35,65,37,18,30,19,35,80,89,37,86,39,29,81,31,40,45,61,61,69,56,44,33,52,39,54,49,49,48,50,51,52,41,44,74,73,49,42,78,43,55,37,41,36,29,19,55,55,37,22,49,68,41,32,36,52,43,50,22,62,74,68,69,42,87,61,92,61,78,56,31,51,38,40,71,53,27,46,56,40,24,49,33,42,50,50,42,27,60,76,69,71,40,52,66,41,56,36,34,65,58,47,69,71,38,85,63,32,52,68,56,25,21,70,40,13,75,47,60,26,41,60,25,23,44,49,53,32,53,50,46,52,52,46,37,55,69,74,38,58,67,72,32,85,55,60,40,34,31,32,60,75,58,50,86,72,56,37,78,92,42,52,65,62,44,46,66,59,47,49,60,53,15,49,49,44,35,49,50,53,52,52,49,51,53,51,51,33,52,52,50,54,52,52,55,53,52,59,71,74,100,146,92,98,84,94,85,85,95,84,93,86,95,84,98,79,95,86,89,93,86,93,88,94,87,96,83,92,93,81,92,84,87,89,84,86,88,89,81,85,87,82,87,82,83,87,77,82,78,72,78,72,79,73,75,77,79,82,80,84,77,88,83,85,72,79,75,78,75,80,82,71,81,73,66,78,76,78,73,87,67,79,77,68,80,68,72,72,76,81,63,84,58,95,69,57,43,67,39,17,61,61,46,33,27,33,40,37,37,29,12,39,78,40,39,48,12,23,32,21,65,21,10,29,51,13,37,50,32,39,73,34,54,55,32,37,45,60,46,76,54,21,38,53,67,36,22,44,75,61,46,55,70,47,43,61,59,52,54,52,50,48,58,52,32,72,42,48,59,64,32,33,39,47,40,47,36,66,37,18,30,20,34,79,90,36,87,40,30,81,33,39,46,60,62,71,56,44,34,50,40,53,50,50,50,50,50,53,42,42,73,72,48,42,78,44,54,36,41,35,28,18,54,57,39,21,49,67,42,32,34,52,43,49,21,62,74,68,70,43,88,62,91,60,78,58,32,52,38,39,72,54,27,46,56,41,24,50,33,43,50,51,44,26,60,76,69,72,39,52,65,40,54,36,33,63,60,48,67,70,40,85,62,30,54,68,56,26,22,69,41,13,74,48,62,26,40,60,26,24,42,49,52,33,52,50,47,53,53,48,38,56,70,74,37,59,69,73,32,82,55,59,39,34,33,32,58,76,57,50,88,72,56,37,77,92,43,51,66,62,45,46,66,59,46,49,59,52,16,49,49,43,32,50,50,51,52,50,50,50,52,51,52,34,53,52,50,54,52,52,53,52,54,59,72,74,101

Radius of gyration: 38.39 Å; Cα contacts (8 Å, |Δi|>4): 1062; chains: 2; bounding box: 116×134×134 Å

Organism: Tetradesmus obliquus (NCBI:txid3088)

InterPro domains:
  IPR013830 SGNH hydrolase-type esterase domain [PF13472] (107-300)
  IPR036514 SGNH hydrolase superfamily [G3DSA:3.40.50.1110] (103-339)
  IPR045136 Isoamyl acetate-hydrolyzing esterase Iah1-like [PTHR14209] (97-349)

Nearest PDB structures (foldseek):
  3mil-assembly1_B  TM=8.714E-01  e=6.731E-20  Saccharomyces cerevisiae
  1yzf-assembly1_A  TM=8.315E-01  e=2.036E-11  Enterococcus faecalis V583
  7br2-assembly3_C  TM=7.087E-01  e=1.577E-07  Bacteroides thetaiotaomicron
  8qqe-assembly1_B  TM=5.415E-01  e=3.106E-02  Homo sapiens
  8qqe-assembly1_A  TM=5.415E-01  e=3.106E-02  Homo sapiens

Secondary structure (DSSP, 8-state):
-----------------TT-------------------------------------------------------------------------TTPPPP-SS--EEEEEESHHHHGGG-TBT-HHHHHHHHTTTT-EEEEEE-TT--HHHHHHHHHHHHHHHHHTT--EEEEEEE--TTTTPPTTSTTGGG---HHHHHHHHHHHHHHHHHTT---EEEEPPPP--HHHHHHHHHHHHT--S----SS-HHHHHHHHHHHHHHHHHHT--EE-HHHHHHTSTTHHHHTBSSSSSBPHHHHHHHHHHHHHHHHHH-TTSSTTTSPPSS--GGGS-TT-HHHHHHHHHHHHHHHHHHHHHHHHHHHHHHHHHHHHHHH-/--------------------------------------------------------------------------------------------TTPPPP-SS--EEEEEESHHHHGGG-TBT-HHHHHHHHTTTT-EEEEEE-TT--HHHHHHHHHHHHHHHHHTT--EEEEEEE--TTTTPPTTSTTGGG---HHHHHHHHHHHHHHHHHTT---EEEEPPPP--HHHHHHHHHHHHT--S----SS-HHHHHHHHHHHHHHHHHHT--EE-HHHHHHTSTTHHHHTBSSSSSBPHHHHHHHHHHHHHHHHHH-TTSSTTTSPPSS--GGGS-TT-HHHHHHHHHHHHHHHHHHHHHHHHHHHHHHHHHHHHHHH-

pLDDT: mean 75.47, std 32.71, range [14.38, 98.94]